Protein AF-A0A7C3YB63-F1 (afdb_monomer_lite)

Foldseek 3Di:
DVLLVQLLVQLLVDLQLASNQVSLVVSVCVVFDFQKKWKWFDDDDPDQWIATSYIDHPCVVWFDRIDGCPQCVVVQVVCQVVQKDKAAPPVRGRPPDDGTPCPLFGMKIKGQQADPDDRGRMIMMTTHNDNCRCVPPDPVVSNSSSPSSSVSNVVSVVVVVVLVVLLLVLLLLLLVVQLLQLADPCLLVQLLVLLLLLCVLVVHDPVVNVVLSSLSSLLQSLCVVPDSCLSPPPDDDDPVSVVVNLCRLVSSLVSCVVNDDPLSSLLSNQLQAFQQQPGDDPSDHHPSRRPSSLLSVLSSQLSRQQADGLQDHRDFAVVSLVVLVVRDNTRHDVVSSVSSVVSSVVLVVQQVLQQVLQVQLLVLCDPVCVVCLVVLPCPPPSNVVSLVSNVVSCVVRPPFPKKWKWFDDPPFIWGSDINDPPDDSGDDPPDGDDDGQQFVQQLVVHHSRGQGWDQALQGIWGKHKHFRADPVRHGGIIMITTHHSPPPPPDPGDPPNPSRVVSRVVSRVSNVVSVVVSQPVQADPQPSHGDPVVVVSNVVVVVVVCVVVVPDDDDDDDDDPCVVVVCVVPNSSVD

pLDDT: mean 77.8, std 16.18, range [30.52, 98.56]

Sequence (575 aa):
NEFLNEIARTTAASLDPREIADAAVERLRALMPFDRAALFRLGGRGSSRVEVLFSRTPYDDRIPAALPGPPLRPLAERVARERVVTLDLPAGLPAGVALPGIEEMRSALLVAVGGEEGPPRHVLGLASANADAFAGADRGLLRRIAQQMALALNNAELYHDIKRMHLGNLKALSAALNAKDYYTLGHAARVAAYMVLLGTELGWEPSLLRQVEEVAYLHDIGKIGVSDRLLMKPSGLNQAEWALMRRHPIFSAEIVRPLFDEALVLGVRHHHERWDGSGYPDGLRGEEIPVVARAMCVVDSYDAMSFRRPYRQGLPYEECREELRRCRGSQFDPDMVDAFERVLERLAASRAEACAAARAASAVVDDRALAALAAADPDAAAVRRLRQALREVCAAHPPTHHVTVYLRRGKASAVALDSDEAAPPLLRPGEEFVPEDPVLDVLAGREPAANVLSVDGRGVWVSGAVPLHDRAGAVVGAVVASRPVAAGLGEVEALPSTVAETFAAMLHDAALRSERAELEAITDGLTGLYNHRYFHERLAEEIERSQTTGAPLAVLLCDLDRFHAYNQLHGHEAG

Structure (mmCIF, N/CA/C/O backbone):
data_AF-A0A7C3YB63-F1
#
_entry.id   AF-A0A7C3YB63-F1
#
loop_
_atom_site.group_PDB
_atom_site.id
_atom_site.type_symbol
_atom_site.label_atom_id
_atom_site.label_alt_id
_atom_site.label_comp_id
_atom_site.label_asym_id
_atom_site.label_entity_id
_atom_site.label_seq_id
_atom_site.pdbx_PDB_ins_code
_atom_site.Cartn_x
_atom_site.Cartn_y
_atom_site.Cartn_z
_atom_site.occupancy
_atom_site.B_iso_or_equiv
_atom_site.auth_seq_id
_atom_site.auth_comp_id
_atom_site.auth_asym_id
_atom_site.auth_atom_id
_atom_site.pdbx_PDB_model_num
ATOM 1 N N . ASN A 1 1 ? 27.105 2.413 -38.887 1.00 60.53 1 ASN A N 1
ATOM 2 C CA . ASN A 1 1 ? 26.147 3.488 -38.540 1.00 60.53 1 ASN A CA 1
ATOM 3 C C . ASN A 1 1 ? 24.719 2.986 -38.475 1.00 60.53 1 ASN A C 1
ATOM 5 O O . ASN A 1 1 ? 24.119 3.157 -37.430 1.00 60.53 1 ASN A O 1
ATOM 9 N N . GLU A 1 2 ? 24.200 2.306 -39.500 1.00 74.81 2 GLU A N 1
ATOM 10 C CA . GLU A 1 2 ? 22.828 1.762 -39.488 1.00 74.81 2 GLU A CA 1
ATOM 11 C C . GLU A 1 2 ? 22.542 0.828 -38.296 1.00 74.81 2 GLU A C 1
ATOM 13 O O . GLU A 1 2 ? 21.594 1.056 -37.555 1.00 74.81 2 GLU A O 1
ATOM 18 N N . PHE A 1 3 ? 23.445 -0.115 -38.012 1.00 75.75 3 PHE A N 1
ATOM 19 C CA . PHE A 1 3 ? 23.342 -1.020 -36.859 1.00 75.75 3 PHE A CA 1
ATOM 20 C C . PHE A 1 3 ? 23.293 -0.301 -35.493 1.00 75.75 3 PHE A C 1
ATOM 22 O O . PHE A 1 3 ? 22.503 -0.655 -34.623 1.00 75.75 3 PHE A O 1
ATOM 29 N N . LEU A 1 4 ? 24.114 0.742 -35.297 1.00 74.44 4 LEU A N 1
ATOM 30 C CA . LEU A 1 4 ? 24.113 1.529 -34.054 1.00 74.44 4 LEU A CA 1
ATOM 31 C C . LEU A 1 4 ? 22.837 2.369 -33.916 1.00 74.44 4 LEU A C 1
ATOM 33 O O . LEU A 1 4 ? 22.309 2.485 -32.815 1.00 74.44 4 LEU A O 1
ATOM 37 N N . ASN A 1 5 ? 22.334 2.918 -35.025 1.00 77.31 5 ASN A N 1
ATOM 38 C CA . ASN A 1 5 ? 21.071 3.654 -35.044 1.00 77.31 5 ASN A CA 1
ATOM 39 C C . ASN A 1 5 ? 19.885 2.734 -34.738 1.00 77.31 5 ASN A C 1
ATOM 41 O O . ASN A 1 5 ? 18.946 3.145 -34.061 1.00 77.31 5 ASN A O 1
ATOM 45 N N . GLU A 1 6 ? 19.925 1.490 -35.215 1.00 77.06 6 GLU A N 1
ATOM 46 C CA . GLU A 1 6 ? 18.895 0.504 -34.913 1.00 77.06 6 GLU A CA 1
ATOM 47 C C . GLU A 1 6 ? 18.895 0.127 -33.429 1.00 77.06 6 GLU A C 1
ATOM 49 O O . GLU A 1 6 ? 17.829 0.181 -32.819 1.00 77.06 6 GLU A O 1
ATOM 54 N N . ILE A 1 7 ? 20.069 -0.152 -32.841 1.00 75.94 7 ILE A N 1
ATOM 55 C CA . ILE A 1 7 ? 20.208 -0.383 -31.394 1.00 75.94 7 ILE A CA 1
ATOM 56 C C . ILE A 1 7 ? 19.650 0.807 -30.620 1.00 75.94 7 ILE A C 1
ATOM 58 O O . ILE A 1 7 ? 18.763 0.610 -29.796 1.00 75.94 7 ILE A O 1
ATOM 62 N N . ALA A 1 8 ? 20.100 2.026 -30.936 1.00 75.88 8 ALA A N 1
ATOM 63 C CA . ALA A 1 8 ? 19.655 3.243 -30.263 1.00 75.88 8 ALA A CA 1
ATOM 64 C C . ALA A 1 8 ? 18.130 3.409 -30.320 1.00 75.88 8 ALA A C 1
ATOM 66 O O . ALA A 1 8 ? 17.507 3.723 -29.311 1.00 75.88 8 ALA A O 1
ATOM 67 N N . ARG A 1 9 ? 17.512 3.144 -31.479 1.00 79.12 9 ARG A N 1
ATOM 68 C CA . ARG A 1 9 ? 16.055 3.201 -31.646 1.00 79.12 9 ARG A CA 1
ATOM 69 C C . ARG A 1 9 ? 15.339 2.150 -30.798 1.00 79.12 9 ARG A C 1
ATOM 71 O O . ARG A 1 9 ? 14.337 2.472 -30.175 1.00 79.12 9 ARG A O 1
ATOM 78 N N . THR A 1 10 ? 15.827 0.910 -30.785 1.00 76.69 10 THR A N 1
ATOM 79 C CA . THR A 1 10 ? 15.190 -0.175 -30.021 1.00 76.69 10 THR A CA 1
ATOM 80 C C . THR A 1 10 ? 15.360 -0.010 -28.516 1.00 76.69 10 THR A C 1
ATOM 82 O O . THR A 1 10 ? 14.410 -0.235 -27.779 1.00 76.69 10 THR A O 1
ATOM 85 N N . THR A 1 11 ? 16.529 0.438 -28.050 1.00 77.06 11 THR A N 1
ATOM 86 C CA . THR A 1 11 ? 16.782 0.634 -26.619 1.00 77.06 11 THR A CA 1
ATOM 87 C C . THR A 1 11 ? 16.106 1.892 -26.088 1.00 77.06 11 THR A C 1
ATOM 89 O O . THR A 1 11 ? 15.669 1.900 -24.949 1.00 77.06 11 THR A O 1
ATOM 92 N N . ALA A 1 12 ? 15.972 2.951 -26.893 1.00 75.88 12 ALA A N 1
ATOM 93 C CA . ALA A 1 12 ? 15.262 4.167 -26.484 1.00 75.88 12 ALA A CA 1
ATOM 94 C C . ALA A 1 12 ? 13.730 4.010 -26.440 1.00 75.88 12 ALA A C 1
ATOM 96 O O . ALA A 1 12 ? 13.051 4.895 -25.928 1.00 75.88 12 ALA A O 1
ATOM 97 N N . ALA A 1 13 ? 13.183 2.921 -26.990 1.00 76.19 13 ALA A N 1
ATOM 98 C CA . ALA A 1 13 ? 11.744 2.666 -27.006 1.00 76.19 13 ALA A CA 1
ATOM 99 C C . ALA A 1 13 ? 11.209 2.074 -25.690 1.00 76.19 13 ALA A C 1
ATOM 101 O O . ALA A 1 13 ? 9.995 2.016 -25.518 1.00 76.19 13 ALA A O 1
ATOM 102 N N . SER A 1 14 ? 12.090 1.645 -24.780 1.00 76.75 14 SER A N 1
ATOM 103 C CA . SER A 1 14 ? 11.714 1.061 -23.493 1.00 76.75 14 SER A CA 1
ATOM 104 C C . SER A 1 14 ? 12.303 1.850 -22.326 1.00 76.75 14 SER A C 1
ATOM 106 O O . SER A 1 14 ? 13.357 2.478 -22.437 1.00 76.75 14 SER A O 1
ATOM 108 N N . LEU A 1 15 ? 11.596 1.805 -21.200 1.00 77.94 15 LEU A N 1
ATOM 109 C CA . LEU A 1 15 ? 12.041 2.305 -19.901 1.00 77.94 15 LEU A CA 1
ATOM 110 C C . LEU A 1 15 ? 12.355 1.157 -18.927 1.00 77.94 15 LEU A C 1
ATOM 112 O O . LEU A 1 15 ? 12.743 1.425 -17.793 1.00 77.94 15 LEU A O 1
ATOM 116 N N . ASP A 1 16 ? 12.201 -0.104 -19.345 1.00 79.12 16 ASP A N 1
ATOM 117 C CA . ASP A 1 16 ? 12.584 -1.267 -18.547 1.00 79.12 16 ASP A CA 1
ATOM 118 C C . ASP A 1 16 ? 14.053 -1.636 -18.837 1.00 79.12 16 ASP A C 1
ATOM 120 O O . ASP A 1 16 ? 14.388 -2.013 -19.967 1.00 79.12 16 ASP A O 1
ATOM 124 N N . PRO A 1 17 ? 14.954 -1.584 -17.835 1.00 81.62 17 PRO A N 1
ATOM 125 C CA . PRO A 1 17 ? 16.335 -2.034 -17.981 1.00 81.62 17 PRO A CA 1
ATOM 126 C C . PRO A 1 17 ? 16.490 -3.442 -18.570 1.00 81.62 17 PRO A C 1
ATOM 128 O O . PRO A 1 17 ? 17.477 -3.692 -19.265 1.00 81.62 17 PRO A O 1
ATOM 131 N N . ARG A 1 18 ? 15.540 -4.355 -18.317 1.00 83.38 18 ARG A N 1
ATOM 132 C CA . ARG A 1 18 ? 15.532 -5.718 -18.867 1.00 83.38 18 ARG A CA 1
ATOM 133 C C . ARG A 1 18 ? 15.297 -5.711 -20.363 1.00 83.38 18 ARG A C 1
ATOM 135 O O . ARG A 1 18 ? 16.090 -6.304 -21.081 1.00 83.38 18 ARG A O 1
ATOM 142 N N . GLU A 1 19 ? 14.270 -5.017 -20.836 1.00 84.06 19 GLU A N 1
ATOM 143 C CA . GLU A 1 19 ? 13.975 -4.910 -22.268 1.00 84.06 19 GLU A CA 1
ATOM 144 C C . GLU A 1 19 ? 15.083 -4.161 -23.016 1.00 84.06 19 GLU A C 1
ATOM 146 O O . GLU A 1 19 ? 15.481 -4.560 -24.112 1.00 84.06 19 GLU A O 1
ATOM 151 N N . ILE A 1 20 ? 15.643 -3.113 -22.399 1.00 86.56 20 ILE A N 1
ATOM 152 C CA . ILE A 1 20 ? 16.800 -2.383 -22.931 1.00 86.56 20 ILE A CA 1
ATOM 153 C C . ILE A 1 20 ? 18.001 -3.326 -23.093 1.00 86.56 20 ILE A C 1
ATOM 155 O O . ILE A 1 20 ? 18.654 -3.334 -24.142 1.00 86.56 20 ILE A O 1
ATOM 159 N N . ALA A 1 21 ? 18.303 -4.121 -22.061 1.00 86.69 21 ALA A N 1
ATOM 160 C CA . ALA A 1 21 ? 19.374 -5.109 -22.103 1.00 86.69 21 ALA A CA 1
ATOM 161 C C . ALA A 1 21 ? 19.096 -6.186 -23.156 1.00 86.69 21 ALA A C 1
ATOM 163 O O . ALA A 1 21 ? 19.989 -6.527 -23.932 1.00 86.69 21 ALA A O 1
ATOM 164 N N . ASP A 1 22 ? 17.860 -6.674 -23.211 1.00 86.56 22 ASP A N 1
ATOM 165 C CA . ASP A 1 22 ? 17.439 -7.745 -24.097 1.00 86.56 22 ASP A CA 1
ATOM 166 C C . ASP A 1 22 ? 17.574 -7.361 -25.569 1.00 86.56 22 ASP A C 1
ATOM 168 O O . ASP A 1 22 ? 18.195 -8.082 -26.356 1.00 86.56 22 ASP A O 1
ATOM 172 N N . ALA A 1 23 ? 17.080 -6.172 -25.917 1.00 86.06 23 ALA A N 1
ATOM 173 C CA . ALA A 1 23 ? 17.191 -5.610 -27.253 1.00 86.06 23 ALA A CA 1
ATOM 174 C C . ALA A 1 23 ? 18.659 -5.462 -27.672 1.00 86.06 23 ALA A C 1
ATOM 176 O O . ALA A 1 23 ? 19.028 -5.814 -28.794 1.00 86.06 23 ALA A O 1
ATOM 177 N N . ALA A 1 24 ? 19.524 -4.981 -26.775 1.00 86.50 24 ALA A N 1
ATOM 178 C CA . ALA A 1 24 ? 20.943 -4.844 -27.075 1.00 86.50 24 ALA A CA 1
ATOM 179 C C . ALA A 1 24 ? 21.645 -6.202 -27.247 1.00 86.50 24 ALA A C 1
ATOM 181 O O . ALA A 1 24 ? 22.456 -6.367 -28.163 1.00 86.50 24 ALA A O 1
ATOM 182 N N . VAL A 1 25 ? 21.318 -7.183 -26.401 1.00 88.69 25 VAL A N 1
ATOM 183 C CA . VAL A 1 25 ? 21.859 -8.547 -26.457 1.00 88.69 25 VAL A CA 1
ATOM 184 C C . VAL A 1 25 ? 21.447 -9.250 -27.748 1.00 88.69 25 VAL A C 1
ATOM 186 O O . VAL A 1 25 ? 22.312 -9.808 -28.423 1.00 88.69 25 VAL A O 1
ATOM 189 N N . GLU A 1 26 ? 20.178 -9.172 -28.154 1.00 86.38 26 GLU A N 1
ATOM 190 C CA . GLU A 1 26 ? 19.716 -9.746 -29.427 1.00 86.38 26 GLU A CA 1
ATOM 191 C C . GLU A 1 26 ? 20.495 -9.200 -30.624 1.00 86.38 26 GLU A C 1
ATOM 193 O O . GLU A 1 26 ? 20.895 -9.946 -31.517 1.00 86.38 26 GLU A O 1
ATOM 198 N N . ARG A 1 27 ? 20.803 -7.901 -30.630 1.00 84.62 27 ARG A N 1
ATOM 199 C CA . ARG A 1 27 ? 21.597 -7.312 -31.715 1.00 84.62 27 ARG A CA 1
ATOM 200 C C . ARG A 1 27 ? 23.060 -7.717 -31.656 1.00 84.62 27 ARG A C 1
ATOM 202 O O . ARG A 1 27 ? 23.654 -7.973 -32.702 1.00 84.62 27 ARG A O 1
ATOM 209 N N . LEU A 1 28 ? 23.639 -7.842 -30.465 1.00 87.12 28 LEU A N 1
ATOM 210 C CA . LEU A 1 28 ? 25.007 -8.336 -30.307 1.00 87.12 28 LEU A CA 1
ATOM 211 C C . LEU A 1 28 ? 25.180 -9.764 -30.844 1.00 87.12 28 LEU A C 1
ATOM 213 O O . LEU A 1 28 ? 26.255 -10.065 -31.365 1.00 87.12 28 LEU A O 1
ATOM 217 N N . ARG A 1 29 ? 24.139 -10.613 -30.806 1.00 86.69 29 ARG A N 1
ATOM 218 C CA . ARG A 1 29 ? 24.187 -11.968 -31.397 1.00 86.69 29 ARG A CA 1
ATOM 219 C C . ARG A 1 29 ? 24.477 -11.956 -32.897 1.00 86.69 29 ARG A C 1
ATOM 221 O O . ARG A 1 29 ? 25.084 -12.895 -33.402 1.00 86.69 29 ARG A O 1
ATOM 228 N N . ALA A 1 30 ? 24.084 -10.897 -33.607 1.00 84.25 30 ALA A N 1
ATOM 229 C CA . ALA A 1 30 ? 24.374 -10.750 -35.033 1.00 84.25 30 ALA A CA 1
ATOM 230 C C . ALA A 1 30 ? 25.849 -10.405 -35.317 1.00 84.25 30 ALA A C 1
ATOM 232 O O . ALA A 1 30 ? 26.302 -10.550 -36.450 1.00 84.25 30 ALA A O 1
ATOM 233 N N . LEU A 1 31 ? 26.596 -9.937 -34.310 1.00 83.31 31 LEU A N 1
ATOM 234 C CA . LEU A 1 31 ? 27.996 -9.526 -34.445 1.00 83.31 31 LEU A CA 1
ATOM 235 C C . LEU A 1 31 ? 28.986 -10.566 -33.926 1.00 83.31 31 LEU A C 1
ATOM 237 O O . LEU A 1 31 ? 30.110 -10.631 -34.421 1.00 83.31 31 LEU A O 1
ATOM 241 N N . MET A 1 32 ? 28.607 -11.338 -32.908 1.00 86.56 32 MET A N 1
ATOM 242 C CA . MET A 1 32 ? 29.475 -12.350 -32.315 1.00 86.56 32 MET A CA 1
ATOM 243 C C . MET A 1 32 ? 28.675 -13.482 -31.667 1.00 86.56 32 MET A C 1
ATOM 245 O O . MET A 1 32 ? 27.615 -13.233 -31.088 1.00 86.56 32 MET A O 1
ATOM 249 N N . PRO A 1 33 ? 29.188 -14.722 -31.720 1.00 85.50 33 PRO A N 1
ATOM 250 C CA . PRO A 1 33 ? 28.569 -15.842 -31.035 1.00 85.50 33 PRO A CA 1
ATOM 251 C C . PRO A 1 33 ? 28.820 -15.753 -29.526 1.00 85.50 33 PRO A C 1
ATOM 253 O O . PRO A 1 33 ? 29.947 -15.558 -29.075 1.00 85.50 33 PRO A O 1
ATOM 256 N N . PHE A 1 34 ? 27.763 -15.933 -28.741 1.00 90.94 34 PHE A N 1
ATOM 257 C CA . PHE A 1 34 ? 27.842 -16.159 -27.301 1.00 90.94 34 PHE A CA 1
ATOM 258 C C . PHE A 1 34 ? 26.661 -17.014 -26.834 1.00 90.94 34 PHE A C 1
ATOM 260 O O . PHE A 1 34 ? 25.560 -16.971 -27.397 1.00 90.94 34 PHE A O 1
ATOM 267 N N . ASP A 1 35 ? 26.891 -17.777 -25.772 1.00 89.00 35 ASP A N 1
ATOM 268 C CA . ASP A 1 35 ? 25.948 -18.760 -25.236 1.00 89.00 35 ASP A CA 1
ATOM 269 C C . ASP A 1 35 ? 25.107 -18.187 -24.087 1.00 89.00 35 ASP A C 1
ATOM 271 O O . ASP A 1 35 ? 24.004 -18.667 -23.805 1.00 89.00 35 ASP A O 1
ATOM 275 N N . ARG A 1 36 ? 25.628 -17.160 -23.405 1.00 88.38 36 ARG A N 1
ATOM 276 C CA . ARG A 1 36 ? 25.026 -16.536 -22.220 1.00 88.38 36 ARG A CA 1
ATOM 277 C C . ARG A 1 36 ? 25.241 -15.027 -22.233 1.00 88.38 36 ARG A C 1
ATOM 279 O O . ARG A 1 36 ? 26.302 -14.564 -22.652 1.00 88.38 36 ARG A O 1
ATOM 286 N N . ALA A 1 37 ? 24.262 -14.284 -21.727 1.00 89.75 37 ALA A N 1
ATOM 287 C CA . ALA A 1 37 ? 24.371 -12.847 -21.500 1.00 89.75 37 ALA A CA 1
ATOM 288 C C . ALA A 1 37 ? 23.728 -12.453 -20.167 1.00 89.75 37 ALA A C 1
ATOM 290 O O . ALA A 1 37 ? 22.710 -13.028 -19.783 1.00 89.75 37 ALA A O 1
ATOM 291 N N . ALA A 1 38 ? 24.308 -11.468 -19.485 1.00 89.06 38 ALA A N 1
ATOM 292 C CA . ALA A 1 38 ? 23.753 -10.884 -18.271 1.00 89.06 38 ALA A CA 1
ATOM 293 C C . ALA A 1 38 ? 24.123 -9.401 -18.137 1.00 89.06 38 ALA A C 1
ATOM 295 O O . ALA A 1 38 ? 25.232 -8.998 -18.497 1.00 89.06 38 ALA A O 1
ATOM 296 N N . LEU A 1 39 ? 23.208 -8.593 -17.598 1.00 89.81 39 LEU A N 1
ATOM 297 C CA . LEU A 1 39 ? 23.454 -7.196 -17.242 1.00 89.81 39 LEU A CA 1
ATOM 298 C C . LEU A 1 39 ? 23.521 -7.065 -15.721 1.00 89.81 39 LEU A C 1
ATOM 300 O O . LEU A 1 39 ? 22.581 -7.422 -15.011 1.00 89.81 39 LEU A O 1
ATOM 304 N N . PHE A 1 40 ? 24.622 -6.501 -15.237 1.00 88.31 40 PHE A N 1
ATOM 305 C CA . PHE A 1 40 ? 24.880 -6.297 -13.819 1.00 88.31 40 PHE A CA 1
ATOM 306 C C . PHE A 1 40 ? 24.827 -4.815 -13.465 1.00 88.31 40 PHE A C 1
ATOM 308 O O . PHE A 1 40 ? 25.413 -3.992 -14.173 1.00 88.31 40 PHE A O 1
ATOM 315 N N . ARG A 1 41 ? 24.198 -4.482 -12.335 1.00 88.19 41 ARG A N 1
ATOM 316 C CA . ARG A 1 41 ? 24.254 -3.155 -11.713 1.00 88.19 41 ARG A CA 1
ATOM 317 C C . ARG A 1 41 ? 25.289 -3.148 -10.595 1.00 88.19 41 ARG A C 1
ATOM 319 O O . ARG A 1 41 ? 25.244 -3.955 -9.664 1.00 88.19 41 ARG A O 1
ATOM 326 N N . LEU A 1 42 ? 26.243 -2.229 -10.698 1.00 84.06 42 LEU A N 1
ATOM 327 C CA . LEU A 1 42 ? 27.280 -2.015 -9.698 1.00 84.06 42 LEU A CA 1
ATOM 328 C C . LEU A 1 42 ? 26.746 -1.060 -8.625 1.00 84.06 42 LEU A C 1
ATOM 330 O O . LEU A 1 42 ? 26.359 0.068 -8.926 1.00 84.06 42 LEU A O 1
ATOM 334 N N . GLY A 1 43 ? 26.739 -1.493 -7.363 1.00 69.31 43 GLY A N 1
ATOM 335 C CA . GLY A 1 43 ? 26.416 -0.602 -6.248 1.00 69.31 43 GLY A CA 1
ATOM 336 C C . GLY A 1 43 ? 27.500 0.461 -6.007 1.00 69.31 43 GLY A C 1
ATOM 337 O O . GLY A 1 43 ? 28.632 0.340 -6.479 1.00 69.31 43 GLY A O 1
ATOM 338 N N . GLY A 1 44 ? 27.166 1.506 -5.240 1.00 64.81 44 GLY A N 1
ATOM 339 C CA . GLY A 1 44 ? 28.103 2.579 -4.880 1.00 64.81 44 GLY A CA 1
ATOM 340 C C . GLY A 1 44 ? 29.328 2.100 -4.080 1.00 64.81 44 GLY A C 1
ATOM 341 O O . GLY A 1 44 ? 29.403 0.947 -3.646 1.00 64.81 44 GLY A O 1
ATOM 342 N N . ARG A 1 45 ? 30.305 2.995 -3.847 1.00 52.81 45 ARG A N 1
ATOM 343 C CA . ARG A 1 45 ? 31.490 2.700 -3.012 1.00 52.81 45 ARG A CA 1
ATOM 344 C C . ARG A 1 45 ? 31.038 2.224 -1.622 1.00 52.81 45 ARG A C 1
ATOM 346 O O . ARG A 1 45 ? 30.561 3.026 -0.833 1.00 52.81 45 ARG A O 1
ATOM 353 N N . GLY A 1 46 ? 31.199 0.929 -1.344 1.00 51.19 46 GLY A N 1
ATOM 354 C CA . GLY A 1 46 ? 30.780 0.296 -0.084 1.00 51.19 46 GLY A CA 1
ATOM 355 C C . GLY A 1 46 ? 29.650 -0.731 -0.212 1.00 51.19 46 GLY A C 1
ATOM 356 O O . GLY A 1 46 ? 29.402 -1.447 0.753 1.00 51.19 46 GLY A O 1
ATOM 357 N N . SER A 1 47 ? 29.015 -0.873 -1.384 1.00 62.56 47 SER A N 1
ATOM 358 C CA . SER A 1 47 ? 27.976 -1.890 -1.597 1.00 62.56 47 SER A CA 1
ATOM 359 C C . SER A 1 47 ? 28.513 -3.308 -1.377 1.00 62.56 47 SER A C 1
ATOM 361 O O . SER A 1 47 ? 29.575 -3.682 -1.889 1.00 62.56 47 SER A O 1
ATOM 363 N N . SER A 1 48 ? 27.754 -4.113 -0.633 1.00 66.44 48 SER A N 1
ATOM 364 C CA . SER A 1 48 ? 28.027 -5.531 -0.392 1.00 66.44 48 SER A CA 1
ATOM 365 C C . SER A 1 48 ? 27.508 -6.438 -1.512 1.00 66.44 48 SER A C 1
ATOM 367 O O . SER A 1 48 ? 27.798 -7.636 -1.494 1.00 66.44 48 SER A O 1
ATOM 369 N N . ARG A 1 49 ? 26.770 -5.893 -2.492 1.00 77.06 49 ARG A N 1
ATOM 370 C CA . ARG A 1 49 ? 26.078 -6.657 -3.541 1.00 77.06 49 ARG A CA 1
ATOM 371 C C . ARG A 1 49 ? 26.229 -6.043 -4.937 1.00 77.06 49 ARG A C 1
ATOM 373 O O . ARG A 1 49 ? 26.296 -4.821 -5.087 1.00 77.06 49 ARG A O 1
ATOM 380 N N . VAL A 1 50 ? 26.278 -6.922 -5.936 1.00 79.75 50 VAL A N 1
ATOM 381 C CA . VAL A 1 50 ? 26.132 -6.636 -7.370 1.00 79.75 50 VAL A CA 1
ATOM 382 C C . VAL A 1 50 ? 24.815 -7.254 -7.805 1.00 79.75 50 VAL A C 1
ATOM 384 O O . VAL A 1 50 ? 24.605 -8.446 -7.602 1.00 79.75 50 VAL A O 1
ATOM 387 N N . GLU A 1 51 ? 23.923 -6.458 -8.363 1.00 82.81 51 GLU A N 1
ATOM 388 C CA . GLU A 1 51 ? 22.577 -6.909 -8.710 1.00 82.81 51 GLU A CA 1
ATOM 389 C C . GLU A 1 51 ? 22.512 -7.370 -10.161 1.00 82.81 51 GLU A C 1
ATOM 391 O O . GLU A 1 51 ? 23.156 -6.787 -11.037 1.00 82.81 51 GLU A O 1
ATOM 396 N N . VAL A 1 52 ? 21.738 -8.422 -10.408 1.00 83.56 52 VAL A N 1
ATOM 397 C CA . VAL A 1 52 ? 21.516 -8.974 -11.743 1.00 83.56 52 VAL A CA 1
ATOM 398 C C . VAL A 1 52 ? 20.214 -8.392 -12.276 1.00 83.56 52 VAL A C 1
ATOM 400 O O . VAL A 1 52 ? 19.130 -8.777 -11.851 1.00 83.56 52 VAL A O 1
ATOM 403 N N . LEU A 1 53 ? 20.322 -7.438 -13.202 1.00 78.19 53 LEU A N 1
ATOM 404 C CA . LEU A 1 53 ? 19.152 -6.795 -13.802 1.00 78.19 53 LEU A CA 1
ATOM 405 C C . LEU A 1 53 ? 18.521 -7.670 -14.882 1.00 78.19 53 LEU A C 1
ATOM 407 O O . LEU A 1 53 ? 17.308 -7.667 -15.044 1.00 78.19 53 LEU A O 1
ATOM 411 N N . PHE A 1 54 ? 19.348 -8.408 -15.619 1.00 82.12 54 PHE A N 1
ATOM 412 C CA . PHE A 1 54 ? 18.938 -9.237 -16.744 1.00 82.12 54 PHE A CA 1
ATOM 413 C C . PHE A 1 54 ? 19.861 -10.446 -16.854 1.00 82.12 54 PHE A C 1
ATOM 415 O O . PHE A 1 54 ? 21.078 -10.310 -16.702 1.00 82.12 54 PHE A O 1
ATOM 422 N N . SER A 1 55 ? 19.293 -11.596 -17.193 1.00 81.25 55 SER A N 1
ATOM 423 C CA . SER A 1 55 ? 20.020 -12.758 -17.686 1.00 81.25 55 SER A CA 1
ATOM 424 C C . SER A 1 55 ? 19.252 -13.374 -18.844 1.00 81.25 55 SER A C 1
ATOM 426 O O . SER A 1 55 ? 18.028 -13.396 -18.827 1.00 81.25 55 SER A O 1
ATOM 428 N N . ARG A 1 56 ? 19.976 -13.897 -19.833 1.00 73.94 56 ARG A N 1
ATOM 429 C CA . ARG A 1 56 ? 19.411 -14.780 -20.851 1.00 73.94 56 ARG A CA 1
ATOM 430 C C . ARG A 1 56 ? 20.160 -16.094 -20.821 1.00 73.94 56 ARG A C 1
ATOM 432 O O . ARG A 1 56 ? 21.258 -16.219 -21.382 1.00 73.94 56 ARG A O 1
ATOM 439 N N . THR A 1 57 ? 19.555 -17.070 -20.157 1.00 65.19 57 THR A N 1
ATOM 440 C CA . THR A 1 57 ? 20.055 -18.438 -20.080 1.00 65.19 57 THR A CA 1
ATOM 441 C C . THR A 1 57 ? 18.923 -19.438 -20.380 1.00 65.19 57 THR A C 1
ATOM 443 O O . THR A 1 57 ? 17.762 -19.135 -20.150 1.00 65.19 57 THR A O 1
ATOM 446 N N . PRO A 1 58 ? 19.214 -20.659 -20.858 1.00 51.31 58 PRO A N 1
ATOM 447 C CA . PRO A 1 58 ? 18.246 -21.752 -20.970 1.00 51.31 58 PRO A CA 1
ATOM 448 C C . PRO A 1 58 ? 17.689 -22.226 -19.617 1.00 51.31 58 PRO A C 1
ATOM 450 O O . PRO A 1 58 ? 16.838 -23.106 -19.601 1.00 51.31 58 PRO A O 1
ATOM 453 N N . TYR A 1 59 ? 18.203 -21.699 -18.498 1.00 53.50 59 TYR A N 1
ATOM 454 C CA . TYR A 1 59 ? 17.884 -22.097 -17.127 1.00 53.50 59 TYR A CA 1
ATOM 455 C C . TYR A 1 59 ? 17.838 -20.848 -16.227 1.00 53.50 59 TYR A C 1
ATOM 457 O O . TYR A 1 59 ? 18.610 -20.761 -15.268 1.00 53.50 59 TYR A O 1
ATOM 465 N N . ASP A 1 60 ? 16.998 -19.861 -16.569 1.00 54.47 60 ASP A N 1
ATOM 466 C CA . ASP A 1 60 ? 16.963 -18.545 -15.897 1.00 54.47 60 ASP A CA 1
ATOM 467 C C . ASP A 1 60 ? 16.779 -18.626 -14.368 1.00 54.47 60 ASP A C 1
ATOM 469 O O . ASP A 1 60 ? 17.247 -17.748 -13.648 1.00 54.47 60 ASP A O 1
ATOM 473 N N . ASP A 1 61 ? 16.260 -19.741 -13.849 1.00 52.88 61 ASP A N 1
ATOM 474 C CA . ASP A 1 61 ? 16.082 -19.995 -12.414 1.00 52.88 61 ASP A CA 1
ATOM 475 C C . ASP A 1 61 ? 17.393 -20.212 -11.621 1.00 52.88 61 ASP A C 1
ATOM 477 O O . ASP A 1 61 ? 17.359 -20.390 -10.402 1.00 52.88 61 ASP A O 1
ATOM 481 N N . ARG A 1 62 ? 18.566 -20.258 -12.276 1.00 56.28 62 ARG A N 1
ATOM 482 C CA . ARG A 1 62 ? 19.849 -20.618 -11.630 1.00 56.28 62 ARG A CA 1
ATOM 483 C C . ARG A 1 62 ? 20.762 -19.446 -11.266 1.00 56.28 62 ARG A C 1
ATOM 485 O O . ARG A 1 62 ? 21.753 -19.676 -10.569 1.00 56.28 62 ARG A O 1
ATOM 492 N N . ILE A 1 63 ? 20.474 -18.220 -11.707 1.00 65.81 63 ILE A N 1
ATOM 493 C CA . ILE A 1 63 ? 21.293 -17.047 -11.364 1.00 65.81 63 ILE A CA 1
ATOM 494 C C . ILE A 1 63 ? 20.635 -16.293 -10.199 1.00 65.81 63 ILE A C 1
ATOM 496 O O . ILE A 1 63 ? 19.508 -15.824 -10.339 1.00 65.81 63 ILE A O 1
ATOM 500 N N . PRO A 1 64 ? 21.316 -16.133 -9.047 1.00 70.12 64 PRO A N 1
ATOM 501 C CA . PRO A 1 64 ? 20.790 -15.337 -7.944 1.00 70.12 64 PRO A CA 1
ATOM 502 C C . PRO A 1 64 ? 20.536 -13.884 -8.365 1.00 70.12 64 PRO A C 1
ATOM 504 O O . PRO A 1 64 ? 21.366 -13.290 -9.054 1.00 70.12 64 PRO A O 1
ATOM 507 N N . ALA A 1 65 ? 19.462 -13.269 -7.859 1.00 73.88 65 ALA A N 1
ATOM 508 C CA . ALA A 1 65 ? 19.138 -11.858 -8.113 1.00 73.88 65 ALA A CA 1
ATOM 509 C C . ALA A 1 65 ? 20.257 -10.881 -7.683 1.00 73.88 65 ALA A C 1
ATOM 511 O O . ALA A 1 65 ? 20.358 -9.764 -8.193 1.00 73.88 65 ALA A O 1
ATOM 512 N N . ALA A 1 66 ? 21.135 -11.303 -6.766 1.00 78.62 66 ALA A N 1
ATOM 513 C CA . ALA A 1 66 ? 22.318 -10.551 -6.373 1.00 78.62 66 ALA A CA 1
ATOM 514 C C . ALA A 1 66 ? 23.519 -11.460 -6.082 1.00 78.62 66 ALA A C 1
ATOM 516 O O . ALA A 1 66 ? 23.398 -12.520 -5.468 1.00 78.62 66 ALA A O 1
ATOM 517 N N . LEU A 1 67 ? 24.703 -10.985 -6.460 1.00 79.81 67 LEU A N 1
ATOM 518 C CA . LEU A 1 67 ? 25.999 -11.605 -6.211 1.00 79.81 67 LEU A CA 1
ATOM 519 C C . LEU A 1 67 ? 26.762 -10.845 -5.111 1.00 79.81 67 LEU A C 1
ATOM 521 O O . LEU A 1 67 ? 26.599 -9.627 -4.975 1.00 79.81 67 LEU A O 1
ATOM 525 N N . PRO A 1 68 ? 27.628 -11.517 -4.329 1.00 77.38 68 PRO A N 1
ATOM 526 C CA . PRO A 1 68 ? 28.455 -10.850 -3.329 1.00 77.38 68 PRO A CA 1
ATOM 527 C C . PRO A 1 68 ? 29.440 -9.880 -3.999 1.00 77.38 68 PRO A C 1
ATOM 529 O O . PRO A 1 68 ? 30.249 -10.256 -4.844 1.00 77.38 68 PRO A O 1
ATOM 532 N N . GLY A 1 69 ? 29.386 -8.613 -3.593 1.00 75.56 69 GLY A N 1
ATOM 533 C CA . GLY A 1 69 ? 30.194 -7.531 -4.153 1.00 75.56 69 GLY A CA 1
ATOM 534 C C . GLY A 1 69 ? 31.693 -7.595 -3.827 1.00 75.56 69 GLY A C 1
ATOM 535 O O . GLY A 1 69 ? 32.495 -7.405 -4.743 1.00 75.56 69 GLY A O 1
ATOM 536 N N . PRO A 1 70 ? 32.126 -7.866 -2.574 1.00 78.94 70 PRO A N 1
ATOM 537 C CA . PRO A 1 70 ? 33.546 -7.808 -2.215 1.00 78.94 70 PRO A CA 1
ATOM 538 C C . PRO A 1 70 ? 34.462 -8.716 -3.060 1.00 78.94 70 PRO A C 1
ATOM 540 O O . PRO A 1 70 ? 35.484 -8.209 -3.526 1.00 78.94 70 PRO A O 1
ATOM 543 N N . PRO A 1 71 ? 34.110 -9.989 -3.349 1.00 82.19 71 PRO A N 1
ATOM 544 C CA . PRO A 1 71 ? 34.923 -10.855 -4.212 1.00 82.19 71 PRO A CA 1
ATOM 545 C C . PRO A 1 71 ? 35.016 -10.383 -5.673 1.00 82.19 71 PRO A C 1
ATOM 547 O O . PRO A 1 71 ? 36.024 -10.610 -6.337 1.00 82.19 71 PRO A O 1
ATOM 550 N N . LEU A 1 72 ? 33.984 -9.698 -6.178 1.00 83.56 72 LEU A N 1
ATOM 551 C CA . LEU A 1 72 ? 33.911 -9.211 -7.562 1.00 83.56 72 LEU A CA 1
ATOM 552 C C . LEU A 1 72 ? 34.567 -7.838 -7.763 1.00 83.56 72 LEU A C 1
ATOM 554 O O . LEU A 1 72 ? 34.776 -7.412 -8.900 1.00 83.56 72 LEU A O 1
ATOM 558 N N . ARG A 1 73 ? 34.930 -7.143 -6.679 1.00 83.56 73 ARG A N 1
ATOM 559 C CA . ARG A 1 73 ? 35.484 -5.783 -6.721 1.00 83.56 73 ARG A CA 1
ATOM 560 C C . ARG A 1 73 ? 36.731 -5.642 -7.609 1.00 83.56 73 ARG A C 1
ATOM 562 O O . ARG A 1 73 ? 36.729 -4.723 -8.427 1.00 83.56 73 ARG A O 1
ATOM 569 N N . PRO A 1 74 ? 37.747 -6.529 -7.551 1.00 86.88 74 PRO A N 1
ATOM 570 C CA . PRO A 1 74 ? 38.925 -6.401 -8.414 1.00 86.88 74 PRO A CA 1
ATOM 571 C C . PRO A 1 74 ? 38.572 -6.475 -9.904 1.00 86.88 74 PRO A C 1
ATOM 573 O O . PRO A 1 74 ? 39.150 -5.765 -10.729 1.00 86.88 74 PRO A O 1
ATOM 576 N N . LEU A 1 75 ? 37.589 -7.312 -10.246 1.00 87.06 75 LEU A N 1
ATOM 577 C CA . LEU A 1 75 ? 37.121 -7.470 -11.615 1.00 87.06 75 LEU A CA 1
ATOM 578 C C . LEU A 1 75 ? 36.316 -6.248 -12.075 1.00 87.06 75 LEU A C 1
ATOM 580 O O . LEU A 1 75 ? 36.556 -5.744 -13.170 1.00 87.06 75 LEU A O 1
ATOM 584 N N . ALA A 1 76 ? 35.433 -5.718 -11.226 1.00 85.19 76 ALA A N 1
ATOM 585 C CA . ALA A 1 76 ? 34.695 -4.486 -11.506 1.00 85.19 76 ALA A CA 1
ATOM 586 C C . ALA A 1 76 ? 35.635 -3.282 -11.709 1.00 85.19 76 ALA A C 1
ATOM 588 O O . ALA A 1 76 ? 35.453 -2.504 -12.643 1.00 85.19 76 ALA A O 1
ATOM 589 N N . GLU A 1 77 ? 36.688 -3.155 -10.896 1.00 86.75 77 GLU A N 1
ATOM 590 C CA . GLU A 1 77 ? 37.715 -2.118 -11.057 1.00 86.75 77 GLU A CA 1
ATOM 591 C C . GLU A 1 77 ? 38.513 -2.284 -12.354 1.00 86.75 77 GLU A C 1
ATOM 593 O O . GLU A 1 77 ? 38.828 -1.297 -13.023 1.00 86.75 77 GLU A O 1
ATOM 598 N N . ARG A 1 78 ? 38.825 -3.528 -12.740 1.00 89.75 78 ARG A N 1
ATOM 599 C CA . ARG A 1 78 ? 39.476 -3.819 -14.021 1.00 89.75 78 ARG A CA 1
ATOM 600 C C . ARG A 1 78 ? 38.588 -3.411 -15.196 1.00 89.75 78 ARG A C 1
ATOM 602 O O . ARG A 1 78 ? 39.061 -2.710 -16.086 1.00 89.75 78 ARG A O 1
ATOM 609 N N . VAL A 1 79 ? 37.306 -3.775 -15.170 1.00 89.69 79 VAL A N 1
ATOM 610 C CA . VAL A 1 79 ? 36.321 -3.383 -16.192 1.00 89.69 79 VAL A CA 1
ATOM 611 C C . VAL A 1 79 ? 36.145 -1.864 -16.242 1.00 89.69 79 VAL A C 1
ATOM 613 O O . VAL A 1 79 ? 36.082 -1.296 -17.328 1.00 89.69 79 VAL A O 1
ATOM 616 N N . ALA A 1 80 ? 36.149 -1.179 -15.096 1.00 86.88 80 ALA A N 1
ATOM 617 C CA . ALA A 1 80 ? 36.091 0.279 -15.048 1.00 86.88 80 ALA A CA 1
ATOM 618 C C . ALA A 1 80 ? 37.298 0.944 -15.736 1.00 86.88 80 ALA A C 1
ATOM 620 O O . ALA A 1 80 ? 37.120 1.936 -16.442 1.00 86.88 80 ALA A O 1
ATOM 621 N N . ARG A 1 81 ? 38.509 0.389 -15.570 1.00 87.94 81 ARG A N 1
ATOM 622 C CA . ARG A 1 81 ? 39.737 0.902 -16.206 1.00 87.94 81 ARG A CA 1
ATOM 623 C C . ARG A 1 81 ? 39.830 0.559 -17.692 1.00 87.94 81 ARG A C 1
ATOM 625 O O . ARG A 1 81 ? 40.113 1.431 -18.505 1.00 87.94 81 ARG A O 1
ATOM 632 N N . GLU A 1 82 ? 39.620 -0.706 -18.046 1.00 90.12 82 GLU A N 1
ATOM 633 C CA . GLU A 1 82 ? 39.853 -1.220 -19.405 1.00 90.12 82 GLU A CA 1
ATOM 634 C C . GLU A 1 82 ? 38.637 -1.060 -20.330 1.00 90.12 82 GLU A C 1
ATOM 636 O O . GLU A 1 82 ? 38.779 -1.158 -21.549 1.00 90.12 82 GLU A O 1
ATOM 641 N N . ARG A 1 83 ? 37.446 -0.799 -19.773 1.00 89.56 83 ARG A N 1
ATOM 642 C CA . ARG A 1 83 ? 36.128 -0.694 -20.433 1.00 89.56 83 ARG A CA 1
ATOM 643 C C . ARG A 1 83 ? 35.626 -1.956 -21.123 1.00 89.56 83 ARG A C 1
ATOM 645 O O . ARG A 1 83 ? 34.433 -2.220 -21.087 1.00 89.56 83 ARG A O 1
ATOM 652 N N . VAL A 1 84 ? 36.503 -2.722 -21.751 1.00 92.56 84 VAL A N 1
ATOM 653 C CA . VAL A 1 84 ? 36.206 -4.001 -22.392 1.00 92.56 84 VAL A CA 1
ATOM 654 C C . VAL A 1 84 ? 37.271 -4.979 -21.929 1.00 92.56 84 VAL A C 1
ATOM 656 O O . VAL A 1 84 ? 38.451 -4.760 -22.202 1.00 92.56 84 VAL A O 1
ATOM 659 N N . VAL A 1 85 ? 36.870 -6.035 -21.229 1.00 92.94 85 VAL A N 1
ATOM 660 C CA . VAL A 1 85 ? 37.763 -7.046 -20.655 1.00 92.94 85 VAL A CA 1
ATOM 661 C C . VAL A 1 85 ? 37.351 -8.415 -21.169 1.00 92.94 85 VAL A C 1
ATOM 663 O O . VAL A 1 85 ? 36.206 -8.816 -20.994 1.00 92.94 85 VAL A O 1
ATOM 666 N N . THR A 1 86 ? 38.295 -9.142 -21.757 1.00 93.19 86 THR A N 1
ATOM 667 C CA . THR A 1 86 ? 38.123 -10.560 -22.087 1.00 93.19 86 THR A CA 1
ATOM 668 C C . THR A 1 86 ? 38.766 -11.400 -20.988 1.00 93.19 86 THR A C 1
ATOM 670 O O . THR A 1 86 ? 39.832 -11.041 -20.476 1.00 93.19 86 THR A O 1
ATOM 673 N N . LEU A 1 87 ? 38.109 -12.491 -20.609 1.00 91.81 87 LEU A N 1
ATOM 674 C CA . LEU A 1 87 ? 38.556 -13.441 -19.599 1.00 91.81 87 LEU A CA 1
ATOM 675 C C . LEU A 1 87 ? 38.533 -14.854 -20.169 1.00 91.81 87 LEU A C 1
ATOM 677 O O . LEU A 1 87 ? 37.533 -15.260 -20.761 1.00 91.81 87 LEU A O 1
ATOM 681 N N . ASP A 1 88 ? 39.577 -15.619 -19.880 1.00 91.81 88 ASP A N 1
ATOM 682 C CA . ASP A 1 88 ? 39.550 -17.071 -20.024 1.00 91.81 88 ASP A CA 1
ATOM 683 C C . ASP A 1 88 ? 38.849 -17.657 -18.800 1.00 91.81 88 ASP A C 1
ATOM 685 O O . ASP A 1 88 ? 39.201 -17.332 -17.667 1.00 91.81 88 ASP A O 1
ATOM 689 N N . LEU A 1 89 ? 37.842 -18.501 -18.989 1.00 89.31 89 LEU A N 1
ATOM 690 C CA . LEU A 1 89 ? 37.090 -19.092 -17.885 1.00 89.31 89 LEU A CA 1
ATOM 691 C C . LEU A 1 89 ? 37.506 -20.548 -17.638 1.00 89.31 89 LEU A C 1
ATOM 693 O O . LEU A 1 89 ? 37.721 -21.300 -18.591 1.00 89.31 89 LEU A O 1
ATOM 697 N N . PRO A 1 90 ? 37.601 -20.977 -16.363 1.00 86.25 90 PRO A N 1
ATOM 698 C CA . PRO A 1 90 ? 37.366 -20.199 -15.135 1.00 86.25 90 PRO A CA 1
ATOM 699 C C . PRO A 1 90 ? 38.595 -19.404 -14.636 1.00 86.25 90 PRO A C 1
ATOM 701 O O . PRO A 1 90 ? 38.483 -18.662 -13.664 1.00 86.25 90 PRO A O 1
ATOM 704 N N . ALA A 1 91 ? 39.764 -19.549 -15.273 1.00 85.69 91 ALA A N 1
ATOM 705 C CA . ALA A 1 91 ? 41.055 -19.072 -14.756 1.00 85.69 91 ALA A CA 1
ATOM 706 C C . ALA A 1 91 ? 41.162 -17.547 -14.553 1.00 85.69 91 ALA A C 1
ATOM 708 O O . ALA A 1 91 ? 41.939 -17.086 -13.722 1.00 85.69 91 ALA A O 1
ATOM 709 N N . GLY A 1 92 ? 40.390 -16.765 -15.304 1.00 83.75 92 GLY A N 1
ATOM 710 C CA . GLY A 1 92 ? 40.360 -15.305 -15.268 1.00 83.75 92 GLY A CA 1
ATOM 711 C C . GLY A 1 92 ? 39.447 -14.711 -14.194 1.00 83.75 92 GLY A C 1
ATOM 712 O O . GLY A 1 92 ? 39.409 -13.487 -14.054 1.00 83.75 92 GLY A O 1
ATOM 713 N N . LEU A 1 93 ? 38.707 -15.536 -13.444 1.00 85.50 93 LEU A N 1
ATOM 714 C CA . LEU A 1 93 ? 37.914 -15.074 -12.303 1.00 85.50 93 LEU A CA 1
ATOM 715 C C . LEU A 1 93 ? 38.797 -14.867 -11.059 1.00 85.50 93 LEU A C 1
ATOM 717 O O . LEU A 1 93 ? 39.777 -15.590 -10.870 1.00 85.50 93 LEU A O 1
ATOM 721 N N . PRO A 1 94 ? 38.463 -13.906 -10.174 1.00 84.94 94 PRO A N 1
ATOM 722 C CA . PRO A 1 94 ? 39.146 -13.772 -8.891 1.00 84.94 94 PRO A CA 1
ATOM 723 C C . PRO A 1 94 ? 39.062 -15.064 -8.063 1.00 84.94 94 PRO A C 1
ATOM 725 O O . PRO A 1 94 ? 38.061 -15.780 -8.103 1.00 84.94 94 PRO A O 1
ATOM 728 N N . ALA A 1 95 ? 40.102 -15.353 -7.278 1.00 80.25 95 ALA A N 1
ATOM 729 C CA . ALA A 1 95 ? 40.161 -16.568 -6.468 1.00 80.25 95 ALA A CA 1
ATOM 730 C C . ALA A 1 95 ? 38.948 -16.689 -5.525 1.00 80.25 95 ALA A C 1
ATOM 732 O O . ALA A 1 95 ? 38.609 -15.746 -4.810 1.00 80.25 95 ALA A O 1
ATOM 733 N N . GLY A 1 96 ? 38.302 -17.859 -5.521 1.00 74.25 96 GLY A N 1
ATOM 734 C CA . GLY A 1 96 ? 37.118 -18.132 -4.698 1.00 74.25 96 GLY A CA 1
ATOM 735 C C . GLY A 1 96 ? 35.796 -17.585 -5.253 1.00 74.25 96 GLY A C 1
ATOM 736 O O . GLY A 1 96 ? 34.760 -17.785 -4.623 1.00 74.25 96 GLY A O 1
ATOM 737 N N . VAL A 1 97 ? 35.797 -16.927 -6.419 1.00 79.38 97 VAL A N 1
ATOM 738 C CA . VAL A 1 97 ? 34.568 -16.522 -7.116 1.00 79.38 97 VAL A CA 1
ATOM 739 C C . VAL A 1 97 ? 34.063 -17.676 -7.975 1.00 79.38 97 VAL A C 1
ATOM 741 O O . VAL A 1 97 ? 34.700 -18.056 -8.954 1.00 79.38 97 VAL A O 1
ATOM 744 N N . ALA A 1 98 ? 32.882 -18.189 -7.639 1.00 73.81 98 ALA A N 1
ATOM 745 C CA . ALA A 1 98 ? 32.091 -19.040 -8.517 1.00 73.81 98 ALA A CA 1
ATOM 746 C C . ALA A 1 98 ? 30.878 -18.241 -9.005 1.00 73.81 98 ALA A C 1
ATOM 748 O O . ALA A 1 98 ? 30.149 -17.664 -8.198 1.00 73.81 98 ALA A O 1
ATOM 749 N N . LEU A 1 99 ? 30.682 -18.187 -10.320 1.00 75.88 99 LEU A N 1
ATOM 750 C CA . LEU A 1 99 ? 29.502 -17.585 -10.933 1.00 75.88 99 LEU A CA 1
ATOM 751 C C . LEU A 1 99 ? 28.566 -18.721 -11.372 1.00 75.88 99 LEU A C 1
ATOM 753 O O . LEU A 1 99 ? 28.959 -19.501 -12.242 1.00 75.88 99 LEU A O 1
ATOM 757 N N . PRO A 1 100 ? 27.368 -18.846 -10.772 1.00 74.56 100 PRO A N 1
ATOM 758 C CA . PRO A 1 100 ? 26.407 -19.874 -11.156 1.00 74.56 100 PRO A CA 1
ATOM 759 C C . PRO A 1 100 ? 25.992 -19.732 -12.623 1.00 74.56 100 PRO A C 1
ATOM 761 O O . PRO A 1 100 ? 25.749 -18.620 -13.096 1.00 74.56 100 PRO A O 1
ATOM 764 N N . GLY A 1 101 ? 25.881 -20.849 -13.339 1.00 74.00 101 GLY A N 1
ATOM 765 C CA . GLY A 1 101 ? 25.342 -20.887 -14.703 1.00 74.00 101 GLY A CA 1
ATOM 766 C C . GLY A 1 101 ? 26.352 -20.625 -15.827 1.00 74.00 101 GLY A C 1
ATOM 767 O O . GLY A 1 101 ? 25.946 -20.558 -16.994 1.00 74.00 101 GLY A O 1
ATOM 768 N N . ILE A 1 102 ? 27.647 -20.495 -15.507 1.00 79.19 102 ILE A N 1
ATOM 769 C CA . ILE A 1 102 ? 28.741 -20.378 -16.490 1.00 79.19 102 ILE A CA 1
ATOM 770 C C . ILE A 1 102 ? 29.805 -21.483 -16.365 1.00 79.19 102 ILE A C 1
ATOM 772 O O . ILE A 1 102 ? 30.899 -21.348 -16.907 1.00 79.19 102 ILE A O 1
ATOM 776 N N . GLU A 1 103 ? 29.505 -22.583 -15.678 1.00 85.44 103 GLU A N 1
ATOM 777 C CA . GLU A 1 103 ? 30.444 -23.678 -15.387 1.00 85.44 103 GLU A CA 1
ATOM 778 C C . GLU A 1 103 ? 30.998 -24.346 -16.660 1.00 85.44 103 GLU A C 1
ATOM 780 O O . GLU A 1 103 ? 32.141 -24.803 -16.696 1.00 85.44 103 GLU A O 1
ATOM 785 N N . GLU A 1 104 ? 30.193 -24.375 -17.721 1.00 86.56 104 GLU A N 1
ATOM 786 C CA . GLU A 1 104 ? 30.542 -24.944 -19.029 1.00 86.56 104 GLU A CA 1
ATOM 787 C C . GLU A 1 104 ? 31.242 -23.934 -19.955 1.00 86.56 104 GLU A C 1
ATOM 789 O O . GLU A 1 104 ? 31.706 -24.296 -21.037 1.00 86.56 104 GLU A O 1
ATOM 794 N N . MET A 1 105 ? 31.323 -22.661 -19.553 1.00 90.81 105 MET A N 1
ATOM 795 C CA . MET A 1 105 ? 31.891 -21.598 -20.376 1.00 90.81 105 MET A CA 1
ATOM 796 C C . MET A 1 105 ? 33.424 -21.625 -20.325 1.00 90.81 105 MET A C 1
ATOM 798 O O . MET A 1 105 ? 34.043 -21.980 -19.320 1.00 90.81 105 MET A O 1
ATOM 802 N N . ARG A 1 106 ? 34.051 -21.240 -21.435 1.00 93.25 106 ARG A N 1
ATOM 803 C CA . ARG A 1 106 ? 35.508 -21.200 -21.623 1.00 93.25 106 ARG A CA 1
ATOM 804 C C . ARG A 1 106 ? 36.042 -19.789 -21.821 1.00 93.25 106 ARG A C 1
ATOM 806 O O . ARG A 1 106 ? 37.216 -19.560 -21.560 1.00 93.25 106 ARG A O 1
ATOM 813 N N . SER A 1 107 ? 35.198 -18.842 -22.218 1.00 93.88 107 SER A N 1
ATOM 814 C CA . SER A 1 107 ? 35.565 -17.431 -22.322 1.00 93.88 107 SER A CA 1
ATOM 815 C C . SER A 1 107 ? 34.419 -16.515 -21.895 1.00 93.88 107 SER A C 1
ATOM 817 O O . SER A 1 107 ? 33.242 -16.882 -21.964 1.00 93.88 107 SER A O 1
ATOM 819 N N . ALA A 1 108 ? 34.763 -15.309 -21.448 1.00 93.38 108 ALA A N 1
ATOM 820 C CA . ALA A 1 108 ? 33.813 -14.239 -21.172 1.00 93.38 108 ALA A CA 1
ATOM 821 C C . ALA A 1 108 ? 34.315 -12.883 -21.664 1.00 93.38 108 ALA A C 1
ATOM 823 O O . ALA A 1 108 ? 35.511 -12.597 -21.665 1.00 93.38 108 ALA A O 1
ATOM 824 N N . LEU A 1 109 ? 33.369 -12.029 -22.032 1.00 94.19 109 LEU A N 1
ATOM 825 C CA . LEU A 1 109 ? 33.577 -10.649 -22.431 1.00 94.19 109 LEU A CA 1
ATOM 826 C C . LEU A 1 109 ? 32.742 -9.746 -21.526 1.00 94.19 109 LEU A C 1
ATOM 828 O O . LEU A 1 109 ? 31.518 -9.848 -21.480 1.00 94.19 109 LEU A O 1
ATOM 832 N N . LEU A 1 110 ? 33.415 -8.852 -20.813 1.00 93.50 110 LEU A N 1
ATOM 833 C CA . LEU A 1 110 ? 32.805 -7.875 -19.923 1.00 93.50 110 LEU A CA 1
ATOM 834 C C . LEU A 1 110 ? 32.941 -6.486 -20.531 1.00 93.50 110 LEU A C 1
ATOM 836 O O . LEU A 1 110 ? 34.048 -6.037 -20.833 1.00 93.50 110 LEU A O 1
ATOM 840 N N . VAL A 1 111 ? 31.818 -5.796 -20.679 1.00 93.50 111 VAL A N 1
ATOM 841 C CA . VAL A 1 111 ? 31.745 -4.465 -21.276 1.00 93.50 111 VAL A CA 1
ATOM 842 C C . VAL A 1 111 ? 31.161 -3.491 -20.258 1.00 93.50 111 VAL A C 1
ATOM 844 O O . VAL A 1 111 ? 30.055 -3.675 -19.757 1.00 93.50 111 VAL A O 1
ATOM 847 N N . ALA A 1 112 ? 31.912 -2.441 -19.946 1.00 92.75 112 ALA A N 1
ATOM 848 C CA . ALA A 1 112 ? 31.484 -1.349 -19.090 1.00 92.75 112 ALA A CA 1
ATOM 849 C C . ALA A 1 112 ? 30.389 -0.533 -19.787 1.00 92.75 112 ALA A C 1
ATOM 851 O O . ALA A 1 112 ? 30.627 0.057 -20.842 1.00 92.75 112 ALA A O 1
ATOM 852 N N . VAL A 1 113 ? 29.217 -0.449 -19.165 1.00 90.25 113 VAL A N 1
ATOM 853 C CA . VAL A 1 113 ? 28.065 0.318 -19.644 1.00 90.25 113 VAL A CA 1
ATOM 854 C C . VAL A 1 113 ? 27.967 1.592 -18.795 1.00 90.25 113 VAL A C 1
ATOM 856 O O . VAL A 1 113 ? 27.549 1.581 -17.636 1.00 90.25 113 VAL A O 1
ATOM 859 N N . GLY A 1 114 ? 28.459 2.700 -19.353 1.00 84.12 114 GLY A N 1
ATOM 860 C CA . GLY A 1 114 ? 28.517 4.011 -18.700 1.00 84.12 114 GLY A CA 1
ATOM 861 C C . GLY A 1 114 ? 29.228 5.059 -19.561 1.00 84.12 114 GLY A C 1
ATOM 862 O O . GLY A 1 114 ? 29.800 4.725 -20.600 1.00 84.12 114 GLY A O 1
ATOM 863 N N . GLY A 1 115 ? 29.215 6.323 -19.121 1.00 72.44 115 GLY A N 1
ATOM 864 C CA . GLY A 1 115 ? 29.915 7.426 -19.802 1.00 72.44 115 GLY A CA 1
ATOM 865 C C . GLY A 1 115 ? 31.430 7.209 -19.884 1.00 72.44 115 GLY A C 1
ATOM 866 O O . GLY A 1 115 ? 31.960 6.385 -19.141 1.00 72.44 115 GLY A O 1
ATOM 867 N N . GLU A 1 116 ? 32.129 7.921 -20.781 1.00 69.19 116 GLU A N 1
ATOM 868 C CA . GLU A 1 116 ? 33.590 7.785 -20.987 1.00 69.19 116 GLU A CA 1
ATOM 869 C C . GLU A 1 116 ? 34.433 8.280 -19.805 1.00 69.19 116 GLU A C 1
ATOM 871 O O . GLU A 1 116 ? 35.543 7.786 -19.588 1.00 69.19 116 GLU A O 1
ATOM 876 N N . GLU A 1 117 ? 33.863 9.159 -18.986 1.00 68.06 117 GLU A N 1
ATOM 877 C CA . GLU A 1 117 ? 34.462 9.677 -17.762 1.00 68.06 117 GLU A CA 1
ATOM 878 C C . GLU A 1 117 ? 33.692 9.150 -16.542 1.00 68.06 117 GLU A C 1
ATOM 880 O O . GLU A 1 117 ? 32.461 9.143 -16.522 1.00 68.06 117 GLU A O 1
ATOM 885 N N . GLY A 1 118 ? 34.420 8.674 -15.528 1.00 71.06 118 GLY A N 1
ATOM 886 C CA . GLY A 1 118 ? 33.849 8.138 -14.288 1.00 71.06 118 GLY A CA 1
ATOM 887 C C . GLY A 1 118 ? 33.633 6.613 -14.261 1.00 71.06 118 GLY A C 1
ATOM 888 O O . GLY A 1 118 ? 33.791 5.928 -15.276 1.00 71.06 118 GLY A O 1
ATOM 889 N N . PRO A 1 119 ? 33.324 6.050 -13.075 1.00 77.94 119 PRO A N 1
ATOM 890 C CA . PRO A 1 119 ? 33.102 4.616 -12.916 1.00 77.94 119 PRO A CA 1
ATOM 891 C C . PRO A 1 119 ? 31.806 4.182 -13.624 1.00 77.94 119 PRO A C 1
ATOM 893 O O . PRO A 1 119 ? 30.793 4.877 -13.513 1.00 77.94 119 PRO A O 1
ATOM 896 N N . PRO A 1 120 ? 31.796 3.035 -14.329 1.00 84.06 120 PRO A N 1
ATOM 897 C CA . PRO A 1 120 ? 30.569 2.509 -14.912 1.00 84.06 120 PRO A CA 1
ATOM 898 C C . PRO A 1 120 ? 29.577 2.132 -13.809 1.00 84.06 120 PRO A C 1
ATOM 900 O O . PRO A 1 120 ? 29.971 1.615 -12.764 1.00 84.06 120 PRO A O 1
ATOM 903 N N . ARG A 1 121 ? 28.287 2.372 -14.055 1.00 85.81 121 ARG A N 1
ATOM 904 C CA . ARG A 1 121 ? 27.200 1.911 -13.175 1.00 85.81 121 ARG A CA 1
ATOM 905 C C . ARG A 1 121 ? 26.726 0.507 -13.529 1.00 85.81 121 ARG A C 1
ATOM 907 O O . ARG A 1 121 ? 26.217 -0.199 -12.667 1.00 85.81 121 ARG A O 1
ATOM 914 N N . HIS A 1 122 ? 26.940 0.094 -14.775 1.00 90.88 122 HIS A N 1
ATOM 915 C CA . HIS A 1 122 ? 26.486 -1.186 -15.290 1.00 90.88 122 HIS A CA 1
ATOM 916 C C . HIS A 1 122 ? 27.617 -1.934 -16.002 1.00 90.88 122 HIS A C 1
ATOM 918 O O . HIS A 1 122 ? 28.549 -1.329 -16.539 1.00 90.88 122 HIS A O 1
ATOM 924 N N . VAL A 1 123 ? 27.532 -3.262 -16.021 1.00 92.00 123 VAL A N 1
ATOM 925 C CA . VAL A 1 123 ? 28.440 -4.135 -16.774 1.00 92.00 123 VAL A CA 1
ATOM 926 C C . VAL A 1 123 ? 27.612 -5.148 -17.548 1.00 92.00 123 VAL A C 1
ATOM 928 O O . VAL A 1 123 ? 26.819 -5.874 -16.957 1.00 92.00 123 VAL A O 1
ATOM 931 N N . LEU A 1 124 ? 27.812 -5.211 -18.862 1.00 92.50 124 LEU A N 1
ATOM 932 C CA . LEU A 1 124 ? 27.277 -6.275 -19.703 1.00 92.50 124 LEU A CA 1
ATOM 933 C C . LEU A 1 124 ? 28.297 -7.415 -19.754 1.00 92.50 124 LEU A C 1
ATOM 935 O O . LEU A 1 124 ? 29.429 -7.210 -20.191 1.00 92.50 124 LEU A O 1
ATOM 939 N N . GLY A 1 125 ? 27.903 -8.600 -19.304 1.00 91.75 125 GLY A N 1
ATOM 940 C CA . GLY A 1 125 ? 28.693 -9.818 -19.416 1.00 91.75 125 GLY A CA 1
ATOM 941 C C . GLY A 1 125 ? 28.142 -10.733 -20.500 1.00 91.75 125 GLY A C 1
ATOM 942 O O . GLY A 1 125 ? 26.957 -11.051 -20.496 1.00 91.75 125 GLY A O 1
ATOM 943 N N . LEU A 1 126 ? 29.011 -11.182 -21.399 1.00 92.25 126 LEU A N 1
ATOM 944 C CA . LEU A 1 126 ? 28.744 -12.227 -22.384 1.00 92.25 126 LEU A CA 1
ATOM 945 C C . LEU A 1 126 ? 29.673 -13.406 -22.092 1.00 92.25 126 LEU A C 1
ATOM 947 O O . LEU A 1 126 ? 30.840 -13.189 -21.771 1.00 92.25 126 LEU A O 1
ATOM 951 N N . ALA A 1 127 ? 29.194 -14.640 -22.207 1.00 91.94 127 ALA A N 1
ATOM 952 C CA . ALA A 1 127 ? 30.031 -15.826 -22.023 1.00 91.94 127 ALA A CA 1
ATOM 953 C C . ALA A 1 127 ? 29.789 -16.864 -23.118 1.00 91.94 127 ALA A C 1
ATOM 955 O O . ALA A 1 127 ? 28.687 -16.956 -23.668 1.00 91.94 127 ALA A O 1
ATOM 956 N N . SER A 1 128 ? 30.831 -17.634 -23.434 1.00 92.81 128 SER A N 1
ATOM 957 C CA . SER A 1 128 ? 30.766 -18.707 -24.422 1.00 92.81 128 SER A CA 1
ATOM 958 C C . SER A 1 128 ? 31.529 -19.958 -23.993 1.00 92.81 128 SER A C 1
ATOM 960 O O . SER A 1 128 ? 32.561 -19.875 -23.326 1.00 92.81 128 SER A O 1
ATOM 962 N N . ALA A 1 129 ? 31.044 -21.125 -24.421 1.00 92.88 129 ALA A N 1
ATOM 963 C CA . ALA A 1 129 ? 31.728 -22.413 -24.317 1.00 92.88 129 ALA A CA 1
ATOM 964 C C . ALA A 1 129 ? 32.954 -22.521 -25.244 1.00 92.88 129 ALA A C 1
ATOM 966 O O . ALA A 1 129 ? 33.782 -23.413 -25.064 1.00 92.88 129 ALA A O 1
ATOM 967 N N . ASN A 1 130 ? 33.108 -21.614 -26.212 1.00 91.88 130 ASN A N 1
ATOM 968 C CA . ASN A 1 130 ? 34.296 -21.528 -27.056 1.00 91.88 130 ASN A CA 1
ATOM 969 C C . ASN A 1 130 ? 35.332 -20.569 -26.438 1.00 91.88 130 ASN A C 1
ATOM 971 O O . ASN A 1 130 ? 35.005 -19.431 -26.102 1.00 91.88 130 ASN A O 1
ATOM 975 N N . ALA A 1 131 ? 36.584 -21.014 -26.301 1.00 90.19 131 ALA A N 1
ATOM 976 C CA . ALA A 1 131 ? 37.675 -20.214 -25.737 1.00 90.19 131 ALA A CA 1
ATOM 977 C C . ALA A 1 131 ? 38.011 -18.980 -26.598 1.00 90.19 131 ALA A C 1
ATOM 979 O O . ALA A 1 131 ? 38.277 -17.910 -26.062 1.00 90.19 131 ALA A O 1
ATOM 980 N N . ASP A 1 132 ? 37.894 -19.091 -27.924 1.00 89.06 132 ASP A N 1
ATOM 981 C CA . ASP A 1 132 ? 38.298 -18.034 -28.860 1.00 89.06 132 ASP A CA 1
ATOM 982 C C . ASP A 1 132 ? 37.132 -17.143 -29.324 1.00 89.06 132 ASP A C 1
ATOM 984 O O . ASP A 1 132 ? 37.300 -16.308 -30.215 1.00 89.06 132 ASP A O 1
ATOM 988 N N . ALA A 1 133 ? 35.943 -17.284 -28.719 1.00 88.50 133 ALA A N 1
ATOM 989 C CA . ALA A 1 133 ? 34.712 -16.606 -29.152 1.00 88.50 133 ALA A CA 1
ATOM 990 C C . ALA A 1 133 ? 34.855 -15.077 -29.279 1.00 88.50 133 ALA A C 1
ATOM 992 O O . ALA A 1 133 ? 34.218 -14.459 -30.132 1.00 88.50 133 ALA A O 1
ATOM 993 N N . PHE A 1 134 ? 35.713 -14.469 -28.453 1.00 91.38 134 PHE A N 1
ATOM 994 C CA . PHE A 1 134 ? 35.882 -13.016 -28.367 1.00 91.38 134 PHE A CA 1
ATOM 995 C C . PHE A 1 134 ? 37.241 -12.506 -28.876 1.00 91.38 134 PHE A C 1
ATOM 997 O O . PHE A 1 134 ? 37.517 -11.311 -28.759 1.00 91.38 134 PHE A O 1
ATOM 1004 N N . ALA A 1 135 ? 38.093 -13.364 -29.452 1.00 85.00 135 ALA A N 1
ATOM 1005 C CA . ALA A 1 135 ? 39.456 -12.999 -29.861 1.00 85.00 135 ALA A CA 1
ATOM 1006 C C . ALA A 1 135 ? 39.503 -11.895 -30.943 1.00 85.00 135 ALA A C 1
ATOM 1008 O O . ALA A 1 135 ? 40.442 -11.103 -30.984 1.00 85.00 135 ALA A O 1
ATOM 1009 N N . GLY A 1 136 ? 38.470 -11.810 -31.789 1.00 81.50 136 GLY A N 1
ATOM 1010 C CA . GLY A 1 136 ? 38.331 -10.811 -32.860 1.00 81.50 136 GLY A CA 1
ATOM 1011 C C . GLY A 1 136 ? 37.347 -9.674 -32.566 1.00 81.50 136 GLY A C 1
ATOM 1012 O O . GLY A 1 136 ? 36.957 -8.961 -33.489 1.00 81.50 136 GLY A O 1
ATOM 1013 N N . ALA A 1 137 ? 36.889 -9.516 -31.321 1.00 85.38 137 ALA A N 1
ATOM 1014 C CA . ALA A 1 137 ? 35.846 -8.549 -30.998 1.00 85.38 137 ALA A CA 1
ATOM 1015 C C . ALA A 1 137 ? 36.320 -7.091 -31.175 1.00 85.38 137 ALA A C 1
ATOM 1017 O O . ALA A 1 137 ? 37.309 -6.658 -30.576 1.00 85.38 137 ALA A O 1
ATOM 1018 N N . ASP A 1 138 ? 35.576 -6.297 -31.955 1.00 89.38 138 ASP A N 1
ATOM 1019 C CA . ASP A 1 138 ? 35.847 -4.865 -32.125 1.00 89.38 138 ASP A CA 1
ATOM 1020 C C . ASP A 1 138 ? 35.502 -4.100 -30.835 1.00 89.38 138 ASP A C 1
ATOM 1022 O O . ASP A 1 138 ? 34.349 -3.750 -30.559 1.00 89.38 138 ASP A O 1
ATOM 1026 N N . ARG A 1 139 ? 36.539 -3.802 -30.043 1.00 88.94 139 ARG A N 1
ATOM 1027 C CA . ARG A 1 139 ? 36.427 -3.041 -28.790 1.00 88.94 139 ARG A CA 1
ATOM 1028 C C . ARG A 1 139 ? 35.823 -1.650 -28.997 1.00 88.94 139 ARG A C 1
ATOM 1030 O O . ARG A 1 139 ? 35.129 -1.158 -28.110 1.00 88.94 139 ARG A O 1
ATOM 1037 N N . GLY A 1 140 ? 36.080 -1.003 -30.135 1.00 87.50 140 GLY A N 1
ATOM 1038 C CA . GLY A 1 140 ? 35.545 0.321 -30.449 1.00 87.50 140 GLY A CA 1
ATOM 1039 C C . GLY A 1 140 ? 34.047 0.278 -30.741 1.00 87.50 140 GLY A C 1
ATOM 1040 O O . GLY A 1 140 ? 33.294 1.134 -30.275 1.00 87.50 140 GLY A O 1
ATOM 1041 N N . LEU A 1 141 ? 33.588 -0.740 -31.473 1.00 86.94 141 LEU A N 1
ATOM 1042 C CA . LEU A 1 141 ? 32.162 -0.987 -31.688 1.00 86.94 141 LEU A CA 1
ATOM 1043 C C . LEU A 1 141 ? 31.443 -1.343 -30.380 1.00 86.94 141 LEU A C 1
ATOM 1045 O O . LEU A 1 141 ? 30.422 -0.730 -30.076 1.00 86.94 141 LEU A O 1
ATOM 1049 N N . LEU A 1 142 ? 32.004 -2.251 -29.577 1.00 89.31 142 LEU A N 1
ATOM 1050 C CA . LEU A 1 142 ? 31.446 -2.638 -28.276 1.00 89.31 142 LEU A CA 1
ATOM 1051 C C . LEU A 1 142 ? 31.308 -1.451 -27.322 1.00 89.31 142 LEU A C 1
ATOM 1053 O O . LEU A 1 142 ? 30.265 -1.292 -26.693 1.00 89.31 142 LEU A O 1
ATOM 1057 N N . ARG A 1 143 ? 32.318 -0.572 -27.260 1.00 88.12 143 ARG A N 1
ATOM 1058 C CA . ARG A 1 143 ? 32.241 0.675 -26.482 1.00 88.12 143 ARG A CA 1
ATOM 1059 C C . ARG A 1 143 ? 31.092 1.568 -26.942 1.00 88.12 143 ARG A C 1
ATOM 1061 O O . ARG A 1 143 ? 30.374 2.095 -26.102 1.00 88.12 143 ARG A O 1
ATOM 1068 N N . ARG A 1 144 ? 30.890 1.721 -28.255 1.00 87.31 144 ARG A N 1
ATOM 1069 C CA . ARG A 1 144 ? 29.785 2.529 -28.801 1.00 87.31 144 ARG A CA 1
ATOM 1070 C C . ARG A 1 144 ? 28.416 1.923 -28.495 1.00 87.31 144 ARG A C 1
ATOM 1072 O O . ARG A 1 144 ? 27.508 2.660 -28.132 1.00 87.31 144 ARG A O 1
ATOM 1079 N N . ILE A 1 145 ? 28.273 0.600 -28.590 1.00 86.94 145 ILE A N 1
ATOM 1080 C CA . ILE A 1 145 ? 27.039 -0.101 -28.197 1.00 86.94 145 ILE A CA 1
ATOM 1081 C C . ILE A 1 145 ? 26.772 0.113 -26.706 1.00 86.94 145 ILE A C 1
ATOM 1083 O O . ILE A 1 145 ? 25.678 0.521 -26.330 1.00 86.94 145 ILE A O 1
ATOM 1087 N N . ALA A 1 146 ? 27.790 -0.067 -25.865 1.00 88.56 146 ALA A N 1
ATOM 1088 C CA . ALA A 1 146 ? 27.678 0.143 -24.428 1.00 88.56 146 ALA A CA 1
ATOM 1089 C C . ALA A 1 146 ? 27.341 1.594 -24.058 1.00 88.56 146 ALA A C 1
ATOM 1091 O O . ALA A 1 146 ? 26.594 1.816 -23.113 1.00 88.56 146 ALA A O 1
ATOM 1092 N N . GLN A 1 147 ? 27.831 2.583 -24.809 1.00 87.25 147 GLN A N 1
ATOM 1093 C CA . GLN A 1 147 ? 27.439 3.986 -24.641 1.00 87.25 147 GLN A CA 1
ATOM 1094 C C . GLN A 1 147 ? 25.963 4.221 -24.987 1.00 87.25 147 GLN A C 1
ATOM 1096 O O . GLN A 1 147 ? 25.278 4.922 -24.248 1.00 87.25 147 GLN A O 1
ATOM 1101 N N . GLN A 1 148 ? 25.456 3.621 -26.071 1.00 86.00 148 GLN A N 1
ATOM 1102 C CA . GLN A 1 148 ? 24.035 3.717 -26.431 1.00 86.00 148 GLN A CA 1
ATOM 1103 C C . GLN A 1 148 ? 23.140 3.035 -25.391 1.00 86.00 148 GLN A C 1
ATOM 1105 O O . GLN A 1 148 ? 22.147 3.614 -24.956 1.00 86.00 148 GLN A O 1
ATOM 1110 N N . MET A 1 149 ? 23.533 1.847 -24.924 1.00 87.88 149 MET A N 1
ATOM 1111 C CA . MET A 1 149 ? 22.852 1.169 -23.820 1.00 87.88 149 MET A CA 1
ATOM 1112 C C . MET A 1 149 ? 22.877 2.012 -22.546 1.00 87.88 149 MET A C 1
ATOM 1114 O O . MET A 1 149 ? 21.854 2.151 -21.888 1.00 87.88 149 MET A O 1
ATOM 1118 N N . ALA A 1 150 ? 24.026 2.603 -22.207 1.00 87.69 150 ALA A N 1
ATOM 1119 C CA . ALA A 1 150 ? 24.157 3.455 -21.033 1.00 87.69 150 ALA A CA 1
ATOM 1120 C C . ALA A 1 150 ? 23.235 4.673 -21.115 1.00 87.69 150 ALA A C 1
ATOM 1122 O O . ALA A 1 150 ? 22.648 5.039 -20.108 1.00 87.69 150 ALA A O 1
ATOM 1123 N N . LEU A 1 151 ? 23.076 5.279 -22.295 1.00 86.12 151 LEU A N 1
ATOM 1124 C CA . LEU A 1 151 ? 22.143 6.387 -22.488 1.00 86.12 151 LEU A CA 1
ATOM 1125 C C . LEU A 1 151 ? 20.691 5.955 -22.240 1.00 86.12 151 LEU A C 1
ATOM 1127 O O . LEU A 1 151 ? 19.978 6.641 -21.515 1.00 86.12 151 LEU A O 1
ATOM 1131 N N . ALA A 1 152 ? 20.269 4.814 -22.790 1.00 84.56 152 ALA A N 1
ATOM 1132 C CA . ALA A 1 152 ? 18.921 4.285 -22.578 1.00 84.56 152 ALA A CA 1
ATOM 1133 C C . ALA A 1 152 ? 18.668 3.920 -21.104 1.00 84.56 152 ALA A C 1
ATOM 1135 O O . ALA A 1 152 ? 17.665 4.338 -20.535 1.00 84.56 152 ALA A O 1
ATOM 1136 N N . LEU A 1 153 ? 19.611 3.221 -20.462 1.00 84.88 153 LEU A N 1
ATOM 1137 C CA . LEU A 1 153 ? 19.529 2.869 -19.041 1.00 84.88 153 LEU A CA 1
ATOM 1138 C C . LEU A 1 153 ? 19.517 4.113 -18.146 1.00 84.88 153 LEU A C 1
ATOM 1140 O O . LEU A 1 153 ? 18.700 4.198 -17.238 1.00 84.88 153 LEU A O 1
ATOM 1144 N N . ASN A 1 154 ? 20.371 5.104 -18.420 1.00 84.19 154 ASN A N 1
ATOM 1145 C CA . ASN A 1 154 ? 20.375 6.364 -17.676 1.00 84.19 154 ASN A CA 1
ATOM 1146 C C . ASN A 1 154 ? 19.058 7.127 -17.864 1.00 84.19 154 ASN A C 1
ATOM 1148 O O . ASN A 1 154 ? 18.555 7.697 -16.904 1.00 84.19 154 ASN A O 1
ATOM 1152 N N . ASN A 1 155 ? 18.486 7.142 -19.072 1.00 82.69 155 ASN A N 1
ATOM 1153 C CA . ASN A 1 155 ? 17.182 7.760 -19.317 1.00 82.69 155 ASN A CA 1
ATOM 1154 C C . ASN A 1 155 ? 16.063 7.044 -18.550 1.00 82.69 155 ASN A C 1
ATOM 1156 O O . ASN A 1 155 ? 15.220 7.714 -17.959 1.00 82.69 155 ASN A O 1
ATOM 1160 N N . ALA A 1 156 ? 16.074 5.709 -18.524 1.00 78.88 156 ALA A N 1
ATOM 1161 C CA . ALA A 1 156 ? 15.141 4.907 -17.738 1.00 78.88 156 ALA A CA 1
ATOM 1162 C C . ALA A 1 156 ? 15.271 5.187 -16.229 1.00 78.88 156 ALA A C 1
ATOM 1164 O O . ALA A 1 156 ? 14.268 5.437 -15.560 1.00 78.88 156 ALA A O 1
ATOM 1165 N N . GLU A 1 157 ? 16.502 5.223 -15.702 1.00 78.44 157 GLU A N 1
ATOM 1166 C CA . GLU A 1 157 ? 16.780 5.587 -14.306 1.00 78.44 157 GLU A CA 1
ATOM 1167 C C . GLU A 1 157 ? 16.300 7.005 -13.986 1.00 78.44 157 GLU A C 1
ATOM 1169 O O . GLU A 1 157 ? 15.580 7.196 -13.011 1.00 78.44 157 GLU A O 1
ATOM 1174 N N . LEU A 1 158 ? 16.640 7.991 -14.824 1.00 77.62 158 LEU A N 1
ATOM 1175 C CA . LEU A 1 158 ? 16.216 9.383 -14.652 1.00 77.62 158 LEU A CA 1
ATOM 1176 C C . LEU A 1 158 ? 14.694 9.514 -14.668 1.00 77.62 158 LEU A C 1
ATOM 1178 O O . LEU A 1 158 ? 14.136 10.212 -13.825 1.00 77.62 158 LEU A O 1
ATOM 1182 N N . TYR A 1 159 ? 14.017 8.838 -15.597 1.00 77.00 159 TYR A N 1
ATOM 1183 C CA . TYR A 1 159 ? 12.559 8.824 -15.650 1.00 77.00 159 TYR A CA 1
ATOM 1184 C C . TYR A 1 159 ? 11.969 8.243 -14.362 1.00 77.00 159 TYR A C 1
ATOM 1186 O O . TYR A 1 159 ? 11.061 8.828 -13.772 1.00 77.00 159 TYR A O 1
ATOM 1194 N N . HIS A 1 160 ? 12.512 7.122 -13.887 1.00 72.69 160 HIS A N 1
ATOM 1195 C CA . HIS A 1 160 ? 12.047 6.481 -12.666 1.00 72.69 160 HIS A CA 1
ATOM 1196 C C . HIS A 1 160 ? 12.342 7.323 -11.411 1.00 72.69 160 HIS A C 1
ATOM 1198 O O . HIS A 1 160 ? 11.489 7.418 -10.531 1.00 72.69 160 HIS A O 1
ATOM 1204 N N . ASP A 1 161 ? 13.490 7.999 -11.340 1.00 72.06 161 ASP A N 1
ATOM 1205 C CA . ASP A 1 161 ? 13.839 8.917 -10.250 1.00 72.06 161 ASP A CA 1
ATOM 1206 C C . ASP A 1 161 ? 12.927 10.153 -10.233 1.00 72.06 161 ASP A C 1
ATOM 1208 O O . ASP A 1 161 ? 12.438 10.544 -9.170 1.00 72.06 161 ASP A O 1
ATOM 1212 N N . ILE A 1 162 ? 12.636 10.732 -11.404 1.00 72.31 162 ILE A N 1
ATOM 1213 C CA . ILE A 1 162 ? 11.676 11.834 -11.556 1.00 72.31 162 ILE A CA 1
ATOM 1214 C C . ILE A 1 162 ? 10.276 11.378 -11.132 1.00 72.31 162 ILE A C 1
ATOM 1216 O O . ILE A 1 162 ? 9.635 12.048 -10.319 1.00 72.31 162 ILE A O 1
ATOM 1220 N N . LYS A 1 163 ? 9.813 10.217 -11.616 1.00 75.56 163 LYS A N 1
ATOM 1221 C CA . LYS A 1 163 ? 8.524 9.634 -11.218 1.00 75.56 163 LYS A CA 1
ATOM 1222 C C . LYS A 1 163 ? 8.469 9.419 -9.705 1.00 75.56 163 LYS A C 1
ATOM 1224 O O . LYS A 1 163 ? 7.504 9.840 -9.074 1.00 75.56 163 LYS A O 1
ATOM 1229 N N . ARG A 1 164 ? 9.513 8.839 -9.103 1.00 71.31 164 ARG A N 1
ATOM 1230 C CA . ARG A 1 164 ? 9.601 8.607 -7.653 1.00 71.31 164 ARG A CA 1
ATOM 1231 C C . ARG A 1 164 ? 9.542 9.914 -6.866 1.00 71.31 164 ARG A C 1
ATOM 1233 O O . ARG A 1 164 ? 8.834 9.986 -5.866 1.00 71.31 164 ARG A O 1
ATOM 1240 N N . MET A 1 165 ? 10.248 10.949 -7.318 1.00 68.62 165 MET A N 1
ATOM 1241 C CA . MET A 1 165 ? 10.220 12.273 -6.693 1.00 68.62 165 MET A CA 1
ATOM 1242 C C . MET A 1 165 ? 8.823 12.901 -6.770 1.00 68.62 165 MET A C 1
ATOM 1244 O O . MET A 1 165 ? 8.307 13.373 -5.759 1.00 68.62 165 MET A O 1
ATOM 1248 N N . HIS A 1 166 ? 8.182 12.872 -7.942 1.00 69.75 166 HIS A N 1
ATOM 1249 C CA . HIS A 1 166 ? 6.825 13.392 -8.109 1.00 69.75 166 HIS A CA 1
ATOM 1250 C C . HIS A 1 166 ? 5.804 12.628 -7.267 1.00 69.75 166 HIS A C 1
ATOM 1252 O O . HIS A 1 166 ? 5.001 13.259 -6.584 1.00 69.75 166 HIS A O 1
ATOM 1258 N N . LEU A 1 167 ? 5.869 11.296 -7.249 1.00 69.00 167 LEU A N 1
ATOM 1259 C CA . LEU A 1 167 ? 5.023 10.470 -6.391 1.00 69.00 167 LEU A CA 1
ATOM 1260 C C . LEU A 1 167 ? 5.247 10.780 -4.913 1.00 69.00 167 LEU A C 1
ATOM 1262 O O . LEU A 1 167 ? 4.275 10.938 -4.182 1.00 69.00 167 LEU A O 1
ATOM 1266 N N . GLY A 1 168 ? 6.500 10.924 -4.476 1.00 62.25 168 GLY A N 1
ATOM 1267 C CA . GLY A 1 168 ? 6.825 11.339 -3.112 1.00 62.25 168 GLY A CA 1
ATOM 1268 C C . GLY A 1 168 ? 6.173 12.675 -2.747 1.00 62.25 168 GLY A C 1
ATOM 1269 O O . GLY A 1 168 ? 5.522 12.774 -1.711 1.00 62.25 168 GLY A O 1
ATOM 1270 N N . ASN A 1 169 ? 6.258 13.671 -3.633 1.00 69.25 169 ASN A N 1
ATOM 1271 C CA . ASN A 1 169 ? 5.639 14.984 -3.434 1.00 69.25 169 ASN A CA 1
ATOM 1272 C C . ASN A 1 169 ? 4.102 14.921 -3.421 1.00 69.25 169 ASN A C 1
ATOM 1274 O O . ASN A 1 169 ? 3.468 15.592 -2.612 1.00 69.25 169 ASN A O 1
ATOM 1278 N N . LEU A 1 170 ? 3.483 14.121 -4.292 1.00 69.00 170 LEU A N 1
ATOM 1279 C CA . LEU A 1 170 ? 2.027 13.958 -4.300 1.00 69.00 170 LEU A CA 1
ATOM 1280 C C . LEU A 1 170 ? 1.534 13.211 -3.062 1.00 69.00 170 LEU A C 1
ATOM 1282 O O . LEU A 1 170 ? 0.565 13.645 -2.451 1.00 69.00 170 LEU A O 1
ATOM 1286 N N . LYS A 1 171 ? 2.219 12.140 -2.645 1.00 64.12 171 LYS A N 1
ATOM 1287 C CA . LYS A 1 171 ? 1.905 11.420 -1.401 1.00 64.12 171 LYS A CA 1
ATOM 1288 C C . LYS A 1 171 ? 2.043 12.341 -0.187 1.00 64.12 171 LYS A C 1
ATOM 1290 O O . LYS A 1 171 ? 1.191 12.299 0.696 1.00 64.12 171 LYS A O 1
ATOM 1295 N N . ALA A 1 172 ? 3.049 13.218 -0.180 1.00 63.53 172 ALA A N 1
ATOM 1296 C CA . ALA A 1 172 ? 3.235 14.254 0.835 1.00 63.53 172 ALA A CA 1
ATOM 1297 C C . ALA A 1 172 ? 2.055 15.232 0.903 1.00 63.53 172 ALA A C 1
ATOM 1299 O O . ALA A 1 172 ? 1.510 15.487 1.975 1.00 63.53 172 ALA A O 1
ATOM 1300 N N . LEU A 1 173 ? 1.646 15.764 -0.252 1.00 67.06 173 LEU A N 1
ATOM 1301 C CA . LEU A 1 173 ? 0.504 16.671 -0.357 1.00 67.06 173 LEU A CA 1
ATOM 1302 C C . LEU A 1 173 ? -0.798 15.973 0.040 1.00 67.06 173 LEU A C 1
ATOM 1304 O O . LEU A 1 173 ? -1.585 16.550 0.782 1.00 67.06 173 LEU A O 1
ATOM 1308 N N . SER A 1 174 ? -0.993 14.726 -0.393 1.00 67.31 174 SER A N 1
ATOM 1309 C CA . SER A 1 174 ? -2.147 13.905 -0.024 1.00 67.31 174 SER A CA 1
ATOM 1310 C C . SER A 1 174 ? -2.204 13.681 1.480 1.00 67.31 174 SER A C 1
ATOM 1312 O O . SER A 1 174 ? -3.258 13.839 2.075 1.00 67.31 174 SER A O 1
ATOM 1314 N N . ALA A 1 175 ? -1.073 13.360 2.111 1.00 62.12 175 ALA A N 1
ATOM 1315 C CA . ALA A 1 175 ? -0.983 13.188 3.556 1.00 62.12 175 ALA A CA 1
ATOM 1316 C C . ALA A 1 175 ? -1.300 14.493 4.307 1.00 62.12 175 ALA A C 1
ATOM 1318 O O . ALA A 1 175 ? -2.041 14.473 5.284 1.00 62.12 175 ALA A O 1
ATOM 1319 N N . ALA A 1 176 ? -0.793 15.633 3.830 1.00 62.38 176 ALA A N 1
ATOM 1320 C CA . ALA A 1 176 ? -1.082 16.938 4.423 1.00 62.38 176 ALA A CA 1
ATOM 1321 C C . ALA A 1 176 ? -2.557 17.349 4.261 1.00 62.38 176 ALA A C 1
ATOM 1323 O O . ALA A 1 176 ? -3.143 17.907 5.186 1.00 62.38 176 ALA A O 1
ATOM 1324 N N . LEU A 1 177 ? -3.164 17.063 3.106 1.00 64.81 177 LEU A N 1
ATOM 1325 C CA . LEU A 1 177 ? -4.593 17.258 2.853 1.00 64.81 177 LEU A CA 1
ATOM 1326 C C . LEU A 1 177 ? -5.434 16.383 3.789 1.00 64.81 177 LEU A C 1
ATOM 1328 O O . LEU A 1 177 ? -6.363 16.860 4.430 1.00 64.81 177 LEU A O 1
ATOM 1332 N N . ASN A 1 178 ? -5.036 15.124 3.922 1.00 59.69 178 ASN A N 1
ATOM 1333 C CA . ASN A 1 178 ? -5.659 14.146 4.794 1.00 59.69 178 ASN A CA 1
ATOM 1334 C C . ASN A 1 178 ? -5.517 14.484 6.289 1.00 59.69 178 ASN A C 1
ATOM 1336 O O . ASN A 1 178 ? -6.347 14.090 7.101 1.00 59.69 178 ASN A O 1
ATOM 1340 N N . ALA A 1 179 ? -4.490 15.231 6.682 1.00 58.44 179 ALA A N 1
ATOM 1341 C CA . ALA A 1 179 ? -4.398 15.739 8.046 1.00 58.44 179 ALA A CA 1
ATOM 1342 C C . ALA A 1 179 ? -5.377 16.899 8.320 1.00 58.44 179 ALA A C 1
ATOM 1344 O O . ALA A 1 179 ? -5.631 17.207 9.479 1.00 58.44 179 ALA A O 1
ATOM 1345 N N . LYS A 1 180 ? -5.895 17.560 7.272 1.00 53.66 180 LYS A N 1
ATOM 1346 C CA . LYS A 1 180 ? -6.878 18.653 7.373 1.00 53.66 180 LYS A CA 1
ATOM 1347 C C . LYS A 1 180 ? -8.328 18.192 7.232 1.00 53.66 180 LYS A C 1
ATOM 1349 O O . LYS A 1 180 ? -9.224 18.856 7.743 1.00 53.66 180 LYS A O 1
ATOM 1354 N N . ASP A 1 181 ? -8.569 17.127 6.473 1.00 53.22 181 ASP A N 1
ATOM 1355 C CA . ASP A 1 181 ? -9.875 16.474 6.410 1.00 53.22 181 ASP A CA 1
ATOM 1356 C C . ASP A 1 181 ? -10.086 15.718 7.734 1.00 53.22 181 ASP A C 1
ATOM 1358 O O . ASP A 1 181 ? -9.152 15.084 8.228 1.00 53.22 181 ASP A O 1
ATOM 1362 N N . TYR A 1 182 ? -11.293 15.754 8.310 1.00 42.47 182 TYR A N 1
ATOM 1363 C CA . TYR A 1 182 ? -11.667 15.108 9.590 1.00 42.47 182 TYR A CA 1
ATOM 1364 C C . TYR A 1 182 ? -11.530 13.561 9.573 1.00 42.47 182 TYR A C 1
ATOM 1366 O O . TYR A 1 182 ? -12.102 12.853 10.401 1.00 42.47 182 TYR A O 1
ATOM 1374 N N . TYR A 1 183 ? -10.836 13.010 8.581 1.00 50.53 183 TYR A N 1
ATOM 1375 C CA . TYR A 1 183 ? -11.072 11.696 8.010 1.00 50.53 183 TYR A CA 1
ATOM 1376 C C . TYR A 1 183 ? -9.839 10.775 8.060 1.00 50.53 183 TYR A C 1
ATOM 1378 O O . TYR A 1 183 ? -9.991 9.563 7.941 1.00 50.53 183 TYR A O 1
ATOM 1386 N N . THR A 1 184 ? -8.605 11.275 8.208 1.00 48.66 184 THR A N 1
ATOM 1387 C CA . THR A 1 184 ? -7.517 10.579 7.490 1.00 48.66 184 THR A CA 1
ATOM 1388 C C . THR A 1 184 ? -6.112 10.647 8.102 1.00 48.66 184 THR A C 1
ATOM 1390 O O . THR A 1 184 ? -5.127 10.809 7.381 1.00 48.66 184 THR A O 1
ATOM 1393 N N . LEU A 1 185 ? -5.942 10.355 9.393 1.00 52.31 185 LEU A N 1
ATOM 1394 C CA . LEU A 1 185 ? -4.657 9.779 9.811 1.00 52.31 185 LEU A CA 1
ATOM 1395 C C . LEU A 1 185 ? -4.595 8.308 9.396 1.00 52.31 185 LEU A C 1
ATOM 1397 O O . LEU A 1 185 ? -5.272 7.441 9.945 1.00 52.31 185 LEU A O 1
ATOM 1401 N N . GLY A 1 186 ? -3.827 8.048 8.337 1.00 63.16 186 GLY A N 1
ATOM 1402 C CA . GLY A 1 186 ? -3.544 6.702 7.835 1.00 63.16 186 GLY A CA 1
ATOM 1403 C C . GLY A 1 186 ? -4.566 6.107 6.858 1.00 63.16 186 GLY A C 1
ATOM 1404 O O . GLY A 1 186 ? -4.261 5.077 6.275 1.00 63.16 186 GLY A O 1
ATOM 1405 N N . HIS A 1 187 ? -5.720 6.737 6.601 1.00 76.44 187 HIS A N 1
ATOM 1406 C CA . HIS A 1 187 ? -6.758 6.216 5.684 1.00 76.44 187 HIS A CA 1
ATOM 1407 C C . HIS A 1 187 ? -6.228 5.852 4.294 1.00 76.44 187 HIS A C 1
ATOM 1409 O O . HIS A 1 187 ? -6.346 4.707 3.876 1.00 76.44 187 HIS A O 1
ATOM 1415 N N . ALA A 1 188 ? -5.572 6.791 3.603 1.00 76.31 188 ALA A N 1
ATOM 1416 C CA . ALA A 1 188 ? -5.008 6.528 2.278 1.00 76.31 188 ALA A CA 1
ATOM 1417 C C . ALA A 1 188 ? -4.019 5.349 2.293 1.00 76.31 188 ALA A C 1
ATOM 1419 O O . ALA A 1 188 ? -3.968 4.559 1.352 1.00 76.31 188 ALA A O 1
ATOM 1420 N N . ALA A 1 189 ? -3.269 5.199 3.387 1.00 75.12 189 ALA A N 1
ATOM 1421 C CA . ALA A 1 189 ? -2.336 4.098 3.567 1.00 75.12 189 ALA A CA 1
ATOM 1422 C C . ALA A 1 189 ? -3.057 2.762 3.826 1.00 75.12 189 ALA A C 1
ATOM 1424 O O . ALA A 1 189 ? -2.679 1.744 3.252 1.00 75.12 189 ALA A O 1
ATOM 1425 N N . ARG A 1 190 ? -4.127 2.759 4.633 1.00 80.62 190 ARG A N 1
ATOM 1426 C CA . ARG A 1 190 ? -4.961 1.573 4.883 1.00 80.62 190 ARG A CA 1
ATOM 1427 C C . ARG A 1 190 ? -5.711 1.133 3.631 1.00 80.62 190 ARG A C 1
ATOM 1429 O O . ARG A 1 190 ? -5.673 -0.047 3.303 1.00 80.62 190 ARG A O 1
ATOM 1436 N N . VAL A 1 191 ? -6.320 2.065 2.896 1.00 85.38 191 VAL A N 1
ATOM 1437 C CA . VAL A 1 191 ? -6.971 1.793 1.604 1.00 85.38 191 VAL A CA 1
ATOM 1438 C C . VAL A 1 191 ? -5.971 1.188 0.623 1.00 85.38 191 VAL A C 1
ATOM 1440 O O . VAL A 1 191 ? -6.262 0.156 0.024 1.00 85.38 191 VAL A O 1
ATOM 1443 N N . ALA A 1 192 ? -4.766 1.754 0.510 1.00 82.94 192 ALA A N 1
ATOM 1444 C CA . ALA A 1 192 ? -3.712 1.172 -0.318 1.00 82.94 192 ALA A CA 1
ATOM 1445 C C . ALA A 1 192 ? -3.343 -0.256 0.125 1.00 82.94 192 ALA A C 1
ATOM 1447 O O . ALA A 1 192 ? -3.274 -1.157 -0.710 1.00 82.94 192 ALA A O 1
ATOM 1448 N N . ALA A 1 193 ? -3.191 -0.496 1.430 1.00 82.31 193 ALA A N 1
ATOM 1449 C CA . ALA A 1 193 ? -2.880 -1.820 1.963 1.00 82.31 193 ALA A CA 1
ATOM 1450 C C . ALA A 1 193 ? -3.990 -2.850 1.684 1.00 82.31 193 ALA A C 1
ATOM 1452 O O . ALA A 1 193 ? -3.717 -3.939 1.178 1.00 82.31 193 ALA A O 1
ATOM 1453 N N . TYR A 1 194 ? -5.250 -2.509 1.954 1.00 89.62 194 TYR A N 1
ATOM 1454 C CA . TYR A 1 194 ? -6.396 -3.363 1.640 1.00 89.62 194 TYR A CA 1
ATOM 1455 C C . TYR A 1 194 ? -6.523 -3.631 0.137 1.00 89.62 194 TYR A C 1
ATOM 1457 O O . TYR A 1 194 ? -6.838 -4.756 -0.246 1.00 89.62 194 TYR A O 1
ATOM 1465 N N . MET A 1 195 ? -6.234 -2.644 -0.716 1.00 91.12 195 MET A N 1
ATOM 1466 C CA . MET A 1 195 ? -6.223 -2.816 -2.171 1.00 91.12 195 MET A CA 1
ATOM 1467 C C . MET A 1 195 ? -5.164 -3.819 -2.631 1.00 91.12 195 MET A C 1
ATOM 1469 O O . MET A 1 195 ? -5.455 -4.650 -3.488 1.00 91.12 195 MET A O 1
ATOM 1473 N N . VAL A 1 196 ? -3.963 -3.797 -2.045 1.00 86.56 196 VAL A N 1
ATOM 1474 C CA . VAL A 1 196 ? -2.923 -4.802 -2.324 1.00 86.56 196 VAL A CA 1
ATOM 1475 C C . VAL A 1 196 ? -3.374 -6.194 -1.872 1.00 86.56 196 VAL A C 1
ATOM 1477 O O . VAL A 1 196 ? -3.205 -7.163 -2.614 1.00 86.56 196 VAL A O 1
ATOM 1480 N N . LEU A 1 197 ? -3.998 -6.311 -0.695 1.00 87.94 197 LEU A N 1
ATOM 1481 C CA . LEU A 1 197 ? -4.512 -7.593 -0.198 1.00 87.94 197 LEU A CA 1
ATOM 1482 C C . LEU A 1 197 ? -5.628 -8.159 -1.076 1.00 87.94 197 LEU A C 1
ATOM 1484 O O . LEU A 1 197 ? -5.616 -9.348 -1.395 1.00 87.94 197 LEU A O 1
ATOM 1488 N N . LEU A 1 198 ? -6.571 -7.308 -1.476 1.00 94.00 198 LEU A N 1
ATOM 1489 C CA . LEU A 1 198 ? -7.663 -7.676 -2.367 1.00 94.00 198 LEU A CA 1
ATOM 1490 C C . LEU A 1 198 ? -7.140 -8.035 -3.760 1.00 94.00 198 LEU A C 1
ATOM 1492 O O . LEU A 1 198 ? -7.509 -9.070 -4.299 1.00 94.00 198 LEU A O 1
ATOM 1496 N N . GLY A 1 199 ? -6.229 -7.240 -4.319 1.00 90.25 199 GLY A N 1
ATOM 1497 C CA . GLY A 1 199 ? -5.601 -7.538 -5.604 1.00 90.25 199 GLY A CA 1
ATOM 1498 C C . GLY A 1 199 ? -4.844 -8.866 -5.593 1.00 90.25 199 GLY A C 1
ATOM 1499 O O . GLY A 1 199 ? -4.940 -9.636 -6.544 1.00 90.25 199 GLY A O 1
ATOM 1500 N N . THR A 1 200 ? -4.143 -9.173 -4.498 1.00 87.56 200 THR A N 1
ATOM 1501 C CA . THR A 1 200 ? -3.458 -10.464 -4.331 1.00 87.56 200 THR A CA 1
ATOM 1502 C C . THR A 1 200 ? -4.464 -11.615 -4.290 1.00 87.56 200 THR A C 1
ATOM 1504 O O . THR A 1 200 ? -4.275 -12.621 -4.967 1.00 87.56 200 THR A O 1
ATOM 1507 N N . GLU A 1 201 ? -5.561 -11.461 -3.544 1.00 90.88 201 GLU A N 1
ATOM 1508 C CA . GLU A 1 201 ? -6.652 -12.444 -3.508 1.00 90.88 201 GLU A CA 1
ATOM 1509 C C . GLU A 1 201 ? -7.285 -12.668 -4.890 1.00 90.88 201 GLU A C 1
ATOM 1511 O O . GLU A 1 201 ? -7.676 -13.785 -5.220 1.00 90.88 201 GLU A O 1
ATOM 1516 N N . LEU A 1 202 ? -7.355 -11.620 -5.710 1.00 93.25 202 LEU A N 1
ATOM 1517 C CA . LEU A 1 202 ? -7.857 -11.669 -7.084 1.00 93.25 202 LEU A CA 1
ATOM 1518 C C . LEU A 1 202 ? -6.816 -12.179 -8.098 1.00 93.25 202 LEU A C 1
ATOM 1520 O O . LEU A 1 202 ? -7.135 -12.305 -9.280 1.00 93.25 202 LEU A O 1
ATOM 1524 N N . GLY A 1 203 ? -5.585 -12.474 -7.666 1.00 89.81 203 GLY A N 1
ATOM 1525 C CA . GLY A 1 203 ? -4.516 -12.986 -8.524 1.00 89.81 203 GLY A CA 1
ATOM 1526 C C . GLY A 1 203 ? -3.865 -11.933 -9.425 1.00 89.81 203 GLY A C 1
ATOM 1527 O O . GLY A 1 203 ? -3.408 -12.266 -10.516 1.00 89.81 203 GLY A O 1
ATOM 1528 N N . TRP A 1 204 ? -3.840 -10.660 -9.017 1.00 89.44 204 TRP A N 1
ATOM 1529 C CA . TRP A 1 204 ? -3.146 -9.613 -9.770 1.00 89.44 204 TRP A CA 1
ATOM 1530 C C . TRP A 1 204 ? -1.628 -9.792 -9.726 1.00 89.44 204 TRP A C 1
ATOM 1532 O O . TRP A 1 204 ? -1.045 -10.124 -8.695 1.00 89.44 204 TRP A O 1
ATOM 1542 N N . GLU A 1 205 ? -0.985 -9.511 -10.858 1.00 84.38 205 GLU A N 1
ATOM 1543 C CA . GLU A 1 205 ? 0.467 -9.585 -11.000 1.00 84.38 205 GLU A CA 1
ATOM 1544 C C . GLU A 1 205 ? 1.187 -8.619 -10.034 1.00 84.38 205 GLU A C 1
ATOM 1546 O O . GLU A 1 205 ? 0.741 -7.476 -9.861 1.00 84.38 205 GLU A O 1
ATOM 1551 N N . PRO A 1 206 ? 2.350 -8.994 -9.464 1.00 75.44 206 PRO A N 1
ATOM 1552 C CA . PRO A 1 206 ? 3.101 -8.139 -8.538 1.00 75.44 206 PRO A CA 1
ATOM 1553 C C . PRO A 1 206 ? 3.447 -6.748 -9.090 1.00 75.44 206 PRO A C 1
ATOM 1555 O O . PRO A 1 206 ? 3.498 -5.764 -8.350 1.00 75.44 206 PRO A O 1
ATOM 1558 N N . SER A 1 207 ? 3.672 -6.638 -10.403 1.00 75.88 207 SER A N 1
ATOM 1559 C CA . SER A 1 207 ? 3.939 -5.359 -11.073 1.00 75.88 207 SER A CA 1
ATOM 1560 C C . SER A 1 207 ? 2.725 -4.424 -11.081 1.00 75.88 207 SER A C 1
ATOM 1562 O O . SER A 1 207 ? 2.904 -3.209 -10.983 1.00 75.88 207 SER A O 1
ATOM 1564 N N . LEU A 1 208 ? 1.510 -4.973 -11.162 1.00 83.56 208 LEU A N 1
ATOM 1565 C CA . LEU A 1 208 ? 0.259 -4.225 -11.070 1.00 83.56 208 LEU A CA 1
ATOM 1566 C C . LEU A 1 208 ? -0.043 -3.849 -9.618 1.00 83.56 208 LEU A C 1
ATOM 1568 O O . LEU A 1 208 ? -0.421 -2.709 -9.366 1.00 83.56 208 LEU A O 1
ATOM 1572 N N . LEU A 1 209 ? 0.185 -4.758 -8.662 1.00 81.56 209 LEU A N 1
ATOM 1573 C CA . LEU A 1 209 ? -0.045 -4.505 -7.233 1.00 81.56 209 LEU A CA 1
ATOM 1574 C C . LEU A 1 209 ? 0.708 -3.269 -6.728 1.00 81.56 209 LEU A C 1
ATOM 1576 O O . LEU A 1 209 ? 0.109 -2.427 -6.063 1.00 81.56 209 LEU A O 1
ATOM 1580 N N . ARG A 1 210 ? 1.980 -3.106 -7.118 1.00 77.00 210 ARG A N 1
ATOM 1581 C CA . ARG A 1 210 ? 2.766 -1.904 -6.779 1.00 77.00 210 ARG A CA 1
ATOM 1582 C C . ARG A 1 210 ? 2.130 -0.617 -7.304 1.00 77.00 210 ARG A C 1
ATOM 1584 O O . ARG A 1 210 ? 2.100 0.392 -6.611 1.00 77.00 210 ARG A O 1
ATOM 1591 N N . GLN A 1 211 ? 1.608 -0.637 -8.527 1.00 81.44 211 GLN A N 1
ATOM 1592 C CA . GLN A 1 211 ? 0.984 0.550 -9.114 1.00 81.44 211 GLN A CA 1
ATOM 1593 C C . GLN A 1 211 ? -0.399 0.829 -8.516 1.00 81.44 211 GLN A C 1
ATOM 1595 O O . GLN A 1 211 ? -0.762 1.986 -8.319 1.00 81.44 211 GLN A O 1
ATOM 1600 N N . VAL A 1 212 ? -1.159 -0.221 -8.191 1.00 86.62 212 VAL A N 1
ATOM 1601 C CA . VAL A 1 212 ? -2.436 -0.116 -7.478 1.00 86.62 212 VAL A CA 1
ATOM 1602 C C . VAL A 1 212 ? -2.235 0.513 -6.106 1.00 86.62 212 VAL A C 1
ATOM 1604 O O . VAL A 1 212 ? -3.002 1.398 -5.748 1.00 86.62 212 VAL A O 1
ATOM 1607 N N . GLU A 1 213 ? -1.210 0.103 -5.358 1.00 83.25 213 GLU A N 1
ATOM 1608 C CA . GLU A 1 213 ? -0.864 0.708 -4.068 1.00 83.25 213 GLU A CA 1
ATOM 1609 C C . GLU A 1 213 ? -0.638 2.222 -4.211 1.00 83.25 213 GLU A C 1
ATOM 1611 O O . GLU A 1 213 ? -1.217 3.025 -3.476 1.00 83.25 213 GLU A O 1
ATOM 1616 N N . GLU A 1 214 ? 0.174 2.626 -5.194 1.00 80.56 214 GLU A N 1
ATOM 1617 C CA . GLU A 1 214 ? 0.471 4.033 -5.461 1.00 80.56 214 GLU A CA 1
ATOM 1618 C C . GLU A 1 214 ? -0.781 4.835 -5.836 1.00 80.56 214 GLU A C 1
ATOM 1620 O O . GLU A 1 214 ? -0.957 5.949 -5.336 1.00 80.56 214 GLU A O 1
ATOM 1625 N N . VAL A 1 215 ? -1.652 4.279 -6.684 1.00 87.25 215 VAL A N 1
ATOM 1626 C CA . VAL A 1 215 ? -2.871 4.961 -7.135 1.00 87.25 215 VAL A CA 1
ATOM 1627 C C . VAL A 1 215 ? -3.937 5.014 -6.038 1.00 87.25 215 VAL A C 1
ATOM 1629 O O . VAL A 1 215 ? -4.591 6.040 -5.874 1.00 87.25 215 VAL A O 1
ATOM 1632 N N . ALA A 1 216 ? -4.075 3.949 -5.245 1.00 86.44 216 ALA A N 1
ATOM 1633 C CA . ALA A 1 216 ? -5.001 3.875 -4.120 1.00 86.44 216 ALA A CA 1
ATOM 1634 C C . ALA A 1 216 ? -4.626 4.871 -3.021 1.00 86.44 216 ALA A C 1
ATOM 1636 O O . ALA A 1 216 ? -5.502 5.504 -2.443 1.00 86.44 216 ALA A O 1
ATOM 1637 N N . TYR A 1 217 ? -3.332 5.097 -2.787 1.00 81.69 217 TYR A N 1
ATOM 1638 C CA . TYR A 1 217 ? -2.885 6.133 -1.857 1.00 81.69 217 TYR A CA 1
ATOM 1639 C C . TYR A 1 217 ? -3.308 7.546 -2.303 1.00 81.69 217 TYR A C 1
ATOM 1641 O O . TYR A 1 217 ? -3.522 8.429 -1.477 1.00 81.69 217 TYR A O 1
ATOM 1649 N N . LEU A 1 218 ? -3.413 7.775 -3.613 1.00 83.75 218 LEU A N 1
ATOM 1650 C CA . LEU A 1 218 ? -3.692 9.083 -4.210 1.00 83.75 218 LEU A CA 1
ATOM 1651 C C . LEU A 1 218 ? -5.150 9.256 -4.657 1.00 83.75 218 LEU A C 1
ATOM 1653 O O . LEU A 1 218 ? -5.458 10.278 -5.269 1.00 83.75 218 LEU A O 1
ATOM 1657 N N . HIS A 1 219 ? -6.045 8.302 -4.381 1.00 90.31 219 HIS A N 1
ATOM 1658 C CA . HIS A 1 219 ? -7.403 8.301 -4.944 1.00 90.31 219 HIS A CA 1
ATOM 1659 C C . HIS A 1 219 ? -8.189 9.592 -4.648 1.00 90.31 219 HIS A C 1
ATOM 1661 O O . HIS A 1 219 ? -8.940 10.080 -5.494 1.00 90.31 219 HIS A O 1
ATOM 1667 N N . ASP A 1 220 ? -7.915 10.204 -3.496 1.00 89.81 220 ASP A N 1
ATOM 1668 C CA . ASP A 1 220 ? -8.598 11.386 -2.975 1.00 89.81 220 ASP A CA 1
ATOM 1669 C C . ASP A 1 220 ? -7.806 12.701 -3.098 1.00 89.81 220 ASP A C 1
ATOM 1671 O O . ASP A 1 220 ? -8.254 13.745 -2.620 1.00 89.81 220 ASP A O 1
ATOM 1675 N N . ILE A 1 221 ? -6.650 12.709 -3.780 1.00 84.19 221 ILE A N 1
ATOM 1676 C CA . ILE A 1 221 ? -5.796 13.911 -3.903 1.00 84.19 221 ILE A CA 1
ATOM 1677 C C . ILE A 1 221 ? -6.534 15.121 -4.503 1.00 84.19 221 ILE A C 1
ATOM 1679 O O . ILE A 1 221 ? -6.229 16.271 -4.184 1.00 84.19 221 ILE A O 1
ATOM 1683 N N . GLY A 1 222 ? -7.549 14.879 -5.335 1.00 85.69 222 GLY A N 1
ATOM 1684 C CA . GLY A 1 222 ? -8.405 15.892 -5.943 1.00 85.69 222 GLY A CA 1
ATOM 1685 C C . GLY A 1 222 ? -9.214 16.723 -4.945 1.00 85.69 222 GLY A C 1
ATOM 1686 O O . GLY A 1 222 ? -9.668 17.814 -5.302 1.00 85.69 222 GLY A O 1
ATOM 1687 N N . LYS A 1 223 ? -9.343 16.282 -3.684 1.00 82.50 223 LYS A N 1
ATOM 1688 C CA . LYS A 1 223 ? -9.935 17.084 -2.602 1.00 82.50 223 LYS A CA 1
ATOM 1689 C C . LYS A 1 223 ? -9.150 18.378 -2.335 1.00 82.50 223 LYS A C 1
ATOM 1691 O O . LYS A 1 223 ? -9.722 19.310 -1.786 1.00 82.50 223 LYS A O 1
ATOM 1696 N N . ILE A 1 224 ? -7.908 18.520 -2.822 1.00 75.12 224 ILE A N 1
ATOM 1697 C CA . ILE A 1 224 ? -7.155 19.791 -2.786 1.00 75.12 224 ILE A CA 1
ATOM 1698 C C . ILE A 1 224 ? -7.869 20.941 -3.514 1.00 75.12 224 ILE A C 1
ATOM 1700 O O . ILE A 1 224 ? -7.672 22.110 -3.188 1.00 75.12 224 ILE A O 1
ATOM 1704 N N . GLY A 1 225 ? -8.714 20.621 -4.499 1.00 68.19 225 GL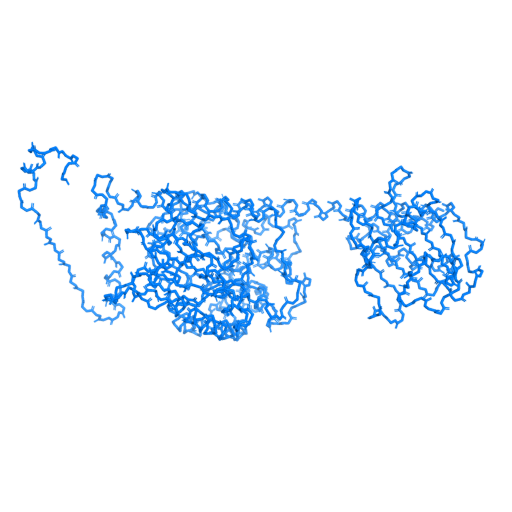Y A N 1
ATOM 1705 C CA . GLY A 1 225 ? -9.547 21.598 -5.200 1.00 68.19 225 GLY A CA 1
ATOM 1706 C C . GLY A 1 225 ? -10.798 22.019 -4.421 1.00 68.19 225 GLY A C 1
ATOM 1707 O O . GLY A 1 225 ? -11.546 22.881 -4.885 1.00 68.19 225 GLY A O 1
ATOM 1708 N N . VAL A 1 226 ? -11.053 21.414 -3.259 1.00 72.31 226 VAL A N 1
ATOM 1709 C CA . VAL A 1 226 ? -12.210 21.678 -2.404 1.00 72.31 226 VAL A CA 1
ATOM 1710 C C . VAL A 1 226 ? -11.783 22.602 -1.265 1.00 72.31 226 VAL A C 1
ATOM 1712 O O . VAL A 1 226 ? -10.755 22.396 -0.634 1.00 72.31 226 VAL A O 1
ATOM 1715 N N . SER A 1 227 ? -12.559 23.658 -1.001 1.00 65.44 227 SER A N 1
ATOM 1716 C CA . SER A 1 227 ? -12.187 24.624 0.041 1.00 65.44 227 SER A CA 1
ATOM 1717 C C . SER A 1 227 ? -12.163 23.992 1.437 1.00 65.44 227 SER A C 1
ATOM 1719 O O . SER A 1 227 ? -13.076 23.241 1.781 1.00 65.44 227 SER A O 1
ATOM 1721 N N . ASP A 1 228 ? -11.201 24.406 2.265 1.00 60.16 228 ASP A N 1
ATOM 1722 C CA . ASP A 1 228 ? -11.054 24.028 3.680 1.00 60.16 228 ASP A CA 1
ATOM 1723 C C . ASP A 1 228 ? -12.379 24.171 4.460 1.00 60.16 228 ASP A C 1
ATOM 1725 O O . ASP A 1 228 ? -12.760 23.290 5.222 1.00 60.16 228 ASP A O 1
ATOM 1729 N N . ARG A 1 229 ? -13.156 25.233 4.202 1.00 63.03 229 ARG A N 1
ATOM 1730 C CA . ARG A 1 229 ? -14.480 25.450 4.819 1.00 63.03 229 ARG A CA 1
ATOM 1731 C C . ARG A 1 229 ? -15.506 24.371 4.455 1.00 63.03 229 ARG A C 1
ATOM 1733 O O . ARG A 1 229 ? -16.418 24.125 5.240 1.00 63.03 229 ARG A O 1
ATOM 1740 N N . LEU A 1 230 ? -15.411 23.811 3.251 1.00 65.69 230 LEU A N 1
ATOM 1741 C CA . LEU A 1 230 ? -16.322 22.777 2.776 1.00 65.69 230 LEU A CA 1
ATOM 1742 C C . LEU A 1 230 ? -15.901 21.387 3.255 1.00 65.69 230 LEU A C 1
ATOM 1744 O O . LEU A 1 230 ? -16.765 20.621 3.667 1.00 65.69 230 LEU A O 1
ATOM 1748 N N . LEU A 1 231 ? -14.597 21.094 3.225 1.00 64.56 231 LEU A N 1
ATOM 1749 C CA . LEU A 1 231 ? -14.023 19.854 3.761 1.00 64.56 231 LEU A CA 1
ATOM 1750 C C . LEU A 1 231 ? -14.277 19.742 5.267 1.00 64.56 231 LEU A C 1
ATOM 1752 O O . LEU A 1 231 ? -14.755 18.722 5.743 1.00 64.56 231 LEU A O 1
ATOM 1756 N N . MET A 1 232 ? -14.058 20.833 6.003 1.00 61.31 232 MET A N 1
ATOM 1757 C CA . MET A 1 232 ? -14.261 20.886 7.449 1.00 61.31 232 MET A CA 1
ATOM 1758 C C . MET A 1 232 ? -15.692 21.268 7.843 1.00 61.31 232 MET A C 1
ATOM 1760 O O . MET A 1 232 ? -15.910 21.789 8.938 1.00 61.31 232 MET A O 1
ATOM 1764 N N . LYS A 1 233 ? -16.688 21.102 6.962 1.00 60.94 233 LYS A N 1
ATOM 1765 C CA . LYS A 1 233 ? -18.054 21.510 7.295 1.00 60.94 233 LYS A CA 1
ATOM 1766 C C . LYS A 1 233 ? -18.659 20.505 8.292 1.00 60.94 233 LYS A C 1
ATOM 1768 O O . LYS A 1 233 ? -18.873 19.354 7.933 1.00 60.94 233 LYS A O 1
ATOM 1773 N N . PRO A 1 234 ? -19.008 20.940 9.514 1.00 50.56 234 PRO A N 1
ATOM 1774 C CA . PRO A 1 234 ? -19.511 20.049 10.566 1.00 50.56 234 PRO A CA 1
ATOM 1775 C C . PRO A 1 234 ? -21.001 19.706 10.400 1.00 50.56 234 PRO A C 1
ATOM 1777 O O . PRO A 1 234 ? -21.526 18.836 11.082 1.00 50.56 234 PRO A O 1
ATOM 1780 N N . SER A 1 235 ? -21.706 20.402 9.504 1.00 57.59 235 SER A N 1
ATOM 1781 C CA . SER A 1 235 ? -23.075 20.080 9.102 1.00 57.59 235 SER A CA 1
ATOM 1782 C C . SER A 1 235 ? -23.094 19.452 7.713 1.00 57.59 235 SER A C 1
ATOM 1784 O O . SER A 1 235 ? -22.180 19.661 6.915 1.00 57.59 235 SER A O 1
ATOM 1786 N N . GLY A 1 236 ? -24.163 18.717 7.398 1.00 62.94 236 GLY A N 1
ATOM 1787 C CA . GLY A 1 236 ? -24.332 18.106 6.081 1.00 62.94 236 GLY A CA 1
ATOM 1788 C C . GLY A 1 236 ? -24.143 19.096 4.922 1.00 62.94 236 GLY A C 1
ATOM 1789 O O . GLY A 1 236 ? -24.491 20.282 5.007 1.00 62.94 236 GLY A O 1
ATOM 1790 N N . LEU A 1 237 ? -23.586 18.593 3.819 1.00 72.56 237 LEU A N 1
ATOM 1791 C CA . LEU A 1 237 ? -23.425 19.366 2.593 1.00 72.56 237 LEU A CA 1
ATOM 1792 C C . LEU A 1 237 ? -24.792 19.609 1.935 1.00 72.56 237 LEU A C 1
ATOM 1794 O O . LEU A 1 237 ? -25.621 18.705 1.828 1.00 72.56 237 LEU A O 1
ATOM 1798 N N . ASN A 1 238 ? -25.029 20.830 1.460 1.00 76.19 238 ASN A N 1
ATOM 1799 C CA . ASN A 1 238 ? -26.174 21.137 0.607 1.00 76.19 238 ASN A CA 1
ATOM 1800 C C . ASN A 1 238 ? -25.953 20.591 -0.817 1.00 76.19 238 ASN A C 1
ATOM 1802 O O . ASN A 1 238 ? -24.883 20.095 -1.158 1.00 76.19 238 ASN A O 1
ATOM 1806 N N . GLN A 1 239 ? -26.959 20.696 -1.684 1.00 77.38 239 GLN A N 1
ATOM 1807 C CA . GLN A 1 239 ? -26.887 20.122 -3.032 1.00 77.38 239 GLN A CA 1
ATOM 1808 C C . GLN A 1 239 ? -25.756 20.706 -3.903 1.00 77.38 239 GLN A C 1
ATOM 1810 O O . GLN A 1 239 ? -25.110 19.964 -4.643 1.00 77.38 239 GLN A O 1
ATOM 1815 N N . ALA A 1 240 ? -25.502 22.016 -3.822 1.00 76.00 240 ALA A N 1
ATOM 1816 C CA . ALA A 1 240 ? -24.449 22.677 -4.597 1.00 76.00 240 ALA A CA 1
ATOM 1817 C C . ALA A 1 240 ? -23.051 22.298 -4.083 1.00 76.00 240 ALA A C 1
ATOM 1819 O O . ALA A 1 240 ? -22.134 22.035 -4.857 1.00 76.00 240 ALA A O 1
ATOM 1820 N N . GLU A 1 241 ? -22.916 22.208 -2.766 1.00 77.56 241 GLU A N 1
ATOM 1821 C CA . GLU A 1 241 ? -21.731 21.720 -2.070 1.00 77.56 241 GLU A CA 1
ATOM 1822 C C . GLU A 1 241 ? -21.423 20.255 -2.422 1.00 77.56 241 GLU A C 1
ATOM 1824 O O . GLU A 1 241 ? -20.293 19.929 -2.779 1.00 77.56 241 GLU A O 1
ATOM 1829 N N . TRP A 1 242 ? -22.441 19.389 -2.433 1.00 82.75 242 TRP A N 1
ATOM 1830 C CA . TRP A 1 242 ? -22.333 18.004 -2.901 1.00 82.75 242 TRP A CA 1
ATOM 1831 C C . TRP A 1 242 ? -21.928 17.908 -4.373 1.00 82.75 242 TRP A C 1
ATOM 1833 O O . TRP A 1 242 ? -21.169 17.017 -4.754 1.00 82.75 242 TRP A O 1
ATOM 1843 N N . ALA A 1 243 ? -22.425 18.806 -5.225 1.00 82.62 243 ALA A N 1
ATOM 1844 C CA . ALA A 1 243 ? -22.028 18.849 -6.629 1.00 82.62 243 ALA A CA 1
ATOM 1845 C C . ALA A 1 243 ? -20.541 19.197 -6.796 1.00 82.62 243 ALA A C 1
ATOM 1847 O O . ALA A 1 243 ? -19.897 18.644 -7.681 1.00 82.62 243 ALA A O 1
ATOM 1848 N N . LEU A 1 244 ? -19.985 20.059 -5.938 1.00 80.75 244 LEU A N 1
ATOM 1849 C CA . LEU A 1 244 ? -18.549 20.347 -5.913 1.00 80.75 244 LEU A CA 1
ATOM 1850 C C . LEU A 1 244 ? -17.742 19.173 -5.353 1.00 80.75 244 LEU A C 1
ATOM 1852 O O . LEU A 1 244 ? -16.745 18.793 -5.962 1.00 80.75 244 LEU A O 1
ATOM 1856 N N . MET A 1 245 ? -18.192 18.567 -4.250 1.00 83.31 245 MET A N 1
ATOM 1857 C CA . MET A 1 245 ? -17.510 17.428 -3.630 1.00 83.31 245 MET A CA 1
ATOM 1858 C C . MET A 1 245 ? -17.365 16.250 -4.601 1.00 83.31 245 MET A C 1
ATOM 1860 O O . MET A 1 245 ? -16.280 15.691 -4.732 1.00 83.31 245 MET A O 1
ATOM 1864 N N . ARG A 1 246 ? -18.413 15.923 -5.371 1.00 89.12 246 ARG A N 1
ATOM 1865 C CA . ARG A 1 246 ? -18.399 14.828 -6.365 1.00 89.12 246 ARG A CA 1
ATOM 1866 C C . ARG A 1 246 ? -17.447 15.040 -7.547 1.00 89.12 246 ARG A C 1
ATOM 1868 O O . ARG A 1 246 ? -17.315 14.154 -8.385 1.00 89.12 246 ARG A O 1
ATOM 1875 N N . ARG A 1 247 ? -16.776 16.193 -7.635 1.00 88.81 247 ARG A N 1
ATOM 1876 C CA . ARG A 1 247 ? -15.752 16.451 -8.657 1.00 88.81 247 ARG A CA 1
ATOM 1877 C C . ARG A 1 247 ? -14.363 15.975 -8.251 1.00 88.81 247 ARG A C 1
ATOM 1879 O O . ARG A 1 247 ? -13.513 15.884 -9.131 1.00 88.81 247 ARG A O 1
ATOM 1886 N N . HIS A 1 248 ? -14.113 15.664 -6.976 1.00 91.19 248 HIS A N 1
ATOM 1887 C CA . HIS A 1 248 ? -12.773 15.256 -6.554 1.00 91.19 248 HIS A CA 1
ATOM 1888 C C . HIS A 1 248 ? -12.226 14.036 -7.321 1.00 91.19 248 HIS A C 1
ATOM 1890 O O . HIS A 1 248 ? -11.051 14.106 -7.660 1.00 91.19 248 HIS A O 1
ATOM 1896 N N . PRO A 1 249 ? -13.003 13.008 -7.739 1.00 94.75 249 PRO A N 1
ATOM 1897 C CA . PRO A 1 249 ? -12.432 11.893 -8.501 1.00 94.75 249 PRO A CA 1
ATOM 1898 C C . PRO A 1 249 ? -11.938 12.332 -9.881 1.00 94.75 249 PRO A C 1
ATOM 1900 O O . PRO A 1 249 ? -10.931 11.837 -10.383 1.00 94.75 249 PRO A O 1
ATOM 1903 N N . ILE A 1 250 ? -12.619 13.314 -10.487 1.00 93.50 250 ILE A N 1
ATOM 1904 C CA . ILE A 1 250 ? -12.222 13.916 -11.765 1.00 93.50 250 ILE A CA 1
ATOM 1905 C C . ILE A 1 250 ? -10.874 14.618 -11.600 1.00 93.50 250 ILE A C 1
ATOM 1907 O O . ILE A 1 250 ? -9.958 14.381 -12.384 1.00 93.50 250 ILE A O 1
ATOM 1911 N N . PHE A 1 251 ? -10.739 15.438 -10.557 1.00 89.44 251 PHE A N 1
ATOM 1912 C CA . PHE A 1 251 ? -9.498 16.152 -10.272 1.00 89.44 251 PHE A CA 1
ATOM 1913 C C . PHE A 1 251 ? -8.364 15.209 -9.860 1.00 89.44 251 PHE A C 1
ATOM 1915 O O . PHE A 1 251 ? -7.240 15.383 -10.321 1.00 89.44 251 PHE A O 1
ATOM 1922 N N . SER A 1 252 ? -8.647 14.179 -9.056 1.00 92.06 252 SER A N 1
ATOM 1923 C CA . SER A 1 252 ? -7.673 13.143 -8.709 1.00 92.06 252 SER A CA 1
ATOM 1924 C C . SER A 1 252 ? -7.137 12.478 -9.973 1.00 92.06 252 SER A C 1
ATOM 1926 O O . SER A 1 252 ? -5.924 12.403 -10.153 1.00 92.06 252 SER A O 1
ATOM 1928 N N . ALA A 1 253 ? -8.023 12.083 -10.894 1.00 94.69 253 ALA A N 1
ATOM 1929 C CA . ALA A 1 253 ? -7.639 11.488 -12.169 1.00 94.69 253 ALA A CA 1
ATOM 1930 C C . ALA A 1 253 ? -6.768 12.427 -13.020 1.00 94.69 253 ALA A C 1
ATOM 1932 O O . ALA A 1 253 ? -5.778 11.983 -13.592 1.00 94.69 253 ALA A O 1
ATOM 1933 N N . GLU A 1 254 ? -7.088 13.723 -13.090 1.00 90.31 254 GLU A N 1
ATOM 1934 C CA . GLU A 1 254 ? -6.264 14.720 -13.792 1.00 90.31 254 GLU A CA 1
ATOM 1935 C C . GLU A 1 254 ? -4.861 14.860 -13.181 1.00 90.31 254 GLU A C 1
ATOM 1937 O O . GLU A 1 254 ? -3.877 14.920 -13.919 1.00 90.31 254 GLU A O 1
ATOM 1942 N N . ILE A 1 255 ? -4.761 14.860 -11.848 1.00 85.12 255 ILE A N 1
ATOM 1943 C CA . ILE A 1 255 ? -3.492 14.986 -11.115 1.00 85.12 255 ILE A CA 1
ATOM 1944 C C . ILE A 1 255 ? -2.600 13.760 -11.332 1.00 85.12 255 ILE A C 1
ATOM 1946 O O . ILE A 1 255 ? -1.394 13.911 -11.537 1.00 85.12 255 ILE A O 1
ATOM 1950 N N . VAL A 1 256 ? -3.166 12.549 -11.288 1.00 87.75 256 VAL A N 1
ATOM 1951 C CA . VAL A 1 256 ? -2.376 11.309 -11.371 1.00 87.75 256 VAL A CA 1
ATOM 1952 C C . VAL A 1 256 ? -2.073 10.878 -12.812 1.00 87.75 256 VAL A C 1
ATOM 1954 O O . VAL A 1 256 ? -1.117 10.136 -13.031 1.00 87.75 256 VAL A O 1
ATOM 1957 N N . ARG A 1 257 ? -2.817 11.377 -13.812 1.00 91.50 257 ARG A N 1
ATOM 1958 C CA . ARG A 1 257 ? -2.686 11.003 -15.236 1.00 91.50 257 ARG A CA 1
ATOM 1959 C C . ARG A 1 257 ? -1.257 11.007 -15.799 1.00 91.50 257 ARG A C 1
ATOM 1961 O O . ARG A 1 257 ? -0.940 10.090 -16.546 1.00 91.50 257 ARG A O 1
ATOM 1968 N N . PRO A 1 258 ? -0.365 11.964 -15.476 1.00 83.31 258 PRO A N 1
ATOM 1969 C CA . PRO A 1 258 ? 0.999 11.950 -16.013 1.00 83.31 258 PRO A CA 1
ATOM 1970 C C . PRO A 1 258 ? 1.889 10.814 -15.480 1.00 83.31 258 PRO A C 1
ATOM 1972 O O . PRO A 1 258 ? 2.985 10.617 -16.000 1.00 83.31 258 PRO A O 1
ATOM 1975 N N . LEU A 1 259 ? 1.470 10.118 -14.417 1.00 82.31 259 LEU A N 1
ATOM 1976 C CA . LEU A 1 259 ? 2.296 9.158 -13.674 1.00 82.31 259 LEU A CA 1
ATOM 1977 C C . LEU A 1 259 ? 1.879 7.697 -13.877 1.00 82.31 259 LEU A C 1
ATOM 1979 O O . LEU A 1 259 ? 2.679 6.798 -13.588 1.00 82.31 259 LEU A O 1
ATOM 1983 N N . PHE A 1 260 ? 0.657 7.460 -14.353 1.00 87.56 260 PHE A N 1
ATOM 1984 C CA . PHE A 1 260 ? 0.055 6.133 -14.455 1.00 87.56 260 PHE A CA 1
ATOM 1985 C C . PHE A 1 260 ? -0.643 5.931 -15.794 1.00 87.56 260 PHE A C 1
ATOM 1987 O O . PHE A 1 260 ? -1.125 6.882 -16.408 1.00 87.56 260 PHE A O 1
ATOM 1994 N N . ASP A 1 261 ? -0.743 4.670 -16.202 1.00 90.44 261 ASP A N 1
ATOM 1995 C CA . ASP A 1 261 ? -1.488 4.284 -17.394 1.00 90.44 261 ASP A CA 1
ATOM 1996 C C . ASP A 1 261 ? -2.989 4.548 -17.231 1.00 90.44 261 ASP A C 1
ATOM 1998 O O . ASP A 1 261 ? -3.539 4.508 -16.125 1.00 90.44 261 ASP A O 1
ATOM 2002 N N . GLU A 1 262 ? -3.675 4.755 -18.359 1.00 93.94 262 GLU A N 1
ATOM 2003 C CA . GLU A 1 262 ? -5.084 5.170 -18.382 1.00 93.94 262 GLU A CA 1
ATOM 2004 C C . GLU A 1 262 ? -5.993 4.232 -17.572 1.00 93.94 262 GLU A C 1
ATOM 2006 O O . GLU A 1 262 ? -6.912 4.695 -16.905 1.00 93.94 262 GLU A O 1
ATOM 2011 N N . ALA A 1 263 ? -5.716 2.925 -17.545 1.00 93.81 263 ALA A N 1
ATOM 2012 C CA . ALA A 1 263 ? -6.505 1.963 -16.773 1.00 93.81 263 ALA A CA 1
ATOM 2013 C C . ALA A 1 263 ? -6.527 2.270 -15.260 1.00 93.81 263 ALA A C 1
ATOM 2015 O O . ALA A 1 263 ? -7.574 2.163 -14.620 1.00 93.81 263 ALA A O 1
ATOM 2016 N N . LEU A 1 264 ? -5.394 2.689 -14.688 1.00 94.94 264 LEU A N 1
ATOM 2017 C CA . LEU A 1 264 ? -5.286 3.059 -13.273 1.00 94.94 264 LEU A CA 1
ATOM 2018 C C . LEU A 1 264 ? -5.871 4.447 -13.008 1.00 94.94 264 LEU A C 1
ATOM 2020 O O . LEU A 1 264 ? -6.527 4.657 -11.988 1.00 94.94 264 LEU A O 1
ATOM 2024 N N . VAL A 1 265 ? -5.694 5.374 -13.953 1.00 97.19 265 VAL A N 1
ATOM 2025 C CA . VAL A 1 265 ? -6.310 6.709 -13.914 1.00 97.19 265 VAL A CA 1
ATOM 2026 C C . VAL A 1 265 ? -7.834 6.597 -13.877 1.00 97.19 265 VAL A C 1
ATOM 2028 O O . VAL A 1 265 ? -8.485 7.273 -13.082 1.00 97.19 265 VAL A O 1
ATOM 2031 N N . LEU A 1 266 ? -8.408 5.705 -14.688 1.00 97.62 266 LEU A N 1
ATOM 2032 C CA . LEU A 1 266 ? -9.836 5.393 -14.667 1.00 97.62 266 LEU A CA 1
ATOM 2033 C C . LEU A 1 266 ? -10.246 4.699 -13.360 1.00 97.62 266 LEU A C 1
ATOM 2035 O O . LEU A 1 266 ? -11.315 4.994 -12.831 1.00 97.62 266 LEU A O 1
ATOM 2039 N N . GLY A 1 267 ? -9.383 3.851 -12.791 1.00 97.19 267 GLY A N 1
ATOM 2040 C CA . GLY A 1 267 ? -9.559 3.298 -11.444 1.00 97.19 267 GLY A CA 1
ATOM 2041 C C . GLY A 1 267 ? -9.782 4.382 -10.383 1.00 97.19 267 GLY A C 1
ATOM 2042 O O . GLY A 1 267 ? -10.729 4.300 -9.606 1.00 97.19 267 GLY A O 1
ATOM 2043 N N . VAL A 1 268 ? -8.969 5.443 -10.407 1.00 97.06 268 VAL A N 1
ATOM 2044 C CA . VAL A 1 268 ? -9.134 6.608 -9.522 1.00 97.06 268 VAL A CA 1
ATOM 2045 C C . VAL A 1 268 ? -10.348 7.447 -9.897 1.00 97.06 268 VAL A C 1
ATOM 2047 O O . VAL A 1 268 ? -11.071 7.895 -9.020 1.00 97.06 268 VAL A O 1
ATOM 2050 N N . ARG A 1 269 ? -10.620 7.683 -11.179 1.00 97.94 269 ARG A N 1
ATOM 2051 C CA . ARG A 1 269 ? -11.769 8.508 -11.584 1.00 97.94 269 ARG A CA 1
ATOM 2052 C C . ARG A 1 269 ? -13.103 7.923 -11.114 1.00 97.94 269 ARG A C 1
ATOM 2054 O O . ARG A 1 269 ? -14.008 8.675 -10.765 1.00 97.94 269 ARG A O 1
ATOM 2061 N N . HIS A 1 270 ? -13.219 6.601 -11.146 1.00 98.44 270 HIS A N 1
ATOM 2062 C CA . HIS A 1 270 ? -14.486 5.890 -11.007 1.00 98.44 270 HIS A CA 1
ATOM 2063 C C . HIS A 1 270 ? -14.643 5.155 -9.671 1.00 98.44 270 HIS A C 1
ATOM 2065 O O . HIS A 1 270 ? -15.563 4.356 -9.533 1.00 98.44 270 HIS A O 1
ATOM 2071 N N . HIS A 1 271 ? -13.792 5.403 -8.670 1.00 97.38 271 HIS A N 1
ATOM 2072 C CA . HIS A 1 271 ? -13.861 4.694 -7.379 1.00 97.38 271 HIS A CA 1
ATOM 2073 C C . HIS A 1 271 ? -15.162 4.947 -6.583 1.00 97.38 271 HIS A C 1
ATOM 2075 O O . HIS A 1 271 ? -15.467 4.210 -5.648 1.00 97.38 271 HIS A O 1
ATOM 2081 N N . HIS A 1 272 ? -15.956 5.948 -6.979 1.00 97.38 272 HIS A N 1
ATOM 2082 C CA . HIS A 1 272 ? -17.299 6.220 -6.455 1.00 97.38 272 HIS A CA 1
ATOM 2083 C C . HIS A 1 272 ? -18.444 5.830 -7.409 1.00 97.38 272 HIS A C 1
ATOM 2085 O O . HIS A 1 272 ? -19.614 6.132 -7.140 1.00 97.38 272 HIS A O 1
ATOM 2091 N N . GLU A 1 273 ? -18.141 5.147 -8.515 1.00 98.31 273 GLU A N 1
ATOM 2092 C CA . GLU A 1 273 ? -19.174 4.484 -9.304 1.00 98.31 273 GLU A CA 1
ATOM 2093 C C . GLU A 1 273 ? -19.777 3.332 -8.497 1.00 98.31 273 GLU A C 1
ATOM 2095 O O . GLU A 1 273 ? -19.108 2.685 -7.691 1.00 98.31 273 GLU A O 1
ATOM 2100 N N . ARG A 1 274 ? -21.066 3.075 -8.714 1.00 98.38 274 ARG A N 1
ATOM 2101 C CA . ARG A 1 274 ? -21.810 2.018 -8.026 1.00 98.38 274 ARG A CA 1
ATOM 2102 C C . ARG A 1 274 ? -22.170 0.944 -9.030 1.00 98.38 274 ARG A C 1
ATOM 2104 O O . ARG A 1 274 ? -22.565 1.267 -10.145 1.00 98.38 274 ARG A O 1
ATOM 2111 N N . TRP A 1 275 ? -22.101 -0.320 -8.624 1.00 98.31 275 TRP A N 1
ATOM 2112 C CA . TRP A 1 275 ? -22.389 -1.459 -9.502 1.00 98.31 275 TRP A CA 1
ATOM 2113 C C . TRP A 1 275 ? -23.759 -1.372 -10.202 1.00 98.31 275 TRP A C 1
ATOM 2115 O O . TRP A 1 275 ? -23.904 -1.788 -11.352 1.00 98.31 275 TRP A O 1
ATOM 2125 N N . ASP A 1 276 ? -24.753 -0.783 -9.537 1.00 97.75 276 ASP A N 1
ATOM 2126 C CA . ASP A 1 276 ? -26.107 -0.536 -10.039 1.00 97.75 276 ASP A CA 1
ATOM 2127 C C . ASP A 1 276 ? -26.242 0.650 -11.020 1.00 97.75 276 ASP A C 1
ATOM 2129 O O . ASP A 1 276 ? -27.302 0.799 -11.632 1.00 97.75 276 ASP A O 1
ATOM 2133 N N . GLY A 1 277 ? -25.195 1.460 -11.215 1.00 97.50 277 GLY A N 1
ATOM 2134 C CA . GLY A 1 277 ? -25.193 2.645 -12.083 1.00 97.50 277 GLY A CA 1
ATOM 2135 C C . GLY A 1 277 ? -25.642 3.942 -11.409 1.00 97.50 277 GLY A C 1
ATOM 2136 O O . GLY A 1 277 ? -25.763 4.967 -12.073 1.00 97.50 277 GLY A O 1
ATOM 2137 N N . SER A 1 278 ? -25.900 3.937 -10.097 1.00 96.06 278 SER A N 1
ATOM 2138 C CA . SER A 1 278 ? -26.322 5.137 -9.352 1.00 96.06 278 SER A CA 1
ATOM 2139 C C . SER A 1 278 ? -25.161 5.960 -8.770 1.00 96.06 278 SER A C 1
ATOM 2141 O O . SER A 1 278 ? -25.383 6.862 -7.957 1.00 96.06 278 SER A O 1
ATOM 2143 N N . GLY A 1 27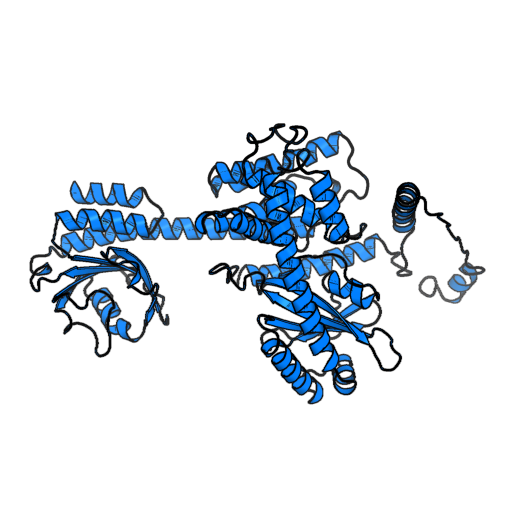9 ? -23.924 5.630 -9.151 1.00 96.00 279 GLY A N 1
ATOM 2144 C CA . GLY A 1 279 ? -22.705 6.289 -8.688 1.00 96.00 279 GLY A CA 1
ATOM 2145 C C . GLY A 1 279 ? -22.348 7.559 -9.463 1.00 96.00 279 GLY A C 1
ATOM 2146 O O . GLY A 1 279 ? -23.181 8.159 -10.144 1.00 96.00 279 GLY A O 1
ATOM 2147 N N . TYR A 1 280 ? -21.106 8.0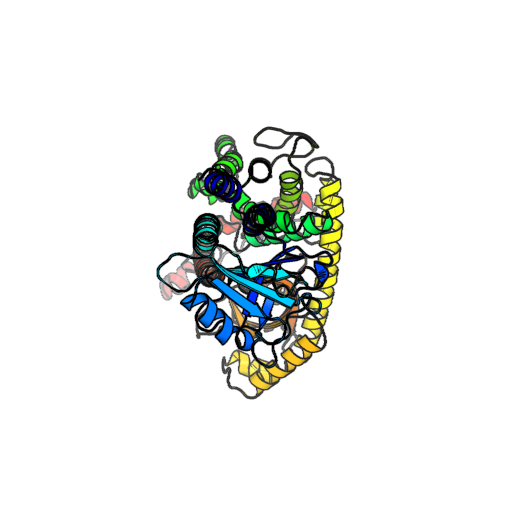10 -9.294 1.00 96.69 280 TYR A N 1
ATOM 2148 C CA . TYR A 1 280 ? -20.555 9.188 -9.965 1.00 96.69 280 TYR A CA 1
ATOM 2149 C C . TYR A 1 280 ? -19.053 8.980 -10.247 1.00 96.69 280 TYR A C 1
ATOM 2151 O O . TYR A 1 280 ? -18.426 8.159 -9.575 1.00 96.69 280 TYR A O 1
ATOM 2159 N N . PRO A 1 281 ? -18.430 9.738 -11.173 1.00 95.50 281 PRO A N 1
ATOM 2160 C CA . PRO A 1 281 ? -18.950 10.905 -11.899 1.00 95.50 281 PRO A CA 1
ATOM 2161 C C . PRO A 1 281 ? -19.796 10.614 -13.145 1.00 95.50 281 PRO A C 1
ATOM 2163 O O . PRO A 1 281 ? -20.570 11.486 -13.537 1.00 95.50 281 PRO A O 1
ATOM 2166 N N . ASP A 1 282 ? -19.653 9.444 -13.760 1.00 96.81 282 ASP A N 1
ATOM 2167 C CA . ASP A 1 282 ? -20.130 9.171 -15.118 1.00 96.81 282 ASP A CA 1
ATOM 2168 C C . ASP A 1 282 ? -21.316 8.181 -15.153 1.00 96.81 282 ASP A C 1
ATOM 2170 O O . ASP A 1 282 ? -21.966 8.048 -16.190 1.00 96.81 282 ASP A O 1
ATOM 2174 N N . GLY A 1 283 ? -21.665 7.553 -14.021 1.00 96.94 283 GLY A N 1
ATOM 2175 C CA . GLY A 1 283 ? -22.858 6.705 -13.888 1.00 96.94 283 GLY A CA 1
ATOM 2176 C C . GLY A 1 283 ? -22.697 5.340 -14.557 1.00 96.94 283 GLY A C 1
ATOM 2177 O O . GLY A 1 283 ? -23.654 4.799 -15.113 1.00 96.94 283 GLY A O 1
ATOM 2178 N N . LEU A 1 284 ? -21.472 4.813 -14.544 1.00 98.19 284 LEU A N 1
ATOM 2179 C CA . LEU A 1 284 ? -21.120 3.526 -15.146 1.00 98.19 284 LEU A CA 1
ATOM 2180 C C . LEU A 1 284 ? -21.777 2.368 -14.390 1.00 98.19 284 LEU A C 1
ATOM 2182 O O . LEU A 1 284 ? -21.932 2.435 -13.169 1.00 98.19 284 LEU A O 1
ATOM 2186 N N . ARG A 1 285 ? -22.124 1.283 -15.095 1.00 98.31 285 ARG A N 1
ATOM 2187 C CA . ARG A 1 285 ? -22.816 0.135 -14.499 1.00 98.31 285 ARG A CA 1
ATOM 2188 C C . ARG A 1 285 ? -22.066 -1.175 -14.713 1.00 98.31 285 ARG A C 1
ATOM 2190 O O . ARG A 1 285 ? -21.577 -1.474 -15.799 1.00 98.31 285 ARG A O 1
ATOM 2197 N N . GLY A 1 286 ? -22.056 -2.020 -13.683 1.00 98.00 286 GLY A N 1
ATOM 2198 C CA . GLY A 1 286 ? -21.489 -3.361 -13.778 1.00 98.00 286 GLY A CA 1
ATOM 2199 C C . GLY A 1 286 ? -20.024 -3.352 -14.224 1.00 98.00 286 GLY A C 1
ATOM 2200 O O . GLY A 1 286 ? -19.189 -2.637 -13.673 1.00 98.00 286 GLY A O 1
ATOM 2201 N N . GLU A 1 287 ? -19.722 -4.133 -15.258 1.00 97.69 287 GLU A N 1
ATOM 2202 C CA . GLU A 1 287 ? -18.369 -4.289 -15.803 1.00 97.69 287 GLU A CA 1
ATOM 2203 C C . GLU A 1 287 ? -17.869 -3.091 -16.623 1.00 97.69 287 GLU A C 1
ATOM 2205 O O . GLU A 1 287 ? -16.686 -3.046 -16.957 1.00 97.69 287 GLU A O 1
ATOM 2210 N N . GLU A 1 288 ? -18.719 -2.098 -16.910 1.00 98.06 288 GLU A N 1
ATOM 2211 C CA . GLU A 1 288 ? -18.258 -0.820 -17.474 1.00 98.06 288 GLU A CA 1
ATOM 2212 C C . GLU A 1 288 ? -17.332 -0.087 -16.491 1.00 98.06 288 GLU A C 1
ATOM 2214 O O . GLU A 1 288 ? -16.476 0.696 -16.901 1.00 98.06 288 GLU A O 1
ATOM 2219 N N . ILE A 1 289 ? -17.472 -0.369 -15.190 1.00 98.44 289 ILE A N 1
ATO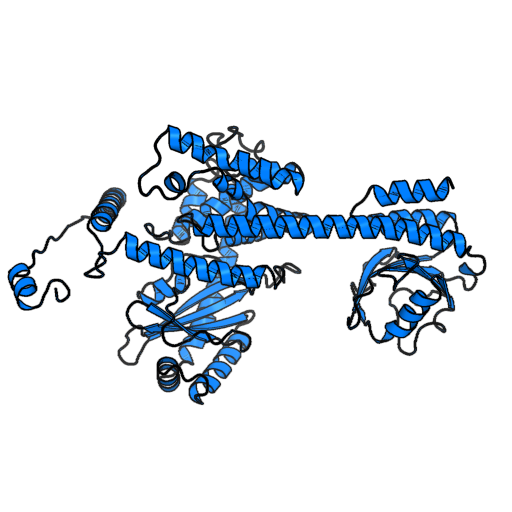M 2220 C CA . ILE A 1 289 ? -16.618 0.173 -14.140 1.00 98.44 289 ILE A CA 1
ATOM 2221 C C . ILE A 1 289 ? -15.267 -0.571 -14.160 1.00 98.44 289 ILE A C 1
ATOM 2223 O O . ILE A 1 289 ? -15.232 -1.803 -14.018 1.00 98.44 289 ILE A O 1
ATOM 2227 N N . PRO A 1 290 ? -14.129 0.144 -14.265 1.00 97.62 290 PRO A N 1
ATOM 2228 C CA . PRO A 1 290 ? -12.806 -0.471 -14.213 1.00 97.62 290 PRO A CA 1
ATOM 2229 C C . PRO A 1 290 ? -12.634 -1.359 -12.977 1.00 97.62 290 PRO A C 1
ATOM 2231 O O . PRO A 1 290 ? -13.048 -0.996 -11.878 1.00 97.62 290 PRO A O 1
ATOM 2234 N N . VAL A 1 291 ? -11.980 -2.513 -13.128 1.00 97.62 291 VAL A N 1
ATOM 2235 C CA . VAL A 1 291 ? -11.827 -3.487 -12.028 1.00 97.62 291 VAL A CA 1
ATOM 2236 C C . VAL A 1 291 ? -11.164 -2.880 -10.784 1.00 97.62 291 VAL A C 1
ATOM 2238 O O . VAL A 1 291 ? -11.594 -3.139 -9.664 1.00 97.62 291 VAL A O 1
ATOM 2241 N N . VAL A 1 292 ? -10.182 -1.991 -10.976 1.00 97.06 292 VAL A N 1
ATOM 2242 C CA . VAL A 1 292 ? -9.511 -1.274 -9.880 1.00 97.06 292 VAL A CA 1
ATOM 2243 C C . VAL A 1 292 ? -10.478 -0.338 -9.149 1.00 97.06 292 VAL A C 1
ATOM 2245 O O . VAL A 1 292 ? -10.435 -0.279 -7.927 1.00 97.06 292 VAL A O 1
ATOM 2248 N N . ALA A 1 293 ? -11.385 0.336 -9.864 1.00 98.12 293 ALA A N 1
ATOM 2249 C CA . ALA A 1 293 ? -12.414 1.185 -9.260 1.00 98.12 293 ALA A CA 1
ATOM 2250 C C . ALA A 1 293 ? -13.439 0.360 -8.465 1.00 98.12 293 ALA A C 1
ATOM 2252 O O . ALA A 1 293 ? -13.795 0.737 -7.351 1.00 98.12 293 ALA A O 1
ATOM 2253 N N . ARG A 1 294 ? -13.865 -0.795 -8.997 1.00 98.56 294 ARG A N 1
ATOM 2254 C CA . ARG A 1 294 ? -14.787 -1.717 -8.307 1.00 98.56 294 ARG A CA 1
ATOM 2255 C C . ARG A 1 294 ? -14.200 -2.226 -6.989 1.00 98.56 294 ARG A C 1
ATOM 2257 O O . ARG A 1 294 ? -14.883 -2.204 -5.968 1.00 98.56 294 ARG A O 1
ATOM 2264 N N . ALA A 1 295 ? -12.930 -2.629 -7.007 1.00 98.31 295 ALA A N 1
ATOM 2265 C CA . ALA A 1 295 ? -12.193 -3.039 -5.814 1.00 98.31 295 ALA A CA 1
ATOM 2266 C C . ALA A 1 295 ? -12.017 -1.876 -4.818 1.00 98.31 295 ALA A C 1
ATOM 2268 O O . ALA A 1 295 ? -12.293 -2.031 -3.628 1.00 98.31 295 ALA A O 1
ATOM 2269 N N . MET A 1 296 ? -11.626 -0.695 -5.307 1.00 97.56 296 MET A N 1
ATOM 2270 C CA . MET A 1 296 ? -11.401 0.489 -4.474 1.00 97.56 296 MET A CA 1
ATOM 2271 C C . MET A 1 296 ? -12.679 0.964 -3.787 1.00 97.56 296 MET A C 1
ATOM 2273 O O . MET A 1 296 ? -12.626 1.295 -2.611 1.00 97.56 296 MET A O 1
ATOM 2277 N N . CYS A 1 297 ? -13.830 0.905 -4.462 1.00 97.88 297 CYS A N 1
ATOM 2278 C CA . CYS A 1 297 ? -15.125 1.251 -3.878 1.00 97.88 297 CYS A CA 1
ATOM 2279 C C . CYS A 1 297 ? -15.456 0.399 -2.638 1.00 97.88 297 CYS A C 1
ATOM 2281 O O . CYS A 1 297 ? -15.916 0.927 -1.622 1.00 97.88 297 CYS A O 1
ATOM 2283 N N . VAL A 1 298 ? -15.198 -0.915 -2.702 1.00 98.19 298 VAL A N 1
ATOM 2284 C CA . VAL A 1 298 ? -15.406 -1.848 -1.578 1.00 98.19 298 VAL A CA 1
ATOM 2285 C C . VAL A 1 298 ? -14.463 -1.524 -0.423 1.00 98.19 298 VAL A C 1
ATOM 2287 O O . VAL A 1 298 ? -14.899 -1.407 0.722 1.00 98.19 298 VAL A O 1
ATOM 2290 N N . VAL A 1 299 ? -13.176 -1.363 -0.730 1.00 95.31 299 VAL A N 1
ATOM 2291 C CA . VAL A 1 299 ? -12.127 -1.125 0.265 1.00 95.31 299 VAL A CA 1
ATOM 2292 C C . VAL A 1 299 ? -12.292 0.227 0.962 1.00 95.31 299 VAL A C 1
ATOM 2294 O O . VAL A 1 299 ? -12.241 0.283 2.190 1.00 95.31 299 VAL A O 1
ATOM 2297 N N . ASP A 1 300 ? -12.516 1.296 0.199 1.00 93.81 300 ASP A N 1
ATOM 2298 C CA . ASP A 1 300 ? -12.741 2.647 0.721 1.00 93.81 300 ASP A CA 1
ATOM 2299 C C . ASP A 1 300 ? -13.975 2.678 1.630 1.00 93.81 300 ASP A C 1
ATOM 2301 O O . ASP A 1 300 ? -13.921 3.161 2.762 1.00 93.81 300 ASP A O 1
ATOM 2305 N N . SER A 1 301 ? -15.064 2.030 1.199 1.00 93.81 301 SER A N 1
ATOM 2306 C CA . SER A 1 301 ? -16.272 1.903 2.018 1.00 93.81 301 SER A CA 1
ATOM 2307 C C . SER A 1 301 ? -16.011 1.132 3.315 1.00 93.81 301 SER A C 1
ATOM 2309 O O . SER A 1 301 ? -16.508 1.530 4.368 1.00 93.81 301 SER A O 1
ATOM 2311 N N . TYR A 1 302 ? -15.226 0.051 3.284 1.00 93.44 302 TYR A N 1
ATOM 2312 C CA . TYR A 1 302 ? -14.878 -0.689 4.499 1.00 93.44 302 TYR A CA 1
ATOM 2313 C C . TYR A 1 302 ? -14.012 0.128 5.462 1.00 93.44 302 TYR A C 1
ATOM 2315 O O . TYR A 1 302 ? -14.296 0.139 6.661 1.00 93.44 302 TYR A O 1
ATOM 2323 N N . ASP A 1 303 ? -12.988 0.835 4.975 1.00 87.38 303 ASP A N 1
ATOM 2324 C CA . ASP A 1 303 ? -12.171 1.707 5.831 1.00 87.38 303 ASP A CA 1
ATOM 2325 C C . ASP A 1 303 ? -13.030 2.818 6.449 1.00 87.38 303 ASP A C 1
ATOM 2327 O O . ASP A 1 303 ? -12.991 3.058 7.656 1.00 87.38 303 ASP A O 1
ATOM 2331 N N . ALA A 1 304 ? -13.904 3.412 5.634 1.00 84.31 304 ALA A N 1
ATOM 2332 C CA . ALA A 1 304 ? -14.857 4.427 6.048 1.00 84.31 304 ALA A CA 1
ATOM 2333 C C . ALA A 1 304 ? -15.833 3.944 7.137 1.00 84.31 304 ALA A C 1
ATOM 2335 O O . ALA A 1 304 ? -16.215 4.755 7.987 1.00 84.31 304 ALA A O 1
ATOM 2336 N N . MET A 1 305 ? -16.255 2.675 7.099 1.00 87.44 305 MET A N 1
ATOM 2337 C CA . MET A 1 305 ? -17.150 2.062 8.088 1.00 87.44 305 MET A CA 1
ATOM 2338 C C . MET A 1 305 ? -16.424 1.631 9.362 1.00 87.44 305 MET A C 1
ATOM 2340 O O . MET A 1 305 ? -16.959 1.816 10.452 1.00 87.44 305 MET A O 1
ATOM 2344 N N . SER A 1 306 ? -15.241 1.031 9.228 1.00 81.25 306 SER A N 1
ATOM 2345 C CA . SER A 1 306 ? -14.546 0.340 10.322 1.00 81.25 306 SER A CA 1
ATOM 2346 C C . SER A 1 306 ? -13.706 1.260 11.208 1.00 81.25 306 SER A C 1
ATOM 2348 O O . SER A 1 306 ? -13.468 0.926 12.368 1.00 81.25 306 SER A O 1
ATOM 2350 N N . PHE A 1 307 ? -13.270 2.414 10.697 1.00 72.06 307 PHE A N 1
ATOM 2351 C CA . PHE A 1 307 ? -12.422 3.346 11.438 1.00 72.06 307 PHE A CA 1
ATOM 2352 C C . PHE A 1 307 ? -13.235 4.370 12.244 1.00 72.06 307 PHE A C 1
ATOM 2354 O O . PHE A 1 307 ? -14.275 4.857 11.786 1.00 72.06 307 PHE A O 1
ATOM 2361 N N . ARG A 1 308 ? -12.762 4.729 13.447 1.00 64.62 308 ARG A N 1
ATOM 2362 C CA . ARG A 1 308 ? -13.391 5.782 14.256 1.00 64.62 308 ARG A CA 1
ATOM 2363 C C . ARG A 1 308 ? -13.179 7.153 13.614 1.00 64.62 308 ARG A C 1
ATOM 2365 O O . ARG A 1 308 ? -12.122 7.473 13.086 1.00 64.62 308 ARG A O 1
ATOM 2372 N N . ARG A 1 309 ? -14.195 8.001 13.722 1.00 62.50 309 ARG A N 1
ATOM 2373 C CA . ARG A 1 309 ? -14.175 9.413 13.332 1.00 62.50 309 ARG A CA 1
ATOM 2374 C C . ARG A 1 309 ? -14.448 10.291 14.554 1.00 62.50 309 ARG A C 1
ATOM 2376 O O . ARG A 1 309 ? -15.091 9.800 15.487 1.00 62.50 309 ARG A O 1
ATOM 2383 N N . PRO A 1 310 ? -14.073 11.583 14.529 1.00 44.25 310 PRO A N 1
ATOM 2384 C CA . PRO A 1 310 ? -14.282 12.513 15.647 1.00 44.25 310 PRO A CA 1
ATOM 2385 C C . PRO A 1 310 ? -15.717 12.538 16.212 1.00 44.25 310 PRO A C 1
ATOM 2387 O O . PRO A 1 310 ? -15.907 12.776 17.401 1.00 44.25 310 PRO A O 1
ATOM 2390 N N . TYR A 1 311 ? -16.718 12.199 15.387 1.00 47.81 311 TYR A N 1
ATOM 2391 C CA . TYR A 1 311 ? -18.146 12.186 15.746 1.00 47.81 311 TYR A CA 1
ATOM 2392 C C . TYR A 1 311 ? -18.845 10.839 15.482 1.00 47.81 311 TYR A C 1
ATOM 2394 O O . TYR A 1 311 ? -20.063 10.733 15.543 1.00 47.81 311 TYR A O 1
ATOM 2402 N N . ARG A 1 312 ? -18.105 9.775 15.140 1.00 55.78 312 ARG A N 1
ATOM 2403 C CA . ARG A 1 312 ? -18.712 8.469 14.835 1.00 55.78 312 ARG A CA 1
ATOM 2404 C C . ARG A 1 312 ? -17.790 7.334 15.240 1.00 55.78 312 ARG A C 1
ATOM 2406 O O . ARG A 1 312 ? -16.661 7.247 14.771 1.00 55.78 312 ARG A O 1
ATOM 2413 N N . GLN A 1 313 ? -18.276 6.429 16.084 1.00 65.31 313 GLN A N 1
ATOM 2414 C CA . GLN A 1 313 ? -17.553 5.183 16.328 1.00 65.31 313 GLN A CA 1
ATOM 2415 C C . GLN A 1 313 ? -17.548 4.336 15.052 1.00 65.31 313 GLN A C 1
ATOM 2417 O O . GLN A 1 313 ? -18.565 4.263 14.360 1.00 65.31 313 GLN A O 1
ATOM 2422 N N . GLY A 1 314 ? -16.406 3.715 14.752 1.00 72.81 314 GLY A N 1
ATOM 2423 C CA . GLY A 1 314 ? -16.335 2.703 13.704 1.00 72.81 314 GLY A CA 1
ATOM 2424 C C . GLY A 1 314 ? -17.314 1.571 14.008 1.00 72.81 314 GLY A C 1
ATOM 2425 O O . GLY A 1 314 ? -17.534 1.227 15.174 1.00 72.81 314 GLY A O 1
ATOM 2426 N N . LEU A 1 315 ? -17.927 1.023 12.965 1.00 81.06 315 LEU A N 1
ATOM 2427 C CA . LEU A 1 315 ? -18.817 -0.120 13.094 1.00 81.06 315 LEU A CA 1
ATOM 2428 C C . LEU A 1 315 ? -18.014 -1.356 13.542 1.00 81.06 315 LEU A C 1
ATOM 2430 O O . LEU A 1 315 ? -16.869 -1.547 13.109 1.00 81.06 315 LEU A O 1
ATOM 2434 N N . PRO A 1 316 ? -18.593 -2.217 14.395 1.00 84.75 316 PRO A N 1
ATOM 2435 C CA . PRO A 1 316 ? -18.033 -3.527 14.690 1.00 84.75 316 PRO A CA 1
ATOM 2436 C C . PRO A 1 316 ? -17.763 -4.339 13.423 1.00 84.75 316 PRO A C 1
ATOM 2438 O O . PRO A 1 316 ? -18.460 -4.213 12.418 1.00 84.75 316 PRO A O 1
ATOM 2441 N N . TYR A 1 317 ? -16.772 -5.226 13.495 1.00 86.81 317 TYR A N 1
ATOM 2442 C CA . TYR A 1 317 ? -16.347 -6.057 12.368 1.00 86.81 317 TYR A CA 1
ATOM 2443 C C . TYR A 1 317 ? -17.506 -6.799 11.680 1.00 86.81 317 TYR A C 1
ATOM 2445 O O . TYR A 1 317 ? -17.608 -6.765 10.455 1.00 86.81 317 TYR A O 1
ATOM 2453 N N . GLU A 1 318 ? -18.398 -7.426 12.451 1.00 87.62 318 GLU A N 1
ATOM 2454 C CA . GLU A 1 318 ? -19.540 -8.155 11.883 1.00 87.62 318 GLU A CA 1
ATOM 2455 C C . GLU A 1 318 ? -20.559 -7.216 11.224 1.00 87.62 318 GLU A C 1
ATOM 2457 O O . GLU A 1 318 ? -21.047 -7.524 10.141 1.00 87.62 318 GLU A O 1
ATOM 2462 N N . GLU A 1 319 ? -20.801 -6.030 11.789 1.00 90.31 319 GLU A N 1
ATOM 2463 C CA . GLU A 1 319 ? -21.689 -5.029 11.179 1.00 90.31 319 GLU A CA 1
ATOM 2464 C C . GLU A 1 319 ? -21.122 -4.509 9.848 1.00 90.31 319 GLU A C 1
ATOM 2466 O O . GLU A 1 319 ? -21.855 -4.380 8.868 1.00 90.31 319 GLU A O 1
ATOM 2471 N N . CYS A 1 320 ? -19.802 -4.291 9.759 1.00 91.88 320 CYS A N 1
ATOM 2472 C CA . CYS A 1 320 ? -19.145 -3.962 8.490 1.00 91.88 320 CYS A CA 1
ATOM 2473 C C . CYS A 1 320 ? -19.374 -5.052 7.431 1.00 91.88 320 CYS A C 1
ATOM 2475 O O . CYS A 1 320 ? -19.642 -4.742 6.270 1.00 91.88 320 CYS A O 1
ATOM 2477 N N . ARG A 1 321 ? -19.267 -6.334 7.807 1.00 93.81 321 ARG A N 1
ATOM 2478 C CA . ARG A 1 321 ? -19.489 -7.460 6.882 1.00 93.81 321 ARG A CA 1
ATOM 2479 C C . ARG A 1 321 ? -20.942 -7.568 6.447 1.00 93.81 321 ARG A C 1
ATOM 2481 O O . ARG A 1 321 ? -21.210 -7.801 5.270 1.00 93.81 321 ARG A O 1
ATOM 2488 N N . GLU A 1 322 ? -21.874 -7.412 7.380 1.00 94.62 322 GLU A N 1
ATOM 2489 C CA . GLU A 1 322 ? -23.305 -7.396 7.083 1.00 94.62 322 GLU A CA 1
ATOM 2490 C C . GLU A 1 322 ? -23.645 -6.280 6.094 1.00 94.62 322 GLU A C 1
ATOM 2492 O O . GLU A 1 322 ? -24.357 -6.524 5.120 1.00 94.62 322 GLU A O 1
ATOM 2497 N N . GLU A 1 323 ? -23.065 -5.093 6.272 1.00 95.44 323 GLU A N 1
ATOM 2498 C CA . GLU A 1 323 ? -23.262 -3.962 5.369 1.00 95.44 323 GLU A CA 1
ATOM 2499 C C . GLU A 1 323 ? -22.662 -4.211 3.974 1.00 95.44 323 GLU A C 1
ATOM 2501 O O . GLU A 1 323 ? -23.328 -3.964 2.964 1.00 95.44 323 GLU A O 1
ATOM 2506 N N . LEU A 1 324 ? -21.457 -4.791 3.885 1.00 96.81 324 LEU A N 1
ATOM 2507 C CA . LEU A 1 324 ? -20.869 -5.214 2.605 1.00 96.81 324 LEU A CA 1
ATOM 2508 C C . LEU A 1 324 ? -21.773 -6.216 1.869 1.00 96.81 324 LEU A C 1
ATOM 2510 O O . LEU A 1 324 ? -22.032 -6.057 0.674 1.00 96.81 324 LEU A O 1
ATOM 2514 N N . ARG A 1 325 ? -22.307 -7.216 2.582 1.00 97.50 325 ARG A N 1
ATOM 2515 C CA . ARG A 1 325 ? -23.230 -8.218 2.022 1.00 97.50 325 ARG A CA 1
ATOM 2516 C C . ARG A 1 325 ? -24.559 -7.607 1.598 1.00 97.50 325 ARG A C 1
ATOM 2518 O O . ARG A 1 325 ? -25.074 -7.958 0.540 1.00 97.50 325 ARG A O 1
ATOM 2525 N N . ARG A 1 326 ? -25.105 -6.680 2.388 1.00 97.69 326 ARG A N 1
ATOM 2526 C CA . ARG A 1 326 ? -26.351 -5.963 2.080 1.00 97.69 326 ARG A CA 1
ATOM 2527 C C . ARG A 1 326 ? -26.225 -5.149 0.792 1.00 97.69 326 ARG A C 1
ATOM 2529 O O . ARG A 1 326 ? -27.167 -5.084 0.006 1.00 97.69 326 ARG A O 1
ATOM 2536 N N . CYS A 1 327 ? -25.061 -4.545 0.577 1.00 97.38 327 CYS A N 1
ATOM 2537 C CA . CYS A 1 327 ? -24.760 -3.694 -0.571 1.00 97.38 327 CYS A CA 1
ATOM 2538 C C . CYS A 1 327 ? -24.182 -4.455 -1.785 1.00 97.38 327 CYS A C 1
ATOM 2540 O O . CYS A 1 327 ? -23.992 -3.862 -2.854 1.00 97.38 327 CYS A O 1
ATOM 2542 N N . ARG A 1 328 ? -23.950 -5.768 -1.659 1.00 98.06 328 ARG A N 1
ATOM 2543 C CA . ARG A 1 328 ? -23.489 -6.665 -2.730 1.00 98.06 328 ARG A CA 1
ATOM 2544 C C . ARG A 1 328 ? -24.473 -6.676 -3.905 1.00 98.06 328 ARG A C 1
ATOM 2546 O O . ARG A 1 328 ? -25.658 -6.948 -3.731 1.00 98.06 328 ARG A O 1
ATOM 2553 N N . GLY A 1 329 ? -23.992 -6.392 -5.114 1.00 96.44 329 GLY A N 1
ATOM 2554 C CA . GLY A 1 329 ? -24.813 -6.327 -6.330 1.00 96.44 329 GLY A CA 1
ATOM 2555 C C . GLY A 1 329 ? -25.621 -5.035 -6.501 1.00 96.44 329 GLY A C 1
ATOM 2556 O O . GLY A 1 329 ? -26.361 -4.921 -7.477 1.00 96.44 329 GLY A O 1
ATOM 2557 N N . SER A 1 330 ? -25.478 -4.064 -5.590 1.00 97.06 330 SER A N 1
ATOM 2558 C CA . SER A 1 330 ? -26.032 -2.711 -5.738 1.00 97.06 330 SER A CA 1
ATOM 2559 C C . SER A 1 330 ? -24.926 -1.658 -5.719 1.00 97.06 330 SER A C 1
ATOM 2561 O O . SER A 1 330 ? -24.512 -1.181 -6.768 1.00 97.06 330 SER A O 1
ATOM 2563 N N . GLN A 1 331 ? -24.379 -1.333 -4.548 1.00 97.56 331 GLN A N 1
ATOM 2564 C CA . GLN A 1 331 ? -23.212 -0.457 -4.454 1.00 97.56 331 GLN A CA 1
ATOM 2565 C C . GLN A 1 331 ? -21.964 -1.158 -4.978 1.00 97.56 331 GLN A C 1
ATOM 2567 O O . GLN A 1 331 ? -21.198 -0.573 -5.738 1.00 97.56 331 GLN A O 1
ATOM 2572 N N . PHE A 1 332 ? -21.788 -2.414 -4.575 1.00 98.56 332 PHE A N 1
ATOM 2573 C CA . PHE A 1 332 ? -20.547 -3.143 -4.757 1.00 98.56 332 PHE A CA 1
ATOM 2574 C C . PHE A 1 332 ? -20.681 -4.237 -5.801 1.00 98.56 332 PHE A C 1
ATOM 2576 O O . PHE A 1 332 ? -21.710 -4.912 -5.886 1.00 98.56 332 PHE A O 1
ATOM 2583 N N . ASP A 1 333 ? -19.599 -4.445 -6.543 1.00 98.56 333 ASP A N 1
ATOM 2584 C CA . ASP A 1 333 ? -19.429 -5.631 -7.368 1.00 98.56 333 ASP A CA 1
ATOM 2585 C C . ASP A 1 333 ? -19.483 -6.898 -6.484 1.00 98.56 333 ASP A C 1
ATOM 2587 O O . ASP A 1 333 ? -18.713 -6.993 -5.519 1.00 98.56 333 ASP A O 1
ATOM 2591 N N . PRO A 1 334 ? -20.377 -7.860 -6.790 1.00 98.38 334 PRO A N 1
ATOM 2592 C CA . PRO A 1 334 ? -20.456 -9.149 -6.112 1.00 98.38 334 PRO A CA 1
ATOM 2593 C C . PRO A 1 334 ? -19.119 -9.873 -5.925 1.00 98.38 334 PRO A C 1
ATOM 2595 O O . PRO A 1 334 ? -18.847 -10.357 -4.826 1.00 98.38 334 PRO A O 1
ATOM 2598 N N . ASP A 1 335 ? -18.279 -9.909 -6.959 1.00 98.00 335 ASP A N 1
ATOM 2599 C CA . ASP A 1 335 ? -17.032 -10.675 -6.941 1.00 98.00 335 ASP A CA 1
ATOM 2600 C C . ASP A 1 335 ? -15.981 -10.001 -6.047 1.00 98.00 335 ASP A C 1
ATOM 2602 O O . ASP A 1 335 ? -15.219 -10.674 -5.346 1.00 98.00 335 ASP A O 1
ATOM 2606 N N . MET A 1 336 ? -15.980 -8.662 -6.012 1.00 98.38 336 MET A N 1
ATOM 2607 C CA . MET A 1 336 ? -15.089 -7.883 -5.145 1.00 98.38 336 MET A CA 1
ATOM 2608 C C . MET A 1 336 ? -15.460 -8.048 -3.672 1.00 98.38 336 MET A C 1
ATOM 2610 O O . MET A 1 336 ? -14.567 -8.185 -2.839 1.00 98.38 336 MET A O 1
ATOM 2614 N N . VAL A 1 337 ? -16.758 -8.077 -3.345 1.00 98.44 337 VAL A N 1
ATOM 2615 C CA . VAL A 1 337 ? -17.225 -8.344 -1.974 1.00 98.44 337 VAL A CA 1
ATOM 2616 C C . VAL A 1 337 ? -16.802 -9.741 -1.537 1.00 98.44 337 VAL A C 1
ATOM 2618 O O . VAL A 1 337 ? -16.191 -9.879 -0.481 1.00 98.44 337 VAL A O 1
ATOM 2621 N N . ASP A 1 338 ? -17.055 -10.761 -2.359 1.00 98.12 338 ASP A N 1
ATOM 2622 C CA . ASP A 1 338 ? -16.740 -12.150 -2.011 1.00 98.12 338 ASP A CA 1
ATOM 2623 C C . ASP A 1 338 ? -15.231 -12.362 -1.807 1.00 98.12 338 ASP A C 1
ATOM 2625 O O . ASP A 1 338 ? -14.813 -13.087 -0.902 1.00 98.12 338 ASP A O 1
ATOM 2629 N N . ALA A 1 339 ? -14.396 -11.733 -2.641 1.00 97.94 339 ALA A N 1
ATOM 2630 C CA . ALA A 1 339 ? -12.945 -11.748 -2.478 1.00 97.94 339 ALA A CA 1
ATOM 2631 C C . ALA A 1 339 ? -12.499 -10.995 -1.219 1.00 97.94 339 ALA A C 1
ATOM 2633 O O . ALA A 1 339 ? -11.689 -11.505 -0.440 1.00 97.94 339 ALA A O 1
ATOM 2634 N N . PHE A 1 340 ? -13.056 -9.810 -0.973 1.00 97.56 340 PHE A N 1
ATOM 2635 C CA . PHE A 1 340 ? -12.688 -9.012 0.186 1.00 97.56 340 PHE A CA 1
ATOM 2636 C C . PHE A 1 340 ? -13.131 -9.654 1.506 1.00 97.56 340 PHE A C 1
ATOM 2638 O O . PHE A 1 340 ? -12.388 -9.598 2.481 1.00 97.56 340 PHE A O 1
ATOM 2645 N N . GLU A 1 341 ? -14.259 -10.370 1.546 1.00 96.12 341 GLU A N 1
ATOM 2646 C CA . GLU A 1 341 ? -14.648 -11.164 2.719 1.00 96.12 341 GLU A CA 1
ATOM 2647 C C . GLU A 1 341 ? -13.576 -12.198 3.097 1.00 96.12 341 GLU A C 1
ATOM 2649 O O . GLU A 1 341 ? -13.227 -12.310 4.273 1.00 96.12 341 GLU A O 1
ATOM 2654 N N . ARG A 1 342 ? -12.980 -12.895 2.119 1.00 95.25 342 ARG A N 1
ATOM 2655 C CA . ARG A 1 342 ? -11.889 -13.856 2.378 1.00 95.25 342 ARG A CA 1
ATOM 2656 C C . ARG A 1 342 ? -10.628 -13.172 2.906 1.00 95.25 342 ARG A C 1
ATOM 2658 O O . ARG A 1 342 ? -9.944 -13.719 3.774 1.00 95.25 342 ARG A O 1
ATOM 2665 N N . VAL A 1 343 ? -10.326 -11.964 2.421 1.00 92.38 343 VAL A N 1
ATOM 2666 C CA . VAL A 1 343 ? -9.249 -11.125 2.976 1.00 92.38 343 VAL A CA 1
ATOM 2667 C C . VAL A 1 343 ? -9.544 -10.789 4.438 1.00 92.38 343 VAL A C 1
ATOM 2669 O O . VAL A 1 343 ? -8.699 -11.017 5.305 1.00 92.38 343 VAL A O 1
ATOM 2672 N N . LEU A 1 344 ? -10.748 -10.297 4.726 1.00 93.00 344 LEU A N 1
ATOM 2673 C CA . LEU A 1 344 ? -11.175 -9.903 6.066 1.00 93.00 344 LEU A CA 1
ATOM 2674 C C . LEU A 1 344 ? -11.163 -11.071 7.060 1.00 93.00 344 LEU A C 1
ATOM 2676 O O . LEU A 1 344 ? -10.790 -10.874 8.216 1.00 93.00 344 LEU A O 1
ATOM 2680 N N . GLU A 1 345 ? -11.535 -12.277 6.633 1.00 91.62 345 GLU A N 1
ATOM 2681 C CA . GLU A 1 345 ? -11.476 -13.492 7.456 1.00 91.62 345 GLU A CA 1
ATOM 2682 C C . GLU A 1 345 ? -10.038 -13.852 7.848 1.00 91.62 345 GLU A C 1
ATOM 2684 O O . GLU A 1 345 ? -9.763 -14.139 9.017 1.00 91.62 345 GLU A O 1
ATOM 2689 N N . ARG A 1 346 ? -9.086 -13.766 6.908 1.00 89.75 346 ARG A N 1
ATOM 2690 C CA . ARG A 1 346 ? -7.661 -13.983 7.214 1.00 89.75 346 ARG A CA 1
ATOM 2691 C C . ARG A 1 346 ? -7.110 -12.928 8.165 1.00 89.75 346 ARG A C 1
ATOM 2693 O O . ARG A 1 346 ? -6.366 -13.266 9.086 1.00 89.75 346 ARG A O 1
ATOM 2700 N N . LEU A 1 347 ? -7.490 -11.663 7.978 1.00 88.69 347 LEU A N 1
ATOM 2701 C CA . LEU A 1 347 ? -7.108 -10.592 8.898 1.00 88.69 347 LEU A CA 1
ATOM 2702 C C . LEU A 1 347 ? -7.674 -10.843 10.301 1.00 88.69 347 LEU A C 1
ATOM 2704 O O . LEU A 1 347 ? -6.961 -10.664 11.283 1.00 88.69 347 LEU A O 1
ATOM 2708 N N . ALA A 1 348 ? -8.922 -11.309 10.408 1.00 89.19 348 ALA A N 1
ATOM 2709 C CA . ALA A 1 348 ? -9.546 -11.619 11.694 1.00 89.19 348 ALA A CA 1
ATOM 2710 C C . ALA A 1 348 ? -8.834 -12.777 12.413 1.00 89.19 348 ALA A C 1
ATOM 2712 O O . ALA A 1 348 ? -8.585 -12.695 13.618 1.00 89.19 348 ALA A O 1
ATOM 2713 N N . ALA A 1 349 ? -8.433 -13.818 11.676 1.00 89.31 349 ALA A N 1
ATOM 2714 C CA . ALA A 1 349 ? -7.623 -14.909 12.216 1.00 89.31 349 ALA A CA 1
ATOM 2715 C C . ALA A 1 349 ? -6.255 -14.411 12.720 1.00 89.31 349 ALA A C 1
ATOM 2717 O O . ALA A 1 349 ? -5.881 -14.686 13.861 1.00 89.31 349 ALA A O 1
ATOM 2718 N N . SER A 1 350 ? -5.553 -13.599 11.921 1.00 88.19 350 SER A N 1
ATOM 2719 C CA . SER A 1 350 ? -4.279 -12.983 12.324 1.00 88.19 350 SER A CA 1
ATOM 2720 C C . SER A 1 350 ? -4.441 -12.109 13.574 1.00 88.19 350 SER A C 1
ATOM 2722 O O . SER A 1 350 ? -3.631 -12.168 14.502 1.00 88.19 350 SER A O 1
ATOM 2724 N N . ARG A 1 351 ? -5.544 -11.357 13.672 1.00 88.50 351 ARG A N 1
ATOM 2725 C CA . ARG A 1 351 ? -5.867 -10.544 14.848 1.00 88.50 351 ARG A CA 1
ATOM 2726 C C . ARG A 1 351 ? -6.106 -11.391 16.093 1.00 88.50 351 ARG A C 1
ATOM 2728 O O . ARG A 1 351 ? -5.652 -11.021 17.173 1.00 88.50 351 ARG A O 1
ATOM 2735 N N . ALA A 1 352 ? -6.776 -12.534 15.969 1.00 89.69 352 ALA A N 1
ATOM 2736 C CA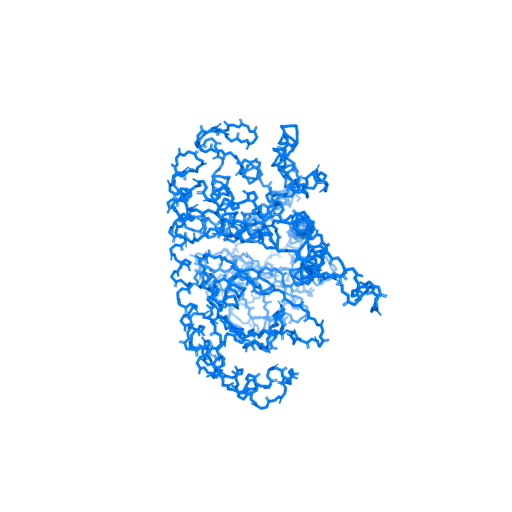 . ALA A 1 352 ? -6.980 -13.447 17.091 1.00 89.69 352 ALA A CA 1
ATOM 2737 C C . ALA A 1 352 ? -5.644 -13.973 17.651 1.00 89.69 352 ALA A C 1
ATOM 2739 O O . ALA A 1 352 ? -5.460 -14.033 18.872 1.00 89.69 352 ALA A O 1
ATOM 2740 N N . GLU A 1 353 ? -4.690 -14.284 16.771 1.00 90.81 353 GLU A N 1
ATOM 2741 C CA . GLU A 1 353 ? -3.325 -14.670 17.146 1.00 90.81 353 GLU A CA 1
ATOM 2742 C C . GLU A 1 353 ? -2.556 -13.506 17.787 1.00 90.81 353 GLU A C 1
ATOM 2744 O O . GLU A 1 353 ? -1.878 -13.702 18.798 1.00 90.81 353 GLU A O 1
ATOM 2749 N N . ALA A 1 354 ? -2.711 -12.284 17.266 1.00 89.94 354 ALA A N 1
ATOM 2750 C CA . ALA A 1 354 ? -2.138 -11.080 17.866 1.00 89.94 354 ALA A CA 1
ATOM 2751 C C . ALA A 1 354 ? -2.684 -10.857 19.285 1.00 89.94 354 ALA A C 1
ATOM 2753 O O . ALA A 1 354 ? -1.921 -10.658 20.226 1.00 89.94 354 ALA A O 1
ATOM 2754 N N . CYS A 1 355 ? -3.995 -10.999 19.490 1.00 90.94 355 CYS A N 1
ATOM 2755 C CA . CYS A 1 355 ? -4.607 -10.929 20.817 1.00 90.94 355 CYS A CA 1
ATOM 2756 C C . CYS A 1 355 ? -4.074 -12.018 21.762 1.00 90.94 355 CYS A C 1
ATOM 2758 O O . CYS A 1 355 ? -3.931 -11.776 22.960 1.00 90.94 355 CYS A O 1
ATOM 2760 N N . ALA A 1 356 ? -3.767 -13.219 21.259 1.00 92.38 356 ALA A N 1
ATOM 2761 C CA . ALA A 1 356 ? -3.146 -14.268 22.065 1.00 92.38 356 ALA A CA 1
ATOM 2762 C C . ALA A 1 356 ? -1.723 -13.887 22.509 1.00 92.38 356 ALA A C 1
ATOM 2764 O O . ALA A 1 356 ? -1.402 -14.044 23.688 1.00 92.38 356 ALA A O 1
ATOM 2765 N N . ALA A 1 357 ? -0.912 -13.324 21.609 1.00 92.38 357 ALA A N 1
ATOM 2766 C CA . ALA A 1 357 ? 0.414 -12.802 21.940 1.00 92.38 357 ALA A CA 1
ATOM 2767 C C . ALA A 1 357 ? 0.332 -11.636 22.943 1.00 92.38 357 ALA A C 1
ATOM 2769 O O . ALA A 1 357 ? 1.063 -11.614 23.931 1.00 92.38 357 ALA A O 1
ATOM 2770 N N . ALA A 1 358 ? -0.616 -10.714 22.757 1.00 91.94 358 ALA A N 1
ATOM 2771 C CA . ALA A 1 358 ? -0.847 -9.598 23.670 1.00 91.94 358 ALA A CA 1
ATOM 2772 C C . ALA A 1 358 ? -1.265 -10.076 25.075 1.00 91.94 358 ALA A C 1
ATOM 2774 O O . ALA A 1 358 ? -0.782 -9.542 26.072 1.00 91.94 358 ALA A O 1
ATOM 2775 N N . ARG A 1 359 ? -2.098 -11.127 25.182 1.00 94.00 359 ARG A N 1
ATOM 2776 C CA . ARG A 1 359 ? -2.436 -11.768 26.471 1.00 94.00 359 ARG A CA 1
ATOM 2777 C C . ARG A 1 359 ? -1.212 -12.379 27.152 1.00 94.00 359 ARG A C 1
ATOM 2779 O O . ARG A 1 359 ? -1.031 -12.176 28.350 1.00 94.00 359 ARG A O 1
ATOM 2786 N N . ALA A 1 360 ? -0.376 -13.098 26.404 1.00 93.88 360 ALA A N 1
ATOM 2787 C CA . ALA A 1 360 ? 0.863 -13.665 26.936 1.00 93.88 360 ALA A CA 1
ATOM 2788 C C . ALA A 1 360 ? 1.821 -12.565 27.424 1.00 93.88 360 ALA A C 1
ATOM 2790 O O . ALA A 1 360 ? 2.395 -12.676 28.504 1.00 93.88 360 ALA A O 1
ATOM 2791 N N . ALA A 1 361 ? 1.926 -11.467 26.674 1.00 92.69 361 ALA A N 1
ATOM 2792 C CA . ALA A 1 361 ? 2.721 -10.308 27.053 1.00 92.69 361 ALA A CA 1
ATOM 2793 C C . ALA A 1 361 ? 2.164 -9.571 28.282 1.00 92.69 361 ALA A C 1
ATOM 2795 O O . ALA A 1 361 ? 2.924 -9.202 29.171 1.00 92.69 361 ALA A O 1
ATOM 2796 N N . SER A 1 362 ? 0.845 -9.402 28.386 1.00 92.56 362 SER A N 1
ATOM 2797 C CA . SER A 1 362 ? 0.200 -8.823 29.572 1.00 92.56 362 SER A CA 1
ATOM 2798 C C . SER A 1 362 ? 0.519 -9.628 30.841 1.00 92.56 362 SER A C 1
ATOM 2800 O O . SER A 1 362 ? 0.811 -9.048 31.883 1.00 92.56 362 SER A O 1
ATOM 2802 N N . ALA A 1 363 ? 0.595 -10.960 30.741 1.00 92.62 363 ALA A N 1
ATOM 2803 C CA . ALA A 1 363 ? 0.917 -11.831 31.873 1.00 92.62 363 ALA A CA 1
ATOM 2804 C C . ALA A 1 363 ? 2.364 -11.709 32.396 1.00 92.62 363 ALA A C 1
ATOM 2806 O O . ALA A 1 363 ? 2.623 -12.101 33.534 1.00 92.62 363 ALA A O 1
ATOM 2807 N N . VAL A 1 364 ? 3.306 -11.182 31.601 1.00 92.44 364 VAL A N 1
ATOM 2808 C CA . VAL A 1 364 ? 4.702 -10.967 32.038 1.00 92.44 364 VAL A CA 1
ATOM 2809 C C . VAL A 1 364 ? 4.956 -9.559 32.589 1.00 92.44 364 VAL A C 1
ATOM 2811 O O . VAL A 1 364 ? 6.043 -9.290 33.104 1.00 92.44 364 VAL A O 1
ATOM 2814 N N . VAL A 1 365 ? 3.973 -8.656 32.502 1.00 89.50 365 VAL A N 1
ATOM 2815 C CA . VAL A 1 365 ? 4.050 -7.304 33.069 1.00 89.50 365 VAL A CA 1
ATOM 2816 C C . VAL A 1 365 ? 3.747 -7.370 34.568 1.00 89.50 365 VAL A C 1
ATOM 2818 O O . VAL A 1 365 ? 2.600 -7.536 34.973 1.00 89.50 365 VAL A O 1
ATOM 2821 N N . ASP A 1 366 ? 4.781 -7.233 35.403 1.00 87.88 366 ASP A N 1
ATOM 2822 C CA . ASP A 1 366 ? 4.640 -7.226 36.865 1.00 87.88 366 ASP A CA 1
ATOM 2823 C C . ASP A 1 366 ? 4.519 -5.806 37.461 1.00 87.88 366 ASP A C 1
ATOM 2825 O O . ASP A 1 366 ? 4.827 -4.795 36.822 1.00 87.88 366 ASP A O 1
ATOM 2829 N N . ASP A 1 367 ? 4.102 -5.719 38.730 1.00 83.88 367 ASP A N 1
ATOM 2830 C CA . ASP A 1 367 ? 3.929 -4.438 39.437 1.00 83.88 367 ASP A CA 1
ATOM 2831 C C . ASP A 1 367 ? 5.219 -3.605 39.508 1.00 83.88 367 ASP A C 1
ATOM 2833 O O . ASP A 1 367 ? 5.174 -2.375 39.561 1.00 83.88 367 ASP A O 1
ATOM 2837 N N . ARG A 1 368 ? 6.389 -4.261 39.544 1.00 85.06 368 ARG A N 1
ATOM 2838 C CA . ARG A 1 368 ? 7.682 -3.566 39.619 1.00 85.06 368 ARG A CA 1
ATOM 2839 C C . ARG A 1 368 ? 7.999 -2.898 38.290 1.00 85.06 368 ARG A C 1
ATOM 2841 O O . ARG A 1 368 ? 8.505 -1.778 38.285 1.00 85.06 368 ARG A O 1
ATOM 2848 N N . ALA A 1 369 ? 7.702 -3.573 37.186 1.00 83.62 369 ALA A N 1
ATOM 2849 C CA . ALA A 1 369 ? 7.827 -3.024 35.853 1.00 83.62 369 ALA A CA 1
ATOM 2850 C C . ALA A 1 369 ? 6.824 -1.885 35.643 1.00 83.62 369 ALA A C 1
ATOM 2852 O O . ALA A 1 369 ? 7.241 -0.812 35.219 1.00 83.62 369 ALA A O 1
ATOM 2853 N N . LEU A 1 370 ? 5.553 -2.050 36.034 1.00 82.88 370 LEU A N 1
ATOM 2854 C CA . LEU A 1 370 ? 4.551 -0.976 35.970 1.00 82.88 370 LEU A CA 1
ATOM 2855 C C . LEU A 1 370 ? 4.991 0.274 36.742 1.00 82.88 370 LEU A C 1
ATOM 2857 O O . LEU A 1 370 ? 4.922 1.379 36.206 1.00 82.88 370 LEU A O 1
ATOM 2861 N N . ALA A 1 371 ? 5.501 0.112 37.967 1.00 81.81 371 ALA A N 1
ATOM 2862 C CA . ALA A 1 371 ? 5.996 1.230 38.769 1.00 81.81 371 ALA A CA 1
ATOM 2863 C C . ALA A 1 371 ? 7.198 1.937 38.115 1.00 81.81 371 ALA A C 1
ATOM 2865 O O . ALA A 1 371 ? 7.259 3.166 38.099 1.00 81.81 371 ALA A O 1
ATOM 2866 N N . ALA A 1 372 ? 8.137 1.176 37.544 1.00 80.94 372 ALA A N 1
ATOM 2867 C CA . ALA A 1 372 ? 9.300 1.735 36.855 1.00 80.94 372 ALA A CA 1
ATOM 2868 C C . ALA A 1 372 ? 8.921 2.468 35.554 1.00 80.94 372 ALA A C 1
ATOM 2870 O O . ALA A 1 372 ? 9.427 3.557 35.283 1.00 80.94 372 ALA A O 1
ATOM 2871 N N . LEU A 1 373 ? 7.982 1.912 34.784 1.00 78.69 373 LEU A N 1
ATOM 2872 C CA . LEU A 1 373 ? 7.431 2.539 33.583 1.00 78.69 373 LEU A CA 1
ATOM 2873 C C . LEU A 1 373 ? 6.658 3.825 33.918 1.00 78.69 373 LEU A C 1
ATOM 2875 O O . LEU A 1 373 ? 6.817 4.846 33.247 1.00 78.69 373 LEU A O 1
ATOM 2879 N N . ALA A 1 374 ? 5.867 3.820 34.995 1.00 76.62 374 ALA A N 1
ATOM 2880 C CA . ALA A 1 374 ? 5.172 5.011 35.481 1.00 76.62 374 ALA A CA 1
ATOM 2881 C C . ALA A 1 374 ? 6.152 6.116 35.918 1.00 76.62 374 ALA A C 1
ATOM 2883 O O . ALA A 1 374 ? 5.886 7.294 35.681 1.00 76.62 374 ALA A O 1
ATOM 2884 N N . ALA A 1 375 ? 7.307 5.746 36.477 1.00 76.81 375 ALA A N 1
ATOM 2885 C CA . ALA A 1 375 ? 8.381 6.675 36.828 1.00 76.81 375 ALA A CA 1
ATOM 2886 C C . ALA A 1 375 ? 9.184 7.197 35.617 1.00 76.81 375 ALA A C 1
ATOM 2888 O O . ALA A 1 375 ? 10.003 8.095 35.792 1.00 76.81 375 ALA A O 1
ATOM 2889 N N . ALA A 1 376 ? 8.938 6.675 34.406 1.00 71.75 376 ALA A N 1
ATOM 2890 C CA . ALA A 1 376 ? 9.685 6.989 33.186 1.00 71.75 376 ALA A CA 1
ATOM 2891 C C . ALA A 1 376 ? 11.210 6.782 33.328 1.00 71.75 376 ALA A C 1
ATOM 2893 O O . ALA A 1 376 ? 11.995 7.568 32.801 1.00 71.75 376 ALA A O 1
ATOM 2894 N N . ASP A 1 377 ? 11.626 5.721 34.032 1.00 71.38 377 ASP A N 1
ATOM 2895 C CA . ASP A 1 377 ? 13.031 5.307 34.153 1.00 71.38 377 ASP A CA 1
ATOM 2896 C C . ASP A 1 377 ? 13.335 4.152 33.172 1.00 71.38 377 ASP A C 1
ATOM 2898 O O . ASP A 1 377 ? 13.091 2.982 33.497 1.00 71.38 377 ASP A O 1
ATOM 2902 N N . PRO A 1 378 ? 13.850 4.438 31.958 1.00 65.69 378 PRO A N 1
ATOM 2903 C CA . PRO A 1 378 ? 14.112 3.413 30.946 1.00 65.69 378 PRO A CA 1
ATOM 2904 C C . PRO A 1 378 ? 15.263 2.468 31.332 1.00 65.69 378 PRO A C 1
ATOM 2906 O O . PRO A 1 378 ? 15.346 1.358 30.799 1.00 65.69 378 PRO A O 1
ATOM 2909 N N . ASP A 1 379 ? 16.124 2.886 32.268 1.00 69.56 379 ASP A N 1
ATOM 2910 C CA . ASP A 1 379 ? 17.301 2.150 32.731 1.00 69.56 379 ASP A CA 1
ATOM 2911 C C . ASP A 1 379 ? 17.038 1.351 34.014 1.00 69.56 379 ASP A C 1
ATOM 2913 O O . ASP A 1 379 ? 17.933 0.670 34.542 1.00 69.56 379 ASP A O 1
ATOM 2917 N N . ALA A 1 380 ? 15.802 1.345 34.505 1.00 80.75 380 ALA A N 1
ATOM 2918 C CA . ALA A 1 380 ? 15.415 0.480 35.599 1.00 80.75 380 ALA A CA 1
ATOM 2919 C C . ALA A 1 380 ? 15.645 -0.996 35.227 1.00 80.75 380 ALA A C 1
ATOM 2921 O O . ALA A 1 380 ? 15.259 -1.487 34.161 1.00 80.75 380 ALA A O 1
ATOM 2922 N N . ALA A 1 381 ? 16.233 -1.763 36.151 1.00 85.69 381 ALA A N 1
ATOM 2923 C CA . ALA A 1 381 ? 16.464 -3.195 35.943 1.00 85.69 381 ALA A CA 1
ATOM 2924 C C . ALA A 1 381 ? 15.162 -3.970 35.661 1.00 85.69 381 ALA A C 1
ATOM 2926 O O . ALA A 1 381 ? 15.200 -4.980 34.962 1.00 85.69 381 ALA A O 1
ATOM 2927 N N . ALA A 1 382 ? 14.026 -3.495 36.185 1.00 83.50 382 ALA A N 1
ATOM 2928 C CA . ALA A 1 382 ? 12.704 -4.051 35.908 1.00 83.50 382 ALA A CA 1
ATOM 2929 C C . ALA A 1 382 ? 12.271 -3.825 34.447 1.00 83.50 382 ALA A C 1
ATOM 2931 O O . ALA A 1 382 ? 11.805 -4.766 33.813 1.00 83.50 382 ALA A O 1
ATOM 2932 N N . VAL A 1 383 ? 12.507 -2.634 33.882 1.00 83.19 383 VAL A N 1
ATOM 2933 C CA . VAL A 1 383 ? 12.170 -2.306 32.483 1.00 83.19 383 VAL A CA 1
ATOM 2934 C C . VAL A 1 383 ? 13.010 -3.130 31.507 1.00 83.19 383 VAL A C 1
ATOM 2936 O O . VAL A 1 383 ? 12.465 -3.698 30.564 1.00 83.19 383 VAL A O 1
ATOM 2939 N N . ARG A 1 384 ? 14.317 -3.297 31.768 1.00 84.81 384 ARG A N 1
ATOM 2940 C CA . ARG A 1 384 ? 15.176 -4.180 30.952 1.00 84.81 384 ARG A CA 1
ATOM 2941 C C . ARG A 1 384 ? 14.712 -5.638 30.962 1.00 84.81 384 ARG A C 1
ATOM 2943 O O . ARG A 1 384 ? 14.697 -6.275 29.913 1.00 84.81 384 ARG A O 1
ATOM 2950 N N . ARG A 1 385 ? 14.330 -6.168 32.131 1.00 88.44 385 ARG A N 1
ATOM 2951 C CA . ARG A 1 385 ? 13.795 -7.538 32.243 1.00 88.44 385 ARG A CA 1
ATOM 2952 C C . ARG A 1 385 ? 12.466 -7.682 31.518 1.00 88.44 385 ARG A C 1
ATOM 2954 O O . ARG A 1 385 ? 12.298 -8.656 30.796 1.00 88.44 385 ARG A O 1
ATOM 2961 N N . LEU A 1 386 ? 11.563 -6.713 31.679 1.00 89.62 386 LEU A N 1
ATOM 2962 C CA . LEU A 1 386 ? 10.290 -6.719 30.970 1.00 89.62 386 LEU A CA 1
ATOM 2963 C C . LEU A 1 386 ? 10.521 -6.709 29.456 1.00 89.62 386 LEU A C 1
ATOM 2965 O O . LEU A 1 386 ? 9.965 -7.549 28.765 1.00 89.62 386 LEU A O 1
ATOM 2969 N N . ARG A 1 387 ? 11.402 -5.843 28.937 1.00 89.00 387 ARG A N 1
ATOM 2970 C CA . ARG A 1 387 ? 11.728 -5.808 27.501 1.00 89.00 387 ARG A CA 1
ATOM 2971 C C . ARG A 1 387 ? 12.212 -7.165 26.985 1.00 89.00 387 ARG A C 1
ATOM 2973 O O . ARG A 1 387 ? 11.752 -7.616 25.942 1.00 89.00 387 ARG A O 1
ATOM 2980 N N . GLN A 1 388 ? 13.103 -7.827 27.725 1.00 89.69 388 GLN A N 1
ATOM 2981 C CA . GLN A 1 388 ? 13.571 -9.168 27.375 1.00 89.69 388 GLN A CA 1
ATOM 2982 C C . GLN A 1 388 ? 12.424 -10.193 27.369 1.00 89.69 388 GLN A C 1
ATOM 2984 O O . GLN A 1 388 ? 12.294 -10.948 26.410 1.00 89.69 388 GLN A O 1
ATOM 2989 N N . ALA A 1 389 ? 11.553 -10.172 28.380 1.00 91.69 389 ALA A N 1
ATOM 2990 C CA . ALA A 1 389 ? 10.387 -11.052 28.436 1.00 91.69 389 ALA A CA 1
ATOM 2991 C C . ALA A 1 389 ? 9.411 -10.801 27.269 1.00 91.69 389 ALA A C 1
ATOM 2993 O O . ALA A 1 389 ? 8.908 -11.749 26.673 1.00 91.69 389 ALA A O 1
ATOM 2994 N N . LEU A 1 390 ? 9.186 -9.541 26.878 1.00 91.62 390 LEU A N 1
ATOM 2995 C CA . LEU A 1 390 ? 8.359 -9.205 25.713 1.00 91.62 390 LEU A CA 1
ATOM 2996 C C . LEU A 1 390 ? 8.960 -9.748 24.406 1.00 91.62 390 LEU A C 1
ATOM 2998 O O . LEU A 1 390 ? 8.222 -10.261 23.570 1.00 91.62 390 LEU A O 1
ATOM 3002 N N . ARG A 1 391 ? 10.290 -9.714 24.240 1.00 90.31 391 ARG A N 1
ATOM 3003 C CA . ARG A 1 391 ? 10.965 -10.335 23.081 1.00 90.31 391 ARG A CA 1
ATOM 3004 C C . ARG A 1 391 ? 10.787 -11.847 23.043 1.00 90.31 391 ARG A C 1
ATOM 3006 O O . ARG A 1 391 ? 10.586 -12.410 21.970 1.00 90.31 391 ARG A O 1
ATOM 3013 N N . GLU A 1 392 ? 10.851 -12.498 24.198 1.00 92.06 392 GLU A N 1
ATOM 3014 C CA . GLU A 1 392 ? 10.594 -13.936 24.315 1.00 92.06 392 GLU A CA 1
ATOM 3015 C C . GLU A 1 392 ? 9.145 -14.272 23.940 1.00 92.06 392 GLU A C 1
ATOM 3017 O O . GLU A 1 392 ? 8.915 -15.254 23.236 1.00 92.06 392 GLU A O 1
ATOM 3022 N N . VAL A 1 393 ? 8.181 -13.416 24.301 1.00 92.44 393 VAL A N 1
ATOM 3023 C CA . VAL A 1 393 ? 6.789 -13.540 23.840 1.00 92.44 393 VAL A CA 1
ATOM 3024 C C . VAL A 1 393 ? 6.689 -13.385 22.319 1.00 92.44 393 VAL A C 1
ATOM 3026 O O . VAL A 1 393 ? 6.067 -14.230 21.678 1.00 92.44 393 VAL A O 1
ATOM 3029 N N . CYS A 1 394 ? 7.332 -12.382 21.709 1.00 88.94 394 CYS A N 1
ATOM 3030 C CA . CYS A 1 394 ? 7.348 -12.248 20.245 1.00 88.94 394 CYS A CA 1
ATOM 3031 C C . CYS A 1 394 ? 7.892 -13.518 19.566 1.00 88.94 394 CYS A C 1
ATOM 3033 O O . CYS A 1 394 ? 7.273 -14.039 18.638 1.00 88.94 394 CYS A O 1
ATOM 3035 N N . ALA A 1 395 ? 9.006 -14.060 20.073 1.00 89.12 395 ALA A N 1
ATOM 3036 C CA . ALA A 1 395 ? 9.633 -15.271 19.544 1.00 89.12 395 ALA A CA 1
ATOM 3037 C C . ALA A 1 395 ? 8.767 -16.533 19.719 1.00 89.12 395 ALA A C 1
ATOM 3039 O O . ALA A 1 395 ? 8.783 -17.411 18.857 1.00 89.12 395 ALA A O 1
ATOM 3040 N N . ALA A 1 396 ? 7.998 -16.625 20.808 1.00 91.94 396 ALA A N 1
ATOM 3041 C CA . ALA A 1 396 ? 7.082 -17.735 21.068 1.00 91.94 396 ALA A CA 1
ATOM 3042 C C . ALA A 1 396 ? 5.782 -17.663 20.244 1.00 91.94 396 ALA A C 1
ATOM 3044 O O . ALA A 1 396 ? 5.099 -18.675 20.087 1.00 91.94 396 ALA A O 1
ATOM 3045 N N . HIS A 1 397 ? 5.446 -16.490 19.699 1.00 87.69 397 HIS A N 1
ATOM 3046 C CA . HIS A 1 397 ? 4.225 -16.245 18.931 1.00 87.69 397 HIS A CA 1
ATOM 3047 C C . HIS A 1 397 ? 4.519 -15.735 17.505 1.00 87.69 397 HIS A C 1
ATOM 3049 O O . HIS A 1 397 ? 4.053 -14.651 17.137 1.00 87.69 397 HIS A O 1
ATOM 3055 N N . PRO A 1 398 ? 5.247 -16.474 16.649 1.00 83.44 398 PRO A N 1
ATOM 3056 C CA . PRO A 1 398 ? 5.549 -16.010 15.296 1.00 83.44 398 PRO A CA 1
ATOM 3057 C C . PRO A 1 398 ? 4.269 -15.803 14.449 1.00 83.44 398 PRO A C 1
ATOM 3059 O O . PRO A 1 398 ? 3.258 -16.473 14.687 1.00 83.44 398 PRO A O 1
ATOM 3062 N N . PRO A 1 399 ? 4.264 -14.864 13.482 1.00 84.44 399 PRO A N 1
ATOM 3063 C CA . PRO A 1 399 ? 5.287 -13.873 13.175 1.00 84.44 399 PRO A CA 1
ATOM 3064 C C . PRO A 1 399 ? 5.014 -12.533 13.890 1.00 84.44 399 PRO A C 1
ATOM 3066 O O . PRO A 1 399 ? 5.085 -11.482 13.264 1.00 84.44 399 PRO A O 1
ATOM 3069 N N . THR A 1 400 ? 4.667 -12.534 15.184 1.00 83.94 400 THR A N 1
ATOM 3070 C CA . THR A 1 400 ? 4.534 -11.280 15.954 1.00 83.94 400 THR A CA 1
ATOM 3071 C C . THR A 1 400 ? 5.847 -10.510 15.895 1.00 83.94 400 THR A C 1
ATOM 3073 O O . THR A 1 400 ? 6.890 -11.030 16.289 1.00 83.94 400 THR A O 1
ATOM 3076 N N . HIS A 1 401 ? 5.792 -9.289 15.366 1.00 79.94 401 HIS A N 1
ATOM 3077 C CA . HIS A 1 401 ? 6.982 -8.494 15.089 1.00 79.94 401 HIS A CA 1
ATOM 3078 C C . HIS A 1 401 ? 7.422 -7.708 16.319 1.00 79.94 401 HIS A C 1
ATOM 3080 O O . HIS A 1 401 ? 8.592 -7.738 16.691 1.00 79.94 401 HIS A O 1
ATOM 3086 N N . HIS A 1 402 ? 6.473 -7.035 16.966 1.00 81.75 402 HIS A N 1
ATOM 3087 C CA . HIS A 1 402 ? 6.728 -6.257 18.167 1.00 81.75 402 HIS A CA 1
ATOM 3088 C C . HIS A 1 402 ? 5.523 -6.280 19.109 1.00 81.75 402 HIS A C 1
ATOM 3090 O O . HIS A 1 402 ? 4.385 -6.543 18.706 1.00 81.75 402 HIS A O 1
ATOM 3096 N N . VAL A 1 403 ? 5.807 -6.014 20.380 1.00 86.81 403 VAL A N 1
ATOM 3097 C CA . VAL A 1 403 ? 4.824 -5.807 21.436 1.00 86.81 403 VAL A CA 1
ATOM 3098 C C . VAL A 1 403 ? 5.100 -4.471 22.110 1.00 86.81 403 VAL A C 1
ATOM 3100 O O . VAL A 1 403 ? 6.227 -4.202 22.536 1.00 86.81 403 VAL A O 1
ATOM 3103 N N . THR A 1 404 ? 4.047 -3.678 22.262 1.00 85.25 404 THR A N 1
ATOM 3104 C CA . THR A 1 404 ? 4.088 -2.339 22.840 1.00 85.25 404 THR A CA 1
ATOM 3105 C C . THR A 1 404 ? 3.204 -2.282 24.081 1.00 85.25 404 THR A C 1
ATOM 3107 O O . THR A 1 404 ? 2.060 -2.740 24.086 1.00 85.25 404 THR A O 1
ATOM 3110 N N . VAL A 1 405 ? 3.733 -1.708 25.156 1.00 85.44 405 VAL A N 1
ATOM 3111 C CA . VAL A 1 405 ? 3.020 -1.457 26.409 1.00 85.44 405 VAL A CA 1
ATOM 3112 C C . VAL A 1 405 ? 2.647 0.015 26.470 1.00 85.44 405 VAL A C 1
ATOM 3114 O O . VAL A 1 405 ? 3.515 0.881 26.380 1.00 85.44 405 VAL A O 1
ATOM 3117 N N . TYR A 1 406 ? 1.367 0.294 26.684 1.00 81.88 406 TYR A N 1
ATOM 3118 C CA . TYR A 1 406 ? 0.809 1.625 26.891 1.00 81.88 406 TYR A CA 1
ATOM 3119 C C . TYR A 1 406 ? 0.388 1.787 28.347 1.00 81.88 406 TYR A C 1
ATOM 3121 O O . TYR A 1 406 ? -0.223 0.886 28.922 1.00 81.88 406 TYR A O 1
ATOM 3129 N N . LEU A 1 407 ? 0.666 2.948 28.935 1.00 78.06 407 LEU A N 1
ATOM 3130 C CA . LEU A 1 407 ? 0.183 3.310 30.266 1.00 78.06 407 LEU A CA 1
ATOM 3131 C C . LEU A 1 407 ? -0.758 4.504 30.201 1.00 78.06 407 LEU A C 1
ATOM 3133 O O . LEU A 1 407 ? -0.543 5.449 29.439 1.00 78.06 407 LEU A O 1
ATOM 3137 N N . ARG A 1 408 ? -1.784 4.473 31.050 1.00 73.38 408 ARG A N 1
ATOM 3138 C CA . ARG A 1 408 ? -2.726 5.576 31.219 1.00 73.38 408 ARG A CA 1
ATOM 3139 C C . ARG A 1 408 ? -2.119 6.655 32.119 1.00 73.38 408 ARG A C 1
ATOM 3141 O O . ARG A 1 408 ? -1.651 6.359 33.217 1.00 73.38 408 ARG A O 1
ATOM 3148 N N . ARG A 1 409 ? -2.165 7.919 31.688 1.00 66.31 409 ARG A N 1
ATOM 3149 C CA . ARG A 1 409 ? -1.768 9.100 32.475 1.00 66.31 409 ARG A CA 1
ATOM 3150 C C . ARG A 1 409 ? -2.889 10.142 32.445 1.00 66.31 409 ARG A C 1
ATOM 3152 O O . ARG A 1 409 ? -2.978 10.962 31.539 1.00 66.31 409 ARG A O 1
ATOM 3159 N N . GLY A 1 410 ? -3.768 10.116 33.448 1.00 62.47 410 GLY A N 1
ATOM 3160 C CA . GLY A 1 410 ? -4.925 11.018 33.501 1.00 62.47 410 GLY A CA 1
ATOM 3161 C C . GLY A 1 410 ? -5.921 10.749 32.363 1.00 62.47 410 GLY A C 1
ATOM 3162 O O . GLY A 1 410 ? -6.459 9.641 32.266 1.00 62.47 410 GLY A O 1
ATOM 3163 N N . LYS A 1 411 ? -6.180 11.766 31.525 1.00 48.56 411 LYS A N 1
ATOM 3164 C CA . LYS A 1 411 ? -6.983 11.647 30.290 1.00 48.56 411 LYS A CA 1
ATOM 3165 C C . LYS A 1 411 ? -6.160 11.177 29.077 1.00 48.56 411 LYS A C 1
ATOM 3167 O O . LYS A 1 411 ? -6.761 10.751 28.099 1.00 48.56 411 LYS A O 1
ATOM 3172 N N . ALA A 1 412 ? -4.829 11.218 29.155 1.00 49.12 412 ALA A N 1
ATOM 3173 C CA . ALA A 1 412 ? -3.918 10.847 28.076 1.00 49.12 412 ALA A CA 1
ATOM 3174 C C . ALA A 1 412 ? -3.357 9.426 28.256 1.00 49.12 412 ALA A C 1
ATOM 3176 O O . ALA A 1 412 ? -3.464 8.808 29.324 1.00 49.12 412 ALA A O 1
ATOM 3177 N N . SER A 1 413 ? -2.724 8.911 27.203 1.00 57.91 413 SER A N 1
ATOM 3178 C CA . SER A 1 413 ? -1.983 7.647 27.227 1.00 57.91 413 SER A CA 1
ATOM 3179 C C . SER A 1 413 ? -0.568 7.880 26.711 1.00 57.91 413 SER A C 1
ATOM 3181 O O . SER A 1 413 ? -0.318 8.829 25.978 1.00 57.91 413 SER A O 1
ATOM 3183 N N . ALA A 1 414 ? 0.380 7.037 27.103 1.00 59.22 414 ALA A N 1
ATOM 3184 C CA . ALA A 1 414 ? 1.737 7.098 26.570 1.00 59.22 414 ALA A CA 1
ATOM 3185 C C . ALA A 1 414 ? 2.245 5.691 26.274 1.00 59.22 414 ALA A C 1
ATOM 3187 O O . ALA A 1 414 ? 1.983 4.760 27.045 1.00 59.22 414 ALA A O 1
ATOM 3188 N N . VAL A 1 415 ? 2.996 5.544 25.179 1.00 59.19 415 VAL A N 1
ATOM 3189 C CA . VAL A 1 415 ? 3.809 4.346 24.957 1.00 59.19 415 VAL A CA 1
ATOM 3190 C C . VAL A 1 415 ? 4.850 4.296 26.067 1.00 59.19 415 VAL A C 1
ATOM 3192 O O . VAL A 1 415 ? 5.703 5.171 26.185 1.00 59.19 415 VAL A O 1
ATOM 3195 N N . ALA A 1 416 ? 4.758 3.279 26.908 1.00 61.66 416 ALA A N 1
ATOM 3196 C CA . ALA A 1 416 ? 5.640 3.093 28.043 1.00 61.66 416 ALA A CA 1
ATOM 3197 C C . ALA A 1 416 ? 6.865 2.246 27.680 1.00 61.66 416 ALA A C 1
ATOM 3199 O O . ALA A 1 416 ? 7.955 2.490 28.195 1.00 61.66 416 ALA A O 1
ATOM 3200 N N . LEU A 1 417 ? 6.702 1.252 26.802 1.00 71.94 417 LEU A N 1
ATOM 3201 C CA . LEU A 1 417 ? 7.782 0.356 26.397 1.00 71.94 417 LEU A CA 1
ATOM 3202 C C . LEU A 1 417 ? 7.467 -0.322 25.067 1.00 71.94 417 LEU A C 1
ATOM 3204 O O . LEU A 1 417 ? 6.365 -0.832 24.899 1.00 71.94 417 LEU A O 1
ATOM 3208 N N . ASP A 1 418 ? 8.461 -0.419 24.189 1.00 77.88 418 ASP A N 1
ATOM 3209 C CA . ASP A 1 418 ? 8.433 -1.330 23.046 1.00 77.88 418 ASP A CA 1
ATOM 3210 C C . ASP A 1 418 ? 9.452 -2.467 23.231 1.00 77.88 418 ASP A C 1
ATOM 3212 O O . ASP A 1 418 ? 10.511 -2.295 23.853 1.00 77.88 418 ASP A O 1
ATOM 3216 N N . SER A 1 419 ? 9.109 -3.648 22.719 1.00 78.38 419 SER A N 1
ATOM 3217 C CA . SER A 1 419 ? 9.998 -4.811 22.638 1.00 78.38 419 SER A CA 1
ATOM 3218 C C . SER A 1 419 ? 11.226 -4.579 21.740 1.00 78.38 419 SER A C 1
ATOM 3220 O O . SER A 1 419 ? 12.286 -5.174 21.978 1.00 78.38 419 SER A O 1
ATOM 3222 N N . ASP A 1 420 ? 11.117 -3.702 20.740 1.00 72.44 420 ASP A N 1
ATOM 3223 C CA . ASP A 1 420 ? 12.183 -3.343 19.812 1.00 72.44 420 ASP A CA 1
ATOM 3224 C C . ASP A 1 420 ? 13.015 -2.152 20.330 1.00 72.44 420 ASP A C 1
ATOM 3226 O O . ASP A 1 420 ? 12.497 -1.100 20.696 1.00 72.44 420 ASP A O 1
ATOM 3230 N N . GLU A 1 421 ? 14.341 -2.321 20.359 1.00 57.12 421 GLU A N 1
ATOM 3231 C CA . GLU A 1 421 ? 15.301 -1.312 20.838 1.00 57.12 421 GLU A CA 1
ATOM 3232 C C . GLU A 1 421 ? 15.543 -0.178 19.835 1.00 57.12 421 GLU A C 1
ATOM 3234 O O . GLU A 1 421 ? 16.004 0.889 20.235 1.00 57.12 421 GLU A O 1
ATOM 3239 N N . ALA A 1 422 ? 15.232 -0.391 18.552 1.00 49.66 422 ALA A N 1
ATOM 3240 C CA . ALA A 1 422 ? 15.334 0.643 17.523 1.00 49.66 422 ALA A CA 1
ATOM 3241 C C . ALA A 1 422 ? 14.162 1.642 17.563 1.00 49.66 422 ALA A C 1
ATOM 3243 O O . ALA A 1 422 ? 14.158 2.621 16.814 1.00 49.66 422 ALA A O 1
ATOM 3244 N N . ALA A 1 423 ? 13.153 1.411 18.411 1.00 46.62 423 ALA A N 1
ATOM 3245 C CA . ALA A 1 423 ? 12.087 2.378 18.636 1.00 46.62 423 ALA A CA 1
ATOM 3246 C C . ALA A 1 423 ? 12.641 3.590 19.406 1.00 46.62 423 ALA A C 1
ATOM 3248 O O . ALA A 1 423 ? 13.308 3.403 20.429 1.00 46.62 423 ALA A O 1
ATOM 3249 N N . PRO A 1 424 ? 12.400 4.836 18.950 1.00 43.25 424 PRO A N 1
ATOM 3250 C CA . PRO A 1 424 ? 12.810 6.007 19.714 1.00 43.25 424 PRO A CA 1
ATOM 3251 C C . PRO A 1 424 ? 12.202 5.943 21.129 1.00 43.25 424 PRO A C 1
ATOM 3253 O O . PRO A 1 424 ? 11.078 5.466 21.284 1.00 43.25 424 PRO A O 1
ATOM 3256 N N . PRO A 1 425 ? 12.910 6.388 22.185 1.00 43.28 425 PRO A N 1
ATOM 3257 C CA . PRO A 1 425 ? 12.340 6.442 23.526 1.00 43.28 425 PRO A CA 1
ATOM 3258 C C . PRO A 1 425 ? 11.178 7.448 23.531 1.00 43.28 425 PRO A C 1
ATOM 3260 O O . PRO A 1 425 ? 11.388 8.654 23.442 1.00 43.28 425 PRO A O 1
ATOM 3263 N N . LEU A 1 426 ? 9.949 6.932 23.601 1.00 50.47 426 LEU A N 1
ATOM 3264 C CA . LEU A 1 426 ? 8.691 7.649 23.327 1.00 50.47 426 LEU A CA 1
ATOM 3265 C C . LEU A 1 426 ? 8.171 8.524 24.481 1.00 50.47 426 LEU A C 1
ATOM 3267 O O . LEU A 1 426 ? 7.006 8.906 24.497 1.00 50.47 426 LEU A O 1
ATOM 3271 N N . LEU A 1 427 ? 9.014 8.849 25.460 1.00 43.16 427 LEU A N 1
ATOM 3272 C CA . LEU A 1 427 ? 8.638 9.693 26.591 1.00 43.16 427 LEU A CA 1
ATOM 3273 C C . LEU A 1 427 ? 9.683 10.786 26.798 1.00 43.16 427 LEU A C 1
ATOM 3275 O O . LEU A 1 427 ? 10.692 10.582 27.475 1.00 43.16 427 LEU A O 1
ATOM 3279 N N . ARG A 1 428 ? 9.395 11.990 26.297 1.00 40.12 428 ARG A N 1
ATOM 3280 C CA . ARG A 1 428 ? 9.795 13.198 27.021 1.00 40.12 428 ARG A CA 1
ATOM 3281 C C . ARG A 1 428 ? 8.699 13.513 28.045 1.00 40.12 428 ARG A C 1
ATOM 3283 O O . ARG A 1 428 ? 7.517 13.444 27.711 1.00 40.12 428 ARG A O 1
ATOM 3290 N N . PRO A 1 429 ? 9.038 13.835 29.305 1.00 34.66 429 PRO A N 1
ATOM 3291 C CA . PRO A 1 429 ? 8.049 14.283 30.280 1.00 34.66 429 PRO A CA 1
ATOM 3292 C C . PRO A 1 429 ? 7.226 15.460 29.722 1.00 34.66 429 PRO A C 1
ATOM 3294 O O . PRO A 1 429 ? 7.792 16.515 29.450 1.00 34.66 429 PRO A O 1
ATOM 3297 N N . GLY A 1 430 ? 5.912 15.271 29.551 1.00 34.81 430 GLY A N 1
ATOM 3298 C CA . GLY A 1 430 ? 4.984 16.296 29.047 1.00 34.81 430 GLY A CA 1
ATOM 3299 C C . GLY A 1 430 ? 4.476 16.103 27.612 1.00 34.81 430 GLY A C 1
ATOM 3300 O O . GLY A 1 430 ? 3.654 16.902 27.178 1.00 34.81 430 GLY A O 1
ATOM 3301 N N . GLU A 1 431 ? 4.920 15.072 26.885 1.00 37.69 431 GLU A N 1
ATOM 3302 C CA . GLU A 1 431 ? 4.348 14.713 25.577 1.00 37.69 431 GLU A CA 1
ATOM 3303 C C . GLU A 1 431 ? 3.131 13.786 25.763 1.00 37.69 431 GLU A C 1
ATOM 3305 O O . GLU A 1 431 ? 3.236 12.705 26.347 1.00 37.69 431 GLU A O 1
ATOM 3310 N N . GLU A 1 432 ? 1.959 14.242 25.311 1.00 39.84 432 GLU A N 1
ATOM 3311 C CA . GLU A 1 432 ? 0.709 13.473 25.265 1.00 39.84 432 GLU A CA 1
ATOM 3312 C C . GLU A 1 432 ? 0.586 12.797 23.891 1.00 39.84 432 GLU A C 1
ATOM 3314 O O . GLU A 1 432 ? 0.851 13.425 22.868 1.00 39.84 432 GLU A O 1
ATOM 3319 N N . PHE A 1 433 ? 0.212 11.514 23.862 1.00 42.31 433 PHE A N 1
ATOM 3320 C CA . PHE A 1 433 ? 0.017 10.749 22.629 1.00 42.31 433 PHE A CA 1
ATOM 3321 C C . PHE A 1 433 ? -1.352 10.068 22.646 1.00 42.31 433 PHE A C 1
ATOM 3323 O O . PHE A 1 433 ? -1.718 9.422 23.633 1.00 42.31 433 PHE A O 1
ATOM 3330 N N . VAL A 1 434 ? -2.097 10.152 21.545 1.00 43.56 434 VAL A N 1
ATOM 3331 C CA . VAL A 1 434 ? -3.297 9.334 21.360 1.00 43.56 434 VAL A CA 1
ATOM 3332 C C . VAL A 1 434 ? -2.925 8.030 20.669 1.00 43.56 434 VAL A C 1
ATOM 3334 O O . VAL A 1 434 ? -2.465 8.040 19.528 1.00 43.56 434 VAL A O 1
ATOM 3337 N N . PRO A 1 435 ? -3.087 6.890 21.357 1.00 49.66 435 PRO A N 1
ATOM 3338 C CA . PRO A 1 435 ? -2.798 5.600 20.773 1.00 49.66 435 PRO A CA 1
ATOM 3339 C C . PRO A 1 435 ? -3.889 5.213 19.767 1.00 49.66 435 PRO A C 1
ATOM 3341 O O . PRO A 1 435 ? -4.995 5.748 19.798 1.00 49.66 435 PRO A O 1
ATOM 3344 N N . GLU A 1 436 ? -3.571 4.275 18.875 1.00 57.09 436 GLU A N 1
ATOM 3345 C CA . GLU A 1 436 ? -4.495 3.791 17.845 1.00 57.09 436 GLU A CA 1
ATOM 3346 C C . GLU A 1 436 ? -5.831 3.307 18.445 1.00 57.09 436 GLU A C 1
ATOM 3348 O O . GLU A 1 436 ? -5.882 2.845 19.591 1.00 57.09 436 GLU A O 1
ATOM 3353 N N . ASP A 1 437 ? -6.906 3.354 17.649 1.00 60.53 437 ASP A N 1
ATOM 3354 C CA . ASP A 1 437 ? -8.277 2.964 18.020 1.00 60.53 437 ASP A CA 1
ATOM 3355 C C . ASP A 1 437 ? -8.405 1.749 18.964 1.00 60.53 437 ASP A C 1
ATOM 3357 O O . ASP A 1 437 ? -9.118 1.860 19.972 1.00 60.53 437 ASP A O 1
ATOM 3361 N N . PRO A 1 438 ? -7.712 0.608 18.739 1.00 67.06 438 PRO A N 1
ATOM 3362 C CA . PRO A 1 438 ? -7.850 -0.542 19.624 1.00 67.06 438 PRO A CA 1
ATOM 3363 C C . PRO A 1 438 ? -7.342 -0.298 21.051 1.00 67.06 438 PRO A C 1
ATOM 3365 O O . PRO A 1 438 ? -7.858 -0.895 21.994 1.00 67.06 438 PRO A O 1
ATOM 3368 N N . VAL A 1 439 ? -6.364 0.587 21.242 1.00 70.81 439 VAL A N 1
ATOM 3369 C CA . VAL A 1 439 ? -5.833 0.932 22.566 1.00 70.81 439 VAL A CA 1
ATOM 3370 C C . VAL A 1 439 ? -6.795 1.841 23.317 1.00 70.81 439 VAL A C 1
ATOM 3372 O O . VAL A 1 439 ? -7.028 1.630 24.505 1.00 70.81 439 VAL A O 1
ATOM 3375 N N . LEU A 1 440 ? -7.390 2.823 22.635 1.00 69.44 440 LEU A N 1
ATOM 3376 C CA . LEU A 1 440 ? -8.382 3.715 23.240 1.00 69.44 440 LEU A CA 1
ATOM 3377 C C . LEU A 1 440 ? -9.593 2.945 23.765 1.00 69.44 440 LEU A C 1
ATOM 3379 O O . LEU A 1 440 ? -10.096 3.249 24.847 1.00 69.44 440 LEU A O 1
ATOM 3383 N N . ASP A 1 441 ? -10.057 1.945 23.016 1.00 72.25 441 ASP A N 1
ATOM 3384 C CA . ASP A 1 441 ? -11.148 1.084 23.465 1.00 72.25 441 ASP A CA 1
ATOM 3385 C C . ASP A 1 441 ? -10.761 0.269 24.691 1.00 72.25 441 ASP A C 1
ATOM 3387 O O . ASP A 1 441 ? -11.473 0.325 25.695 1.00 72.25 441 ASP A O 1
ATOM 3391 N N . VAL A 1 442 ? -9.593 -0.376 24.666 1.00 79.06 442 VAL A N 1
ATOM 3392 C CA . VAL A 1 442 ? -9.080 -1.136 25.811 1.00 79.06 442 VAL A CA 1
ATOM 3393 C C . VAL A 1 442 ? -8.954 -0.265 27.063 1.00 79.06 442 VAL A C 1
ATOM 3395 O O . VAL A 1 442 ? -9.402 -0.659 28.139 1.00 79.06 442 VAL A O 1
ATOM 3398 N N . LEU A 1 443 ? -8.395 0.941 26.941 1.00 75.00 443 LEU A N 1
ATOM 3399 C CA . LEU A 1 443 ? -8.229 1.873 28.063 1.00 75.00 443 LEU A CA 1
ATOM 3400 C C . LEU A 1 443 ? -9.559 2.425 28.590 1.00 75.00 443 LEU A C 1
ATOM 3402 O O . LEU A 1 443 ? -9.662 2.782 29.767 1.00 75.00 443 LEU A O 1
ATOM 3406 N N . ALA A 1 444 ? -10.582 2.473 27.737 1.00 71.62 444 ALA A N 1
ATOM 3407 C CA . ALA A 1 444 ? -11.953 2.785 28.116 1.00 71.62 444 ALA A CA 1
ATOM 3408 C C . ALA A 1 444 ? -12.723 1.569 28.671 1.00 71.62 444 ALA A C 1
ATOM 3410 O O . ALA A 1 444 ? -13.912 1.696 28.966 1.00 71.62 444 ALA A O 1
ATOM 3411 N N . GLY A 1 445 ? -12.074 0.407 28.815 1.00 70.88 445 GLY A N 1
ATOM 3412 C CA . GLY A 1 445 ? -12.690 -0.828 29.304 1.00 70.88 445 GLY A CA 1
ATOM 3413 C C . GLY A 1 445 ? -13.601 -1.516 28.283 1.00 70.88 445 GLY A C 1
ATOM 3414 O O . GLY A 1 445 ? -14.451 -2.314 28.668 1.00 70.88 445 GLY A O 1
ATOM 3415 N N . ARG A 1 446 ? -13.460 -1.192 26.994 1.00 72.94 446 ARG A N 1
ATOM 3416 C CA . ARG A 1 446 ? -14.177 -1.830 25.886 1.00 72.94 446 ARG A CA 1
ATOM 3417 C C . ARG A 1 446 ? -13.274 -2.836 25.184 1.00 72.94 446 ARG A C 1
ATOM 3419 O O . ARG A 1 446 ? -12.062 -2.654 25.105 1.00 72.94 446 ARG A O 1
ATOM 3426 N N . GLU A 1 447 ? -13.875 -3.877 24.624 1.00 70.94 447 GLU A N 1
ATOM 3427 C CA . GLU A 1 447 ? -13.162 -4.737 23.687 1.00 70.94 447 GLU A CA 1
ATOM 3428 C C . GLU A 1 447 ? -13.126 -4.066 22.310 1.00 70.94 447 GLU A C 1
ATOM 3430 O O . GLU A 1 447 ? -14.172 -3.633 21.818 1.00 70.94 447 GLU A O 1
ATOM 3435 N N . PRO A 1 448 ? -11.951 -3.963 21.669 1.00 73.19 448 PRO A N 1
ATOM 3436 C CA . PRO A 1 448 ? -11.875 -3.364 20.350 1.00 73.19 448 PRO A CA 1
ATOM 3437 C C . PRO A 1 448 ? -12.598 -4.248 19.325 1.00 73.19 448 PRO A C 1
ATOM 3439 O O . PRO A 1 448 ? -12.186 -5.377 19.042 1.00 73.19 448 PRO A O 1
ATOM 3442 N N . ALA A 1 449 ? -13.696 -3.724 18.783 1.00 66.69 449 ALA A N 1
ATOM 3443 C CA . ALA A 1 449 ? -14.671 -4.485 18.000 1.00 66.69 449 ALA A CA 1
ATOM 3444 C C . ALA A 1 449 ? -14.395 -4.489 16.487 1.00 66.69 449 ALA A C 1
ATOM 3446 O O . ALA A 1 449 ? -14.923 -5.339 15.769 1.00 66.69 449 ALA A O 1
ATOM 3447 N N . ALA A 1 450 ? -13.571 -3.563 15.995 1.00 68.31 450 ALA A N 1
ATOM 3448 C CA . ALA A 1 450 ? -13.248 -3.443 14.578 1.00 68.31 450 ALA A CA 1
ATOM 3449 C C . ALA A 1 450 ? -11.937 -4.168 14.226 1.00 68.31 450 ALA A C 1
ATOM 3451 O O . ALA A 1 450 ? -10.988 -4.211 15.016 1.00 68.31 450 ALA A O 1
ATOM 3452 N N . ASN A 1 451 ? -11.889 -4.745 13.023 1.00 75.06 451 ASN A N 1
ATOM 3453 C CA . ASN A 1 451 ? -10.693 -5.364 12.458 1.00 75.06 451 ASN A CA 1
ATOM 3454 C C . ASN A 1 451 ? -10.051 -4.387 11.466 1.00 75.06 451 ASN A C 1
ATOM 3456 O O . ASN A 1 451 ? -10.404 -4.367 10.286 1.00 75.06 451 ASN A O 1
ATOM 3460 N N . VAL A 1 452 ? -9.174 -3.533 11.987 1.00 75.25 452 VAL A N 1
ATOM 3461 C CA . VAL A 1 452 ? -8.557 -2.421 11.258 1.00 75.25 452 VAL A CA 1
ATOM 3462 C C . VAL A 1 452 ? -7.058 -2.672 11.126 1.00 75.25 452 VAL A C 1
ATOM 3464 O O . VAL A 1 452 ? -6.414 -3.100 12.083 1.00 75.25 452 VAL A O 1
ATOM 3467 N N . LEU A 1 453 ? -6.512 -2.399 9.941 1.00 78.56 453 LEU A N 1
ATOM 3468 C CA . LEU A 1 453 ? -5.070 -2.373 9.711 1.00 78.56 453 LEU A CA 1
ATOM 3469 C C . LEU A 1 453 ? -4.429 -1.131 10.332 1.00 78.56 453 LEU A C 1
ATOM 3471 O O . LEU A 1 453 ? -4.909 -0.017 10.135 1.00 78.56 453 LEU A O 1
ATOM 3475 N N . SER A 1 454 ? -3.293 -1.315 10.988 1.00 72.00 454 SER A N 1
ATOM 3476 C CA . SER A 1 454 ? -2.440 -0.217 11.446 1.00 72.00 454 SER A CA 1
ATOM 3477 C C . SER A 1 454 ? -1.315 0.012 10.440 1.00 72.00 454 SER A C 1
ATOM 3479 O O . SER A 1 454 ? -0.769 -0.951 9.899 1.00 72.00 454 SER A O 1
ATOM 3481 N N . VAL A 1 455 ? -0.960 1.269 10.165 1.00 66.81 455 VAL A N 1
ATOM 3482 C CA . VAL A 1 455 ? 0.129 1.611 9.236 1.00 66.81 455 VAL A CA 1
ATOM 3483 C C . VAL A 1 455 ? 1.056 2.623 9.885 1.00 66.81 455 VAL A C 1
ATOM 3485 O O . VAL A 1 455 ? 0.614 3.697 10.289 1.00 66.81 455 VAL A O 1
ATOM 3488 N N . ASP A 1 456 ? 2.344 2.299 9.939 1.00 60.94 456 ASP A N 1
ATOM 3489 C CA . ASP A 1 456 ? 3.385 3.170 10.478 1.00 60.94 456 ASP A CA 1
ATOM 3490 C C . ASP A 1 456 ? 4.644 3.161 9.588 1.00 60.94 456 ASP A C 1
ATOM 3492 O O . ASP A 1 456 ? 4.679 2.563 8.510 1.00 60.94 456 ASP A O 1
ATOM 3496 N N . GLY A 1 457 ? 5.707 3.837 10.034 1.00 53.66 457 GLY A N 1
ATOM 3497 C CA . GLY A 1 457 ? 6.985 3.878 9.312 1.00 53.66 457 GLY A CA 1
ATOM 3498 C C . GLY A 1 457 ? 7.707 2.527 9.202 1.00 53.66 457 GLY A C 1
ATOM 3499 O O . GLY A 1 457 ? 8.729 2.447 8.527 1.00 53.66 457 GLY A O 1
ATOM 3500 N N . ARG A 1 458 ? 7.204 1.479 9.863 1.00 53.75 458 ARG A N 1
ATOM 3501 C CA . ARG A 1 458 ? 7.785 0.134 9.904 1.00 53.75 458 ARG A CA 1
ATOM 3502 C C . ARG A 1 458 ? 6.999 -0.858 9.040 1.00 53.75 458 ARG A C 1
ATOM 3504 O O . ARG A 1 458 ? 7.553 -1.892 8.678 1.00 53.75 458 ARG A O 1
ATOM 3511 N N . GLY A 1 459 ? 5.746 -0.563 8.691 1.00 64.19 459 GLY A N 1
ATOM 3512 C CA . GLY A 1 459 ? 4.957 -1.380 7.772 1.00 64.19 459 GLY A CA 1
ATOM 3513 C C . GLY A 1 459 ? 3.453 -1.329 8.023 1.00 64.19 459 GLY A C 1
ATOM 3514 O O . GLY A 1 459 ? 2.914 -0.356 8.546 1.00 64.19 459 GLY A O 1
ATOM 3515 N N . VAL A 1 460 ? 2.778 -2.403 7.605 1.00 72.00 460 VAL A N 1
ATOM 3516 C CA . VAL A 1 460 ? 1.334 -2.604 7.773 1.00 72.00 460 VAL A CA 1
ATOM 3517 C C . VAL A 1 460 ? 1.099 -3.776 8.721 1.00 72.00 460 VAL A C 1
ATOM 3519 O O . VAL A 1 460 ? 1.598 -4.887 8.500 1.00 72.00 460 VAL A O 1
ATOM 3522 N N . TRP A 1 461 ? 0.299 -3.534 9.753 1.00 76.50 461 TRP A N 1
ATOM 3523 C CA . TRP A 1 461 ? 0.128 -4.428 10.887 1.00 76.50 461 TRP A CA 1
ATOM 3524 C C . TRP A 1 461 ? -1.325 -4.832 11.100 1.00 76.50 461 TRP A C 1
ATOM 3526 O O . TRP A 1 461 ? -2.257 -4.058 10.886 1.00 76.50 461 TRP A O 1
ATOM 3536 N N . VAL A 1 462 ? -1.490 -6.053 11.599 1.00 84.81 462 VAL A N 1
ATOM 3537 C CA . VAL A 1 462 ? -2.686 -6.502 12.303 1.00 84.81 462 VAL A CA 1
ATOM 3538 C C . VAL A 1 462 ? -2.356 -6.540 13.786 1.00 84.81 462 VAL A C 1
ATOM 3540 O O . VAL A 1 462 ? -1.459 -7.277 14.208 1.00 84.81 462 VAL A O 1
ATOM 3543 N N . SER A 1 463 ? -3.097 -5.764 14.571 1.00 85.19 463 SER A N 1
ATOM 3544 C CA . SER A 1 463 ? -2.797 -5.554 15.985 1.00 85.19 463 SER A CA 1
ATOM 3545 C C . SER A 1 463 ? -3.880 -6.135 16.891 1.00 85.19 463 SER A C 1
ATOM 3547 O O . SER A 1 463 ? -5.083 -5.970 16.667 1.00 85.19 463 SER A O 1
ATOM 3549 N N . GLY A 1 464 ? -3.441 -6.815 17.947 1.00 87.88 464 GLY A N 1
ATOM 3550 C CA . GLY A 1 464 ? -4.287 -7.277 19.041 1.00 87.88 464 GLY A CA 1
ATOM 3551 C C . GLY A 1 464 ? -3.974 -6.488 20.302 1.00 87.88 464 GLY A C 1
ATOM 3552 O O . GLY A 1 464 ? -2.811 -6.408 20.684 1.00 87.88 464 GLY A O 1
ATOM 3553 N N . ALA A 1 465 ? -4.993 -5.922 20.948 1.00 88.44 465 ALA A N 1
ATOM 3554 C CA . ALA A 1 465 ? -4.837 -5.110 22.152 1.00 88.44 465 ALA A CA 1
ATOM 3555 C C . ALA A 1 465 ? -5.590 -5.730 23.334 1.00 88.44 465 ALA A C 1
ATOM 3557 O O . ALA A 1 465 ? -6.718 -6.199 23.177 1.00 88.44 465 ALA A O 1
ATOM 3558 N N . VAL A 1 466 ? -4.970 -5.729 24.515 1.00 90.12 466 VAL A N 1
ATOM 3559 C CA . VAL A 1 466 ? -5.557 -6.260 25.756 1.00 90.12 466 VAL A CA 1
ATOM 3560 C C . VAL A 1 466 ? -5.283 -5.334 26.941 1.00 90.12 466 VAL A C 1
ATOM 3562 O O . VAL A 1 466 ? -4.234 -4.687 26.971 1.00 90.12 466 VAL A O 1
ATOM 3565 N N . PRO A 1 467 ? -6.187 -5.257 27.933 1.00 90.56 467 PRO A N 1
ATOM 3566 C CA . PRO A 1 467 ? -5.999 -4.392 29.094 1.00 90.56 467 PRO A CA 1
ATOM 3567 C C . PRO A 1 467 ? -4.888 -4.892 30.023 1.00 90.56 467 PRO A C 1
ATOM 3569 O O . PRO A 1 467 ? -4.703 -6.096 30.226 1.00 90.56 467 PRO A O 1
ATOM 3572 N N . LEU A 1 468 ? -4.191 -3.936 30.635 1.00 88.38 468 LEU A N 1
ATOM 3573 C CA . LEU A 1 468 ? -3.369 -4.140 31.823 1.00 88.38 468 LEU A CA 1
ATOM 3574 C C . LEU A 1 468 ? -4.148 -3.691 33.046 1.00 88.38 468 LEU A C 1
ATOM 3576 O O . LEU A 1 468 ? -4.649 -2.565 33.086 1.00 88.38 468 LEU A O 1
ATOM 3580 N N . HIS A 1 469 ? -4.200 -4.557 34.050 1.00 86.06 469 HIS A N 1
ATOM 3581 C CA . HIS A 1 469 ? -4.897 -4.292 35.298 1.00 86.06 469 HIS A CA 1
ATOM 3582 C C . HIS A 1 469 ? -3.904 -4.107 36.442 1.00 86.06 469 HIS A C 1
ATOM 3584 O O . HIS A 1 469 ? -2.877 -4.783 36.488 1.00 86.06 469 HIS A O 1
ATOM 3590 N N . ASP A 1 470 ? -4.224 -3.217 37.377 1.00 81.75 470 ASP A N 1
ATOM 3591 C CA . ASP A 1 470 ? -3.560 -3.195 38.678 1.00 81.75 470 ASP A CA 1
ATOM 3592 C C . ASP A 1 470 ? -4.137 -4.260 39.630 1.00 81.75 470 ASP A C 1
ATOM 3594 O O . ASP A 1 470 ? -5.078 -4.992 39.312 1.00 81.75 470 ASP A O 1
ATOM 3598 N N . ARG A 1 471 ? -3.590 -4.330 40.850 1.00 77.62 471 ARG A N 1
ATOM 3599 C CA . ARG A 1 471 ? -4.069 -5.244 41.902 1.00 77.62 471 ARG A CA 1
ATOM 3600 C C . ARG A 1 471 ? -5.514 -4.999 42.340 1.00 77.62 471 ARG A C 1
ATOM 3602 O O . ARG A 1 471 ? -6.114 -5.898 42.923 1.00 77.62 471 ARG A O 1
ATOM 3609 N N . ALA A 1 472 ? -6.044 -3.797 42.126 1.00 79.62 472 ALA A N 1
ATOM 3610 C CA . ALA A 1 472 ? -7.428 -3.456 42.430 1.00 79.62 472 ALA A CA 1
ATOM 3611 C C . ALA A 1 472 ? -8.382 -3.835 41.281 1.00 79.62 472 ALA A C 1
ATOM 3613 O O . ALA A 1 472 ? -9.595 -3.696 41.430 1.00 79.62 472 ALA A O 1
ATOM 3614 N N . GLY A 1 473 ? -7.851 -4.338 40.160 1.00 80.44 473 GLY A N 1
ATOM 3615 C CA . GLY A 1 473 ? -8.612 -4.694 38.967 1.00 80.44 473 GLY A CA 1
ATOM 3616 C C . GLY A 1 473 ? -8.931 -3.500 38.066 1.00 80.44 473 GLY A C 1
ATOM 3617 O O . GLY A 1 473 ? -9.727 -3.644 37.142 1.00 80.44 473 GLY A O 1
ATOM 3618 N N . ALA A 1 474 ? -8.340 -2.327 38.308 1.00 83.19 474 ALA A N 1
ATOM 3619 C CA . ALA A 1 474 ? -8.535 -1.155 37.462 1.00 83.19 474 ALA A CA 1
ATOM 3620 C C . ALA A 1 474 ? -7.635 -1.224 36.221 1.00 83.19 474 ALA A C 1
ATOM 3622 O O . ALA A 1 474 ? -6.475 -1.627 36.310 1.00 83.19 474 ALA A O 1
ATOM 3623 N N . VAL A 1 475 ? -8.150 -0.800 35.062 1.00 85.62 475 VAL A N 1
ATOM 3624 C CA . VAL A 1 475 ? -7.365 -0.716 33.820 1.00 85.62 475 VAL A CA 1
ATOM 3625 C C . VAL A 1 475 ? -6.364 0.439 33.924 1.00 85.62 475 VAL A C 1
ATOM 3627 O O . VAL A 1 475 ? -6.743 1.612 33.881 1.00 85.62 475 VAL A O 1
ATOM 3630 N N . VAL A 1 476 ? -5.079 0.103 34.046 1.00 84.75 476 VAL A N 1
ATOM 3631 C CA . VAL A 1 476 ? -3.960 1.057 34.174 1.00 84.75 476 VAL A CA 1
ATOM 3632 C C . VAL A 1 476 ? -3.164 1.233 32.882 1.00 84.75 476 VAL A C 1
ATOM 3634 O O . VAL A 1 476 ? -2.347 2.148 32.768 1.00 84.75 476 VAL A O 1
ATOM 3637 N N . GLY A 1 477 ? -3.410 0.382 31.889 1.00 85.69 477 GLY A N 1
ATOM 3638 C CA . GLY A 1 477 ? -2.701 0.403 30.619 1.00 85.69 477 GLY A CA 1
ATOM 3639 C C . GLY A 1 477 ? -3.266 -0.591 29.611 1.00 85.69 477 GLY A C 1
ATOM 3640 O O . GLY A 1 477 ? -4.307 -1.206 29.839 1.00 85.69 477 GLY A O 1
ATOM 3641 N N . ALA A 1 478 ? -2.545 -0.772 28.513 1.00 88.19 478 ALA A N 1
ATOM 3642 C CA . ALA A 1 478 ? -2.840 -1.767 27.492 1.00 88.19 478 ALA A CA 1
ATOM 3643 C C . ALA A 1 478 ? -1.545 -2.405 26.981 1.00 88.19 478 ALA A C 1
ATOM 3645 O O . ALA A 1 478 ? -0.497 -1.762 26.955 1.00 88.19 478 ALA A O 1
ATOM 3646 N N . VAL A 1 479 ? -1.624 -3.655 26.540 1.00 89.19 479 VAL A N 1
ATOM 3647 C CA . VAL A 1 479 ? -0.574 -4.306 25.753 1.00 89.19 479 VAL A CA 1
ATOM 3648 C C . VAL A 1 479 ? -1.092 -4.527 24.347 1.00 89.19 479 VAL A C 1
ATOM 3650 O O . VAL A 1 479 ? -2.191 -5.053 24.174 1.00 89.19 479 VAL A O 1
ATOM 3653 N N . VAL A 1 480 ? -0.288 -4.154 23.360 1.00 87.50 480 VAL A N 1
ATOM 3654 C CA . VAL A 1 480 ? -0.562 -4.362 21.941 1.00 87.50 480 VAL A CA 1
ATOM 3655 C C . VAL A 1 480 ? 0.494 -5.285 21.369 1.00 87.50 480 VAL A C 1
ATOM 3657 O O . VAL A 1 480 ? 1.680 -5.046 21.562 1.00 87.50 480 VAL A O 1
ATOM 3660 N N . ALA A 1 481 ? 0.075 -6.329 20.667 1.00 89.12 481 ALA A N 1
ATOM 3661 C CA . ALA A 1 481 ? 0.961 -7.150 19.855 1.00 89.12 481 ALA A CA 1
ATOM 3662 C C . ALA A 1 481 ? 0.643 -6.926 18.379 1.00 89.12 481 ALA A C 1
ATOM 3664 O O . ALA A 1 481 ? -0.521 -7.017 17.983 1.00 89.12 481 ALA A O 1
ATOM 3665 N N . SER A 1 482 ? 1.678 -6.681 17.581 1.00 85.75 482 SER A N 1
ATOM 3666 C CA . SER A 1 482 ? 1.559 -6.331 16.166 1.00 85.75 482 SER A CA 1
ATOM 3667 C C . SER A 1 482 ? 2.136 -7.444 15.296 1.00 85.75 482 SER A C 1
ATOM 3669 O O . SER A 1 482 ? 3.286 -7.866 15.466 1.00 85.75 482 SER A O 1
ATOM 3671 N N . ARG A 1 483 ? 1.338 -7.934 14.345 1.00 86.62 483 ARG A N 1
ATOM 3672 C CA . ARG A 1 483 ? 1.729 -8.955 13.360 1.00 86.62 483 ARG A CA 1
ATOM 3673 C C . ARG A 1 483 ? 1.784 -8.319 11.972 1.00 86.62 483 ARG A C 1
ATOM 3675 O O . ARG A 1 483 ? 0.865 -7.578 11.631 1.00 86.62 483 ARG A O 1
ATOM 3682 N N . PRO A 1 484 ? 2.816 -8.580 11.157 1.00 81.12 484 PRO A N 1
ATOM 3683 C CA . PRO A 1 484 ? 2.860 -8.067 9.800 1.00 81.12 484 PRO A CA 1
ATOM 3684 C C . PRO A 1 484 ? 1.750 -8.728 8.985 1.00 81.12 484 PRO A C 1
ATOM 3686 O O . PRO A 1 484 ? 1.567 -9.946 9.033 1.00 81.12 484 PRO A O 1
ATOM 3689 N N . VAL A 1 485 ? 1.040 -7.932 8.190 1.00 72.88 485 VAL A N 1
ATOM 3690 C CA . VAL A 1 485 ? 0.066 -8.452 7.216 1.00 72.88 485 VAL A CA 1
ATOM 3691 C C . VAL A 1 485 ? 0.748 -9.384 6.197 1.00 72.88 485 VAL A C 1
ATOM 3693 O O . VAL A 1 485 ? 0.137 -10.322 5.694 1.00 72.88 485 VAL A O 1
ATOM 3696 N N . ALA A 1 486 ? 2.033 -9.141 5.922 1.00 60.44 486 ALA A N 1
ATOM 3697 C CA . ALA A 1 486 ? 2.800 -9.735 4.831 1.00 60.44 486 ALA A CA 1
ATOM 3698 C C . ALA A 1 486 ? 3.582 -11.017 5.178 1.00 60.44 486 ALA A C 1
ATOM 3700 O O . ALA A 1 486 ? 4.484 -11.381 4.425 1.00 60.44 486 ALA A O 1
ATOM 3701 N N . ALA A 1 487 ? 3.268 -11.743 6.258 1.00 44.66 487 ALA A N 1
ATOM 3702 C CA . ALA A 1 487 ? 3.844 -13.077 6.476 1.00 44.66 487 ALA A CA 1
ATOM 3703 C C . ALA A 1 487 ? 3.338 -14.068 5.398 1.00 44.66 487 ALA A C 1
ATOM 3705 O O . ALA A 1 487 ? 2.413 -14.839 5.631 1.00 44.66 487 ALA A O 1
ATOM 3706 N N . GLY A 1 488 ? 3.913 -13.990 4.191 1.00 36.12 488 GLY A N 1
ATOM 3707 C CA . GLY A 1 488 ? 3.496 -14.719 2.987 1.00 36.12 488 GLY A CA 1
ATOM 3708 C C . GLY A 1 488 ? 3.390 -13.888 1.695 1.00 36.12 488 GLY A C 1
ATOM 3709 O O . GLY A 1 488 ? 3.200 -14.480 0.638 1.00 36.12 488 GLY A O 1
ATO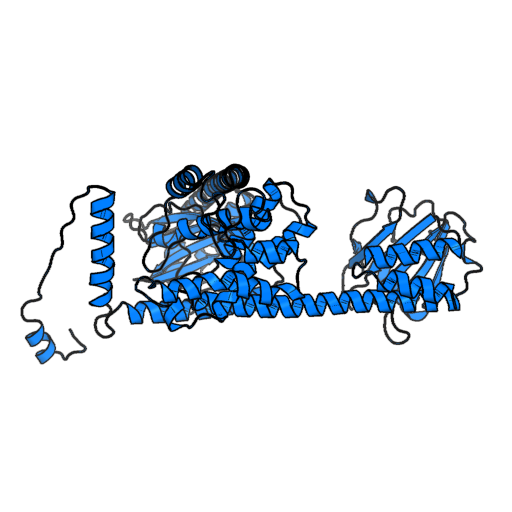M 3710 N N . LEU A 1 489 ? 3.541 -12.556 1.737 1.00 37.38 489 LEU A N 1
ATOM 3711 C CA . LEU A 1 489 ? 3.498 -11.678 0.555 1.00 37.38 489 LEU A CA 1
ATOM 3712 C C . LEU A 1 489 ? 4.891 -11.087 0.318 1.00 37.38 489 LEU A C 1
ATOM 3714 O O . LEU A 1 489 ? 5.237 -10.039 0.859 1.00 37.38 489 LEU A O 1
ATOM 3718 N N . GLY A 1 490 ? 5.722 -11.819 -0.428 1.00 30.73 490 GLY A N 1
ATOM 3719 C CA . GLY A 1 490 ? 7.085 -11.404 -0.757 1.00 30.73 490 GLY A CA 1
ATOM 3720 C C . GLY A 1 490 ? 7.154 -10.001 -1.376 1.00 30.73 490 GLY A C 1
ATOM 3721 O O . GLY A 1 490 ? 6.285 -9.610 -2.148 1.00 30.73 490 GLY A O 1
ATOM 3722 N N . GLU A 1 491 ? 8.214 -9.266 -1.027 1.00 32.16 491 GLU A N 1
ATOM 3723 C CA . GLU A 1 491 ? 8.647 -7.997 -1.644 1.00 32.16 491 GLU A CA 1
ATOM 3724 C C . GLU A 1 491 ? 7.688 -6.788 -1.570 1.00 32.16 491 GLU A C 1
ATOM 3726 O O . GLU A 1 491 ? 7.824 -5.852 -2.356 1.00 32.16 491 GLU A O 1
ATOM 3731 N N . VAL A 1 492 ? 6.778 -6.733 -0.590 1.00 34.59 492 VAL A N 1
ATOM 3732 C CA . VAL A 1 492 ? 6.166 -5.453 -0.142 1.00 34.59 492 VAL A CA 1
ATOM 3733 C C . VAL A 1 492 ? 6.885 -4.906 1.109 1.00 34.59 492 VAL A C 1
ATOM 3735 O O . VAL A 1 492 ? 6.470 -3.936 1.739 1.00 34.59 492 VAL A O 1
ATOM 3738 N N . GLU A 1 493 ? 8.012 -5.521 1.481 1.00 33.91 493 GLU A N 1
ATOM 3739 C CA . GLU A 1 493 ? 8.916 -5.009 2.509 1.00 33.91 493 GLU A CA 1
ATOM 3740 C C . GLU A 1 493 ? 9.596 -3.724 2.011 1.00 33.91 493 GLU A C 1
ATOM 3742 O O . GLU A 1 493 ? 10.340 -3.739 1.033 1.00 33.91 493 GLU A O 1
ATOM 3747 N N . ALA A 1 494 ? 9.368 -2.636 2.749 1.00 36.59 494 ALA A N 1
ATOM 3748 C CA . ALA A 1 494 ? 9.897 -1.283 2.568 1.00 36.59 494 ALA A CA 1
ATOM 3749 C C . ALA A 1 494 ? 9.079 -0.355 1.650 1.00 36.59 494 ALA A C 1
ATOM 3751 O O . ALA A 1 494 ? 9.457 -0.035 0.522 1.00 36.59 494 ALA A O 1
ATOM 3752 N N . LEU A 1 495 ? 8.052 0.264 2.246 1.00 38.56 495 LEU A N 1
ATOM 3753 C CA . LEU A 1 495 ? 7.818 1.692 2.011 1.00 38.56 495 LEU A CA 1
ATOM 3754 C C . LEU A 1 495 ? 9.178 2.412 2.175 1.00 38.56 495 LEU A C 1
ATOM 3756 O O . LEU A 1 495 ? 9.790 2.276 3.236 1.00 38.56 495 LEU A O 1
ATOM 3760 N N . PRO A 1 496 ? 9.711 3.122 1.158 1.00 36.31 496 PRO A N 1
ATOM 3761 C CA . PRO A 1 496 ? 11.066 3.666 1.207 1.00 36.31 496 PRO A CA 1
ATOM 3762 C C . PRO A 1 496 ? 11.297 4.554 2.441 1.00 36.31 496 PRO A C 1
ATOM 3764 O O . PRO A 1 496 ? 10.723 5.639 2.593 1.00 36.31 496 PRO A O 1
ATOM 3767 N N . SER A 1 497 ? 12.176 4.052 3.305 1.00 35.97 497 SER A N 1
ATOM 3768 C CA . SER A 1 497 ? 12.396 4.373 4.719 1.00 35.97 497 SER A CA 1
ATOM 3769 C C . SER A 1 497 ? 13.099 5.708 4.998 1.00 35.97 497 SER A C 1
ATOM 3771 O O . SER A 1 497 ? 13.920 5.803 5.893 1.00 35.97 497 SER A O 1
ATOM 3773 N N . THR A 1 498 ? 12.860 6.759 4.221 1.00 30.52 498 THR A N 1
ATOM 3774 C CA . THR A 1 498 ? 13.418 8.097 4.540 1.00 30.52 498 THR A CA 1
ATOM 3775 C C . THR A 1 498 ? 12.387 9.186 4.335 1.00 30.52 498 THR A C 1
ATOM 3777 O O . THR A 1 498 ? 12.159 10.033 5.198 1.00 30.52 498 THR A O 1
ATOM 3780 N N . VAL A 1 499 ? 11.683 9.096 3.214 1.00 34.47 499 VAL A N 1
ATOM 3781 C CA . VAL A 1 499 ? 10.466 9.851 2.930 1.00 34.47 499 VAL A CA 1
ATOM 3782 C C . VAL A 1 499 ? 9.397 9.406 3.933 1.00 34.47 499 VAL A C 1
ATOM 3784 O O . VAL A 1 499 ? 8.953 10.229 4.723 1.00 34.47 499 VAL A O 1
ATOM 3787 N N . ALA A 1 500 ? 9.088 8.107 4.023 1.00 36.72 500 ALA A N 1
ATOM 3788 C CA . ALA A 1 500 ? 8.089 7.576 4.959 1.00 36.72 500 ALA A CA 1
ATOM 3789 C C . ALA A 1 500 ? 8.372 7.904 6.439 1.00 36.72 500 ALA A C 1
ATOM 3791 O O . ALA A 1 500 ? 7.435 8.189 7.171 1.00 36.72 500 ALA A O 1
ATOM 3792 N N . GLU A 1 501 ? 9.636 7.940 6.874 1.00 37.34 501 GLU A N 1
ATOM 3793 C CA . GLU A 1 501 ? 10.015 8.317 8.249 1.00 37.34 501 GLU A CA 1
ATOM 3794 C C . GLU A 1 501 ? 9.802 9.811 8.521 1.00 37.34 501 GLU A C 1
ATOM 3796 O O . GLU A 1 501 ? 9.200 10.190 9.527 1.00 37.34 501 GLU A O 1
ATOM 3801 N N . THR A 1 502 ? 10.232 10.669 7.589 1.00 35.34 502 THR A N 1
ATOM 3802 C CA . THR A 1 502 ? 9.986 12.118 7.668 1.00 35.34 502 THR A CA 1
ATOM 3803 C C . THR A 1 502 ? 8.482 12.404 7.624 1.00 35.34 502 THR A C 1
ATOM 3805 O O . THR A 1 502 ? 7.991 13.270 8.343 1.00 35.34 502 THR A O 1
ATOM 3808 N N . PHE A 1 503 ? 7.726 11.631 6.839 1.00 46.25 503 PHE A N 1
ATOM 3809 C CA . PHE A 1 503 ? 6.273 11.738 6.737 1.00 46.25 503 PHE A CA 1
ATOM 3810 C C . PHE A 1 503 ? 5.533 11.170 7.936 1.00 46.25 503 PHE A C 1
ATOM 3812 O O . PHE A 1 503 ? 4.552 11.777 8.338 1.00 46.25 503 PHE A O 1
ATOM 3819 N N . ALA A 1 504 ? 5.993 10.079 8.543 1.00 41.88 504 ALA A N 1
ATOM 3820 C CA . ALA A 1 504 ? 5.446 9.573 9.794 1.00 41.88 504 ALA A CA 1
ATOM 3821 C C . ALA A 1 504 ? 5.636 10.607 10.909 1.00 41.88 504 ALA A C 1
ATOM 3823 O O . ALA A 1 504 ? 4.696 10.879 11.644 1.00 41.88 504 ALA A O 1
ATOM 3824 N N . ALA A 1 505 ? 6.799 11.266 10.970 1.00 40.72 505 ALA A N 1
ATOM 3825 C CA . ALA A 1 505 ? 7.043 12.369 11.897 1.00 40.72 505 ALA A CA 1
ATOM 3826 C C . ALA A 1 505 ? 6.158 13.599 11.608 1.00 40.72 505 ALA A C 1
ATOM 3828 O O . ALA A 1 505 ? 5.631 14.206 12.536 1.00 40.72 505 ALA A O 1
ATOM 3829 N N . MET A 1 506 ? 5.944 13.954 10.335 1.00 40.12 506 MET A N 1
ATOM 3830 C CA . MET A 1 506 ? 5.047 15.055 9.952 1.00 40.12 506 MET A CA 1
ATOM 3831 C C . MET A 1 506 ? 3.568 14.731 10.183 1.00 40.12 506 MET A C 1
ATOM 3833 O O . MET A 1 506 ? 2.829 15.602 10.622 1.00 40.12 506 MET A O 1
ATOM 3837 N N . LEU A 1 507 ? 3.129 13.502 9.901 1.00 43.22 507 LEU A N 1
ATOM 3838 C CA . LEU A 1 507 ? 1.782 13.008 10.195 1.00 43.22 507 LEU A CA 1
ATOM 3839 C C . LEU A 1 507 ? 1.553 12.969 11.698 1.00 43.22 507 LEU A C 1
ATOM 3841 O O . LEU A 1 507 ? 0.498 13.388 12.146 1.00 43.22 507 LEU A O 1
ATOM 3845 N N . HIS A 1 508 ? 2.545 12.534 12.470 1.00 44.19 508 HIS A N 1
ATOM 3846 C CA . HIS A 1 508 ? 2.513 12.573 13.926 1.00 44.19 508 HIS A CA 1
ATOM 3847 C C . HIS A 1 508 ? 2.363 14.012 14.444 1.00 44.19 508 HIS A C 1
ATOM 3849 O O . HIS A 1 508 ? 1.469 14.290 15.234 1.00 44.19 508 HIS A O 1
ATOM 3855 N N . ASP A 1 509 ? 3.155 14.959 13.935 1.00 40.28 509 ASP A N 1
ATOM 3856 C CA . ASP A 1 509 ? 3.064 16.378 14.312 1.00 40.28 509 ASP A CA 1
ATOM 3857 C C . ASP A 1 509 ? 1.745 17.030 13.841 1.00 40.28 509 ASP A C 1
ATOM 3859 O O . ASP A 1 509 ? 1.156 17.851 14.542 1.00 40.28 509 ASP A O 1
ATOM 3863 N N . ALA A 1 510 ? 1.230 16.638 12.673 1.00 40.31 510 ALA A N 1
ATOM 3864 C CA . ALA A 1 510 ? -0.054 17.107 12.160 1.00 40.31 510 ALA A CA 1
ATOM 3865 C C . ALA A 1 510 ? -1.246 16.501 12.921 1.00 40.31 510 ALA A C 1
ATOM 3867 O O . ALA A 1 510 ? -2.208 17.219 13.174 1.00 40.31 510 ALA A O 1
ATOM 3868 N N . ALA A 1 511 ? -1.162 15.236 13.343 1.00 41.88 511 ALA A N 1
ATOM 3869 C CA . ALA A 1 511 ? -2.134 14.576 14.215 1.00 41.88 511 ALA A CA 1
ATOM 3870 C C . ALA A 1 511 ? -2.261 15.296 15.544 1.00 41.88 511 ALA A C 1
ATOM 3872 O O . ALA A 1 511 ? -3.357 15.689 15.920 1.00 41.88 511 ALA A O 1
ATOM 3873 N N . LEU A 1 512 ? -1.125 15.550 16.194 1.00 42.72 512 LEU A N 1
ATOM 3874 C CA . LEU A 1 512 ? -1.070 16.263 17.466 1.00 42.72 512 LEU A CA 1
ATOM 3875 C C . LEU A 1 512 ? -1.645 17.681 17.347 1.00 42.72 512 LEU A C 1
ATOM 3877 O O . LEU A 1 512 ? -2.296 18.173 18.266 1.00 42.72 512 LEU A O 1
ATOM 3881 N N . ARG A 1 513 ? -1.436 18.353 16.207 1.00 43.00 513 ARG A N 1
ATOM 3882 C CA . ARG A 1 513 ? -2.020 19.679 15.944 1.00 43.00 513 ARG A CA 1
ATOM 3883 C C . ARG A 1 513 ? -3.514 19.623 15.654 1.00 43.00 513 ARG A C 1
ATOM 3885 O O . ARG A 1 513 ? -4.232 20.495 16.134 1.00 43.00 513 ARG A O 1
ATOM 3892 N N . SER A 1 514 ? -3.959 18.640 14.874 1.00 43.75 514 SER A N 1
ATOM 3893 C CA . SER A 1 514 ? -5.374 18.451 14.547 1.00 43.75 514 SER A CA 1
ATOM 3894 C C . SER A 1 514 ? -6.169 18.114 15.804 1.00 43.75 514 SER A C 1
ATOM 3896 O O . SER A 1 514 ? -7.163 18.763 16.093 1.00 43.75 514 SER A O 1
ATOM 3898 N N . GLU A 1 515 ? -5.654 17.211 16.636 1.00 44.84 515 GLU A N 1
ATOM 3899 C CA . GLU A 1 515 ? -6.285 16.808 17.892 1.00 44.84 515 GLU A CA 1
ATOM 3900 C C . GLU A 1 515 ? -6.361 17.960 18.906 1.00 44.84 515 GLU A C 1
ATOM 3902 O O . GLU A 1 515 ? -7.381 18.170 19.565 1.00 44.84 515 GLU A O 1
ATOM 3907 N N . ARG A 1 516 ? -5.302 18.773 18.998 1.00 45.34 516 ARG A N 1
ATOM 3908 C CA . ARG A 1 516 ? -5.307 19.971 19.844 1.00 45.34 516 ARG A CA 1
ATOM 3909 C C . ARG A 1 516 ? -6.337 20.991 19.365 1.00 45.34 516 ARG A C 1
ATOM 3911 O O . ARG A 1 516 ? -7.064 21.547 20.183 1.00 45.34 516 ARG A O 1
ATOM 3918 N N . ALA A 1 517 ? -6.449 21.180 18.050 1.00 46.78 517 ALA A N 1
ATOM 3919 C CA . ALA A 1 517 ? -7.486 22.016 17.457 1.00 46.78 517 ALA A CA 1
ATOM 3920 C C . ALA A 1 517 ? -8.898 21.428 17.660 1.00 46.78 517 ALA A C 1
ATOM 3922 O O . ALA A 1 517 ? -9.845 22.186 17.853 1.00 46.78 517 ALA A O 1
ATOM 3923 N N . GLU A 1 518 ? -9.053 20.101 17.661 1.00 49.75 518 GLU A N 1
ATOM 3924 C CA . GLU A 1 518 ? -10.320 19.404 17.908 1.00 49.75 518 GLU A CA 1
ATOM 3925 C C . GLU A 1 518 ? -10.792 19.565 19.352 1.00 49.75 518 GLU A C 1
ATOM 3927 O O . GLU A 1 518 ? -11.928 19.988 19.573 1.00 49.75 518 GLU A O 1
ATOM 3932 N N . LEU A 1 519 ? -9.923 19.296 20.332 1.00 45.81 519 LEU A N 1
ATOM 3933 C CA . LEU A 1 519 ? -10.211 19.531 21.747 1.00 45.81 519 LEU A CA 1
ATOM 3934 C C . LEU A 1 519 ? -10.558 21.001 21.981 1.00 45.81 519 LEU A C 1
ATOM 3936 O O . LEU A 1 519 ? -11.565 21.284 22.620 1.00 45.81 519 LEU A O 1
ATOM 3940 N N . GLU A 1 520 ? -9.809 21.940 21.408 1.00 49.97 520 GLU A N 1
ATOM 3941 C CA . GLU A 1 520 ? -10.097 23.376 21.526 1.00 49.97 520 GLU A CA 1
ATOM 3942 C C . GLU A 1 520 ? -11.411 23.783 20.827 1.00 49.97 520 GLU A C 1
ATOM 3944 O O . GLU A 1 520 ? -12.077 24.721 21.264 1.00 49.97 520 GLU A O 1
ATOM 3949 N N . ALA A 1 521 ? -11.829 23.075 19.772 1.00 49.50 521 ALA A N 1
ATOM 3950 C CA . ALA A 1 521 ? -13.076 23.351 19.057 1.00 49.50 521 ALA A CA 1
ATOM 3951 C C . ALA A 1 521 ? -14.328 22.779 19.745 1.00 49.50 521 ALA A C 1
ATOM 3953 O O . ALA A 1 521 ? -15.415 23.350 19.601 1.00 49.50 521 ALA A O 1
ATOM 3954 N N . ILE A 1 522 ? -14.204 21.658 20.467 1.00 50.22 522 ILE A N 1
ATOM 3955 C CA . ILE A 1 522 ? -15.329 20.971 21.133 1.00 50.22 522 ILE A CA 1
ATOM 3956 C C . ILE A 1 522 ? -15.363 21.176 22.647 1.00 50.22 522 ILE A C 1
ATOM 3958 O O . ILE A 1 522 ? -16.366 20.831 23.273 1.00 50.22 522 ILE A O 1
ATOM 3962 N N . THR A 1 523 ? -14.313 21.733 23.246 1.00 55.25 523 THR A N 1
ATOM 3963 C CA . THR A 1 523 ? -14.280 22.074 24.670 1.00 55.25 523 THR A CA 1
ATOM 3964 C C . THR A 1 523 ? -14.345 23.578 24.887 1.00 55.25 523 THR A C 1
ATOM 3966 O O . THR A 1 523 ? -14.082 24.379 23.993 1.00 55.25 523 THR A O 1
ATOM 3969 N N . ASP A 1 524 ? -14.810 23.968 26.064 1.00 71.50 524 ASP A N 1
ATOM 3970 C CA . ASP A 1 524 ? -14.770 25.339 26.538 1.00 71.50 524 ASP A CA 1
ATOM 3971 C C . ASP A 1 524 ? -13.377 25.638 27.110 1.00 71.50 524 ASP A C 1
ATOM 3973 O O . ASP A 1 524 ? -12.871 24.904 27.961 1.00 71.50 524 ASP A O 1
ATOM 3977 N N . GLY A 1 525 ? -12.753 26.716 26.630 1.00 52.38 525 GLY A N 1
ATOM 3978 C CA . GLY A 1 525 ? -11.349 27.022 26.923 1.00 52.38 525 GLY A CA 1
ATOM 3979 C C . GLY A 1 525 ? -11.057 27.389 28.381 1.00 52.38 525 GLY A C 1
ATOM 3980 O O . GLY A 1 525 ? -9.892 27.424 28.763 1.00 52.38 525 GLY A O 1
ATOM 3981 N N . LEU A 1 526 ? -12.087 27.657 29.189 1.00 60.47 526 LEU A N 1
ATOM 3982 C CA . LEU A 1 526 ? -11.947 27.999 30.603 1.00 60.47 526 LEU A CA 1
ATOM 3983 C C . LEU A 1 526 ? -12.130 26.767 31.499 1.00 60.47 526 LEU A C 1
ATOM 3985 O O . LEU A 1 526 ? -11.368 26.561 32.438 1.00 60.47 526 LEU A O 1
ATOM 3989 N N . THR A 1 527 ? -13.116 25.926 31.187 1.00 66.50 527 THR A N 1
ATOM 3990 C CA . THR A 1 527 ? -13.517 24.791 32.037 1.00 66.50 527 THR A CA 1
ATOM 3991 C C . THR A 1 527 ? -12.944 23.443 31.590 1.00 66.50 527 THR A C 1
ATOM 3993 O O . THR A 1 527 ? -12.931 22.484 32.365 1.00 66.50 527 THR A O 1
ATOM 3996 N N . GLY A 1 528 ? -12.497 23.320 30.334 1.00 60.66 528 GLY A N 1
ATOM 3997 C CA . GLY A 1 528 ? -12.055 22.051 29.742 1.00 60.66 528 GLY A CA 1
ATOM 3998 C C . GLY A 1 528 ? -13.172 21.003 29.599 1.00 60.66 528 GLY A C 1
ATOM 3999 O O . GLY A 1 528 ? -12.892 19.819 29.374 1.00 60.66 528 GLY A O 1
ATOM 4000 N N . LEU A 1 529 ? -14.433 21.417 29.771 1.00 72.62 529 LEU A N 1
ATOM 4001 C CA . LEU A 1 529 ? -15.633 20.612 29.539 1.00 72.62 529 LEU A CA 1
ATOM 4002 C C . LEU A 1 529 ? -16.101 20.756 28.094 1.00 72.62 529 LEU A C 1
ATOM 4004 O O . LEU A 1 529 ? -15.751 21.717 27.417 1.00 72.62 529 LEU A O 1
ATOM 4008 N N . TYR A 1 530 ? -16.922 19.818 27.620 1.00 69.25 530 TYR A N 1
ATOM 4009 C CA . TYR A 1 530 ? -17.511 19.928 26.289 1.00 69.25 530 TYR A CA 1
ATOM 4010 C C . TYR A 1 530 ? -18.406 21.162 26.177 1.00 69.25 530 TYR A C 1
ATOM 4012 O O . TYR A 1 530 ? -19.209 21.452 27.065 1.00 69.25 530 TYR A O 1
ATOM 4020 N N . ASN A 1 531 ? -18.275 21.880 25.069 1.00 71.19 531 ASN A N 1
ATOM 4021 C CA . ASN A 1 531 ? -18.991 23.123 24.855 1.00 71.19 531 ASN A CA 1
ATOM 4022 C C . ASN A 1 531 ? -20.436 22.887 24.381 1.00 71.19 531 ASN A C 1
ATOM 4024 O O . ASN A 1 531 ? -20.855 21.786 24.015 1.00 71.19 531 ASN A O 1
ATOM 4028 N N . HIS A 1 532 ? -21.216 23.969 24.370 1.00 74.25 532 HIS A N 1
ATOM 4029 C CA . HIS A 1 532 ? -22.627 23.948 23.983 1.00 74.25 532 HIS A CA 1
ATOM 4030 C C . HIS A 1 532 ? -22.862 23.337 22.592 1.00 74.25 532 HIS A C 1
ATOM 4032 O O . HIS A 1 532 ? -23.870 22.675 22.364 1.00 74.25 532 HIS A O 1
ATOM 4038 N N . ARG A 1 533 ? -21.935 23.546 21.655 1.00 64.75 533 ARG A N 1
ATOM 4039 C CA . ARG A 1 533 ? -22.039 23.020 20.293 1.00 64.75 533 ARG A CA 1
ATOM 4040 C C . ARG A 1 533 ? -21.969 21.490 20.280 1.00 64.75 533 ARG A C 1
ATOM 4042 O O . ARG A 1 533 ? -22.851 20.866 19.693 1.00 64.75 533 ARG A O 1
ATOM 4049 N N . TYR A 1 534 ? -20.982 20.911 20.965 1.00 66.38 534 TYR A N 1
ATOM 4050 C CA . TYR A 1 534 ? -20.819 19.459 21.070 1.00 66.38 534 TYR A CA 1
ATOM 4051 C C . TYR A 1 534 ? -22.059 18.780 21.670 1.00 66.38 534 TYR A C 1
ATOM 4053 O O . TYR A 1 534 ? -22.477 17.723 21.204 1.00 66.38 534 TYR A O 1
ATOM 4061 N N . PHE A 1 535 ? -22.698 19.409 22.664 1.00 80.19 535 PHE A N 1
ATOM 4062 C CA . PHE A 1 535 ? -23.939 18.891 23.248 1.00 80.19 535 PHE A CA 1
ATOM 4063 C C . PHE A 1 535 ? -25.051 18.693 22.203 1.00 80.19 535 PHE A C 1
ATOM 4065 O O . PHE A 1 535 ? -25.686 17.640 22.186 1.00 80.19 535 PHE A O 1
ATOM 4072 N N . HIS A 1 536 ? -25.281 19.674 21.323 1.00 77.00 536 HIS A N 1
ATOM 4073 C CA . HIS A 1 536 ? -26.342 19.585 20.309 1.00 77.00 536 HIS A CA 1
ATOM 4074 C C . HIS A 1 536 ? -26.046 18.540 19.234 1.00 77.00 536 HIS A C 1
ATOM 4076 O O . HIS A 1 536 ? -26.957 17.820 18.828 1.00 77.00 536 HIS A O 1
ATOM 4082 N N . GLU A 1 537 ? -24.789 18.434 18.801 1.00 63.88 537 GLU A N 1
ATOM 4083 C CA . GLU A 1 537 ? -24.351 17.415 17.838 1.00 63.88 537 GLU A CA 1
ATOM 4084 C C . GLU A 1 537 ? -24.549 16.007 18.430 1.00 63.88 537 GLU A C 1
ATOM 4086 O O . GLU A 1 537 ? -25.247 15.174 17.846 1.00 63.88 537 GLU A O 1
ATOM 4091 N N . ARG A 1 538 ? -24.079 15.780 19.663 1.00 75.19 538 ARG A N 1
ATOM 4092 C CA . ARG A 1 538 ? -24.218 14.490 20.350 1.00 75.19 538 ARG A CA 1
ATOM 4093 C C . ARG A 1 538 ? -25.673 14.111 20.640 1.00 75.19 538 ARG A C 1
ATOM 4095 O O . ARG A 1 538 ? -26.036 12.937 20.581 1.00 75.19 538 ARG A O 1
ATOM 4102 N N . LEU A 1 539 ? -26.515 15.091 20.964 1.00 81.12 539 LEU A N 1
ATOM 4103 C CA . LEU A 1 539 ? -27.940 14.865 21.195 1.00 81.12 539 LEU A CA 1
ATOM 4104 C C . LEU A 1 539 ? -28.658 14.428 19.910 1.00 81.12 539 LEU A C 1
ATOM 4106 O O . LEU A 1 539 ? -29.499 13.533 19.969 1.00 81.12 539 LEU A O 1
ATOM 4110 N N . ALA A 1 540 ? -28.325 15.023 18.762 1.00 74.00 540 ALA A N 1
ATOM 4111 C CA . ALA A 1 540 ? -28.909 14.643 17.477 1.00 74.00 540 ALA A CA 1
ATOM 4112 C C . ALA A 1 540 ? -28.583 13.183 17.108 1.00 74.00 540 ALA A C 1
ATOM 4114 O O . ALA A 1 540 ? -29.479 12.440 16.709 1.00 74.00 540 ALA A O 1
ATOM 4115 N N . GLU A 1 541 ? -27.339 12.753 17.326 1.00 66.94 541 GLU A N 1
ATOM 4116 C CA . GLU A 1 541 ? -26.908 11.365 17.105 1.00 66.94 541 GLU A CA 1
ATOM 4117 C C . GLU A 1 541 ? -27.649 10.369 18.000 1.00 66.94 541 GLU A C 1
ATOM 4119 O O . GLU A 1 541 ? -28.112 9.329 17.535 1.00 66.94 541 GLU A O 1
ATOM 4124 N N . GLU A 1 542 ? -27.776 10.661 19.297 1.00 74.75 542 GLU A N 1
ATOM 4125 C CA . GLU A 1 542 ? -28.466 9.754 20.218 1.00 74.75 542 GLU A CA 1
ATOM 4126 C C . GLU A 1 542 ? -29.971 9.679 19.929 1.00 74.75 542 GLU A C 1
ATOM 4128 O O . GLU A 1 542 ? -30.580 8.627 20.131 1.00 74.75 542 GLU A O 1
ATOM 4133 N N . ILE A 1 543 ? -30.570 10.745 19.385 1.00 82.62 543 ILE A N 1
ATOM 4134 C CA . ILE A 1 543 ? -31.944 10.712 18.865 1.00 82.62 543 ILE A CA 1
ATOM 4135 C C . ILE A 1 543 ? -32.036 9.768 17.659 1.00 82.62 543 ILE A C 1
ATOM 4137 O O . ILE A 1 543 ? -32.914 8.906 17.633 1.00 82.62 543 ILE A O 1
ATOM 4141 N N . GLU A 1 544 ? -31.137 9.888 16.682 1.00 74.62 544 GLU A N 1
ATOM 4142 C CA . GLU A 1 544 ? -31.124 9.029 15.488 1.00 74.62 544 GLU A CA 1
ATOM 4143 C C . GLU A 1 544 ? -30.873 7.555 15.854 1.00 74.62 544 GLU A C 1
ATOM 4145 O O . GLU A 1 544 ? -31.557 6.642 15.378 1.00 74.62 544 GLU A O 1
ATOM 4150 N N . ARG A 1 545 ? -29.958 7.308 16.793 1.00 66.25 545 ARG A N 1
ATOM 4151 C CA . ARG A 1 545 ? -29.679 5.976 17.334 1.00 66.25 545 ARG A CA 1
ATOM 4152 C C . ARG A 1 545 ? -30.877 5.399 18.081 1.00 66.25 545 ARG A C 1
ATOM 4154 O O . ARG A 1 545 ? -31.204 4.228 17.886 1.00 66.25 545 ARG A O 1
ATOM 4161 N N . SER A 1 546 ? -31.548 6.194 18.913 1.00 81.12 546 SER A N 1
ATOM 4162 C CA . SER A 1 546 ? -32.776 5.798 19.616 1.00 81.12 546 SER A CA 1
ATOM 4163 C C . SER A 1 546 ? -33.883 5.416 18.628 1.00 81.12 546 SER A C 1
ATOM 4165 O O . SER A 1 546 ? -34.524 4.380 18.797 1.00 81.12 546 SER A O 1
ATOM 4167 N N . GLN A 1 547 ? -34.041 6.179 17.543 1.00 76.94 547 GLN A N 1
ATOM 4168 C CA . GLN A 1 547 ? -34.995 5.875 16.471 1.00 76.94 547 GLN A CA 1
ATOM 4169 C C . GLN A 1 547 ? -34.649 4.580 15.730 1.00 76.94 547 GLN A C 1
ATOM 4171 O O . GLN A 1 547 ? -35.539 3.781 15.446 1.00 76.94 547 GLN A O 1
ATOM 4176 N N . THR A 1 548 ? -33.364 4.352 15.455 1.00 67.94 548 THR A N 1
ATOM 4177 C CA . THR A 1 548 ? -32.889 3.174 14.712 1.00 67.94 548 THR A CA 1
ATOM 4178 C C . THR A 1 548 ? -32.969 1.893 15.546 1.00 67.94 548 THR A C 1
ATOM 4180 O O . THR A 1 548 ? -33.315 0.832 15.036 1.00 67.94 548 THR A O 1
ATOM 4183 N N . THR A 1 549 ? -32.670 1.981 16.843 1.00 71.06 549 THR A N 1
ATOM 4184 C CA . THR A 1 549 ? -32.596 0.822 17.753 1.00 71.06 549 THR A CA 1
ATOM 4185 C C . THR A 1 549 ? -33.891 0.558 18.524 1.00 71.06 549 THR A C 1
ATOM 4187 O O . THR A 1 549 ? -34.024 -0.486 19.160 1.00 71.06 549 THR A O 1
ATOM 4190 N N . GLY A 1 550 ? -34.839 1.501 18.512 1.00 79.31 550 GLY A N 1
ATOM 4191 C CA . GLY A 1 550 ? -36.053 1.455 19.331 1.00 79.31 550 GLY A CA 1
ATOM 4192 C C . GLY A 1 550 ? -35.803 1.618 20.837 1.00 79.31 550 GLY A C 1
ATOM 4193 O O . GLY A 1 550 ? -36.714 1.392 21.635 1.00 79.31 550 GLY A O 1
ATOM 4194 N N . ALA A 1 551 ? -34.584 1.983 21.249 1.00 83.94 551 ALA A N 1
ATOM 4195 C CA . ALA A 1 551 ? -34.220 2.151 22.652 1.00 83.94 551 ALA A CA 1
ATOM 4196 C C . ALA A 1 551 ? -34.695 3.513 23.203 1.00 83.94 551 ALA A C 1
ATOM 4198 O O . ALA A 1 551 ? -34.599 4.517 22.495 1.00 83.94 551 ALA A O 1
ATOM 4199 N N . PRO A 1 552 ? -35.174 3.598 24.460 1.00 82.06 552 PRO A N 1
ATOM 4200 C CA . PRO A 1 552 ? -35.587 4.866 25.061 1.00 82.06 552 PRO A CA 1
ATOM 4201 C C . PRO A 1 552 ? -34.384 5.776 25.363 1.00 82.06 552 PRO A C 1
ATOM 4203 O O . PRO A 1 552 ? -33.387 5.327 25.926 1.00 82.06 552 PRO A O 1
ATOM 4206 N N . LEU A 1 553 ? -34.507 7.067 25.040 1.00 90.38 553 LEU A N 1
ATOM 4207 C CA . LEU A 1 553 ? -33.517 8.113 25.324 1.00 90.38 553 LEU A CA 1
ATOM 4208 C C . LEU A 1 553 ? -34.026 9.060 26.422 1.00 90.38 553 LEU A C 1
ATOM 4210 O O . LEU A 1 553 ? -35.178 9.492 26.385 1.00 90.38 553 LEU A O 1
ATOM 4214 N N . ALA A 1 554 ? -33.159 9.426 27.368 1.00 91.31 554 ALA A N 1
ATOM 4215 C CA . ALA A 1 554 ? -33.436 10.435 28.391 1.00 91.31 554 ALA A CA 1
ATOM 4216 C C . ALA A 1 554 ? -32.292 11.455 28.470 1.00 91.31 554 ALA A C 1
ATOM 4218 O O . ALA A 1 554 ? -31.122 11.085 28.395 1.00 91.31 554 ALA A O 1
ATOM 4219 N N . VAL A 1 555 ? -32.637 12.732 28.656 1.00 90.06 555 VAL A N 1
ATOM 4220 C CA . VAL A 1 555 ? -31.677 13.832 28.842 1.00 90.06 555 VAL A CA 1
ATOM 4221 C C . VAL A 1 555 ? -31.832 14.376 30.258 1.00 90.06 555 VAL A C 1
ATOM 4223 O O . VAL A 1 555 ? -32.935 14.742 30.664 1.00 90.06 555 VAL A O 1
ATOM 4226 N N . LEU A 1 556 ? -30.731 14.434 31.007 1.00 88.50 556 LEU A N 1
ATOM 4227 C CA . LEU A 1 556 ? -30.686 15.017 32.346 1.00 88.50 556 LEU A CA 1
ATOM 4228 C C . LEU A 1 556 ? -30.034 16.400 32.273 1.00 88.50 556 LEU A C 1
ATOM 4230 O O . LEU A 1 556 ? -28.878 16.513 31.872 1.00 88.50 556 LEU A O 1
ATOM 4234 N N . LEU A 1 557 ? -30.769 17.436 32.674 1.00 83.94 557 LEU A N 1
ATOM 4235 C CA . LEU A 1 557 ? -30.233 18.785 32.840 1.00 83.94 557 LEU A CA 1
ATOM 4236 C C . LEU A 1 557 ? -30.027 19.050 34.332 1.00 83.94 557 LEU A C 1
ATOM 4238 O O . LEU A 1 557 ? -30.970 18.952 35.118 1.00 83.94 557 LEU A O 1
ATOM 4242 N N . CYS A 1 558 ? -28.798 19.390 34.708 1.00 80.81 558 CYS A N 1
ATOM 4243 C CA . CYS A 1 558 ? -28.430 19.769 36.067 1.00 80.81 558 CYS A CA 1
ATOM 4244 C C . CYS A 1 558 ? -27.897 21.200 36.049 1.00 80.81 558 CYS A C 1
ATOM 4246 O O . CYS A 1 558 ? -26.972 21.491 35.295 1.00 80.81 558 CYS A O 1
ATOM 4248 N N . ASP A 1 559 ? -28.474 22.066 36.877 1.00 80.94 559 ASP A N 1
ATOM 4249 C CA . ASP A 1 559 ? -27.968 23.420 37.100 1.00 80.94 559 ASP A CA 1
ATOM 4250 C C . ASP A 1 559 ? -27.128 23.459 38.383 1.00 80.94 559 ASP A C 1
ATOM 4252 O O . ASP A 1 559 ? -27.411 22.732 39.342 1.00 80.94 559 ASP A O 1
ATOM 4256 N N . LEU A 1 560 ? -26.078 24.279 38.395 1.00 79.81 560 LEU A N 1
ATOM 4257 C CA . LEU A 1 560 ? -25.210 24.444 39.560 1.00 79.81 560 LEU A CA 1
ATOM 4258 C C . LEU A 1 560 ? -25.643 25.669 40.365 1.00 79.81 560 LEU A C 1
ATOM 4260 O O . LEU A 1 560 ? -25.357 26.816 40.015 1.00 79.81 560 LEU A O 1
ATOM 4264 N N . ASP A 1 561 ? -26.278 25.416 41.507 1.00 82.44 561 ASP A N 1
ATOM 4265 C CA . ASP A 1 561 ? -26.695 26.473 42.420 1.00 82.44 561 ASP A CA 1
ATOM 4266 C C . ASP A 1 561 ? -25.498 27.290 42.931 1.00 82.44 561 ASP A C 1
ATOM 4268 O O . ASP A 1 561 ? -24.479 26.759 43.373 1.00 82.44 561 ASP A O 1
ATOM 4272 N N . ARG A 1 562 ? -25.664 28.620 42.960 1.00 81.50 562 ARG A N 1
ATOM 4273 C CA . ARG A 1 562 ? -24.703 29.591 43.531 1.00 81.50 562 ARG A CA 1
ATOM 4274 C C . ARG A 1 562 ? -23.340 29.665 42.835 1.00 81.50 562 ARG A C 1
ATOM 4276 O O . ARG A 1 562 ? -22.440 30.320 43.362 1.00 81.50 562 ARG A O 1
ATOM 4283 N N . PHE A 1 563 ? -23.198 29.101 41.641 1.00 79.00 563 PHE A N 1
ATOM 4284 C CA . PHE A 1 563 ? -21.951 29.141 40.874 1.00 79.00 563 PHE A CA 1
ATOM 4285 C C . PHE A 1 563 ? -21.439 30.573 40.621 1.00 79.00 563 PHE A C 1
ATOM 4287 O O . PHE A 1 563 ? -20.270 30.884 40.824 1.00 79.00 563 PHE A O 1
ATOM 4294 N N . HIS A 1 564 ? -22.345 31.508 40.328 1.00 75.62 564 HIS A N 1
ATOM 4295 C CA . HIS A 1 564 ? -22.004 32.926 40.184 1.00 75.62 564 HIS A CA 1
ATOM 4296 C C . HIS A 1 564 ? -21.371 33.536 41.452 1.00 75.62 564 HIS A C 1
ATOM 4298 O O . HIS A 1 564 ? -20.449 34.341 41.359 1.00 75.62 564 HIS A O 1
ATOM 4304 N N . ALA A 1 565 ? -21.842 33.156 42.645 1.00 81.50 565 ALA A N 1
ATOM 4305 C CA . ALA A 1 565 ? -21.277 33.652 43.901 1.00 81.50 565 ALA A CA 1
ATOM 4306 C C . ALA A 1 565 ? -19.869 33.090 44.150 1.00 81.50 565 ALA A C 1
ATOM 4308 O O . ALA A 1 565 ? -19.017 33.795 44.684 1.00 81.50 565 ALA A O 1
ATOM 4309 N N . TYR A 1 566 ? -19.616 31.851 43.723 1.00 79.62 566 TYR A N 1
ATOM 4310 C CA . TYR A 1 566 ? -18.292 31.238 43.760 1.00 79.62 566 TYR A CA 1
ATOM 4311 C C . TYR A 1 566 ? -17.305 31.977 42.840 1.00 79.62 566 TYR A C 1
ATOM 4313 O O . TYR A 1 566 ? -16.245 32.401 43.302 1.00 79.62 566 TYR A O 1
ATOM 4321 N N . ASN A 1 567 ? -17.704 32.261 41.593 1.00 77.62 567 ASN A N 1
ATOM 4322 C CA . ASN A 1 567 ? -16.866 32.985 40.625 1.00 77.62 567 ASN A CA 1
ATOM 4323 C C . ASN A 1 567 ? -16.579 34.430 41.054 1.00 77.62 567 ASN A C 1
ATOM 4325 O O . ASN A 1 567 ? -15.496 34.949 40.797 1.00 77.62 567 ASN A O 1
ATOM 4329 N N . GLN A 1 568 ? -17.504 35.080 41.766 1.00 77.31 568 GLN A N 1
ATOM 4330 C CA . GLN A 1 568 ? -17.260 36.404 42.348 1.00 77.31 568 GLN A CA 1
ATOM 4331 C C . GLN A 1 568 ? -16.261 36.393 43.513 1.00 77.31 568 GLN A C 1
ATOM 4333 O O . GLN A 1 568 ? -15.558 37.380 43.716 1.00 77.31 568 GLN A O 1
ATOM 4338 N N . LEU A 1 569 ? -16.204 35.305 44.286 1.00 84.44 569 LEU A N 1
ATOM 4339 C CA . LEU A 1 569 ? -15.316 35.169 45.445 1.00 84.44 569 LEU A CA 1
ATOM 4340 C C . LEU A 1 569 ? -13.907 34.708 45.066 1.00 84.44 569 LEU A C 1
ATOM 4342 O O . LEU A 1 569 ? -12.939 35.126 45.699 1.00 84.44 569 LEU A O 1
ATOM 4346 N N . HIS A 1 570 ? -13.799 33.845 44.057 1.00 77.62 570 HIS A N 1
ATOM 4347 C CA . HIS A 1 570 ? -12.551 33.167 43.705 1.00 77.62 570 HIS A CA 1
ATOM 4348 C C . HIS A 1 570 ? -12.018 33.532 42.311 1.00 77.62 570 HIS A C 1
ATOM 4350 O O . HIS A 1 570 ? -10.894 33.167 41.980 1.00 77.62 570 HIS A O 1
ATOM 4356 N N . GLY A 1 571 ? -12.771 34.321 41.538 1.00 75.56 571 GLY A N 1
ATOM 4357 C CA . GLY A 1 571 ? -12.435 34.717 40.172 1.00 75.56 571 GLY A CA 1
ATOM 4358 C C . GLY A 1 571 ? -12.987 33.748 39.124 1.00 75.56 571 GLY A C 1
ATOM 4359 O O . GLY A 1 571 ? -13.244 32.582 39.407 1.00 75.56 571 GLY A O 1
ATOM 4360 N N . HIS A 1 572 ? -13.151 34.240 37.892 1.00 65.88 572 HIS A N 1
ATOM 4361 C CA . HIS A 1 572 ? -13.656 33.447 36.763 1.00 65.88 572 HIS A CA 1
ATOM 4362 C C . HIS A 1 572 ? -12.718 32.307 36.340 1.00 65.88 572 HIS A C 1
ATOM 4364 O O . HIS A 1 572 ? -13.174 31.373 35.708 1.00 65.88 572 HIS A O 1
ATOM 4370 N N . GLU A 1 573 ? -11.427 32.354 36.682 1.00 59.38 573 GLU A N 1
ATOM 4371 C CA . GLU A 1 573 ? -10.505 31.235 36.424 1.00 59.38 573 GLU A CA 1
ATOM 4372 C C . GLU A 1 573 ? -10.643 30.088 37.444 1.00 59.38 573 GLU A C 1
ATOM 4374 O O . GLU A 1 573 ? -10.091 29.014 37.227 1.00 59.38 573 GLU A O 1
ATOM 4379 N N . ALA A 1 574 ? -11.343 30.303 38.568 1.00 60.69 574 ALA A N 1
ATOM 4380 C CA . ALA A 1 574 ? -11.460 29.322 39.648 1.00 60.69 574 ALA A CA 1
ATOM 4381 C C . ALA A 1 574 ? -12.715 28.439 39.567 1.00 60.69 574 ALA A C 1
ATOM 4383 O O . ALA A 1 574 ? -12.719 27.359 40.159 1.00 60.69 574 ALA A O 1
ATOM 4384 N N . GLY A 1 575 ? -13.770 28.887 38.883 1.00 54.44 575 GLY A N 1
ATOM 4385 C CA . GLY A 1 575 ? -14.983 28.110 38.627 1.00 54.44 575 GLY A CA 1
ATOM 4386 C C . GLY A 1 575 ? -15.365 28.211 37.171 1.00 54.44 575 GLY A C 1
ATOM 4387 O O . GLY A 1 575 ? -15.576 27.134 36.576 1.00 54.44 575 GLY A O 1
#

Secondary structure (DSSP, 8-state):
-HHHHHHHHHHTT---HHHHHHHHHHHHHTTS--SEEEEEEEPPTT-SEEEEEEEE-TTGGGS-SEEEHHHHHHHHHHHHHHSEEEEETTTTSPTT---TT-TT-SEEEEEEES-SSS--SEEEEEEESSTTTTTT--HHHHHHHHHHHHHHHHHHHHHHHHHHHHHHHHHHHHHHHHHHSTT-SSHHHHHHHHHHHHHHHTT--HHHHHHHHHHHHTTTGGGGGS-HHHHT-SS---HHHHHHHTTHHHHHHHHHTTTS-HHHHHHHHTTT--TTS--SSS---GGGS-HHHHHHHHHHHHHHHHS-BTTBPPPPHHHHHHHHHHHBTTTB-HHHHHHHHHHHHHHHHHHHHHHHHHHHHHHH--HHHHHHHHTT-TT-HHHHHHHHHHHHHHHHSTT--EEEEEEEETTEEEEEEES-TTS-----TT--B---HHHHHHHTT-------EEEETTEEEEEEEEEEE-TTS-EEEEEEEEEETTTT-TT---S-TTHHHHHHHHHHHHHHHHHHHHHHHHB-TTT-SBPHHHHHHHHHHHHHHHHHH-----------TTHHHHHHHH-TTT-

Radius of gyration: 30.07 Å; chains: 1; bounding box: 77×61×85 Å